Protein AF-0000000085000580 (afdb_homodimer)

Foldseek 3Di:
DQPVLLVVVLVVLQVDDQPQPPQAEAEAAEDPLAQAPHQLVLVQVQCLVSQHAEYEHAHFLAQVSVVVVVVVCVVVVPPPPRGHDYWGWYWAWADFPNWTFIKIWTRFQPPDPLSVQRNPSDHHDDPCRHPLSVCVSSVVRSTAIEGEPQPPIPDHSLVRLVSCLVSPHQAYALFWQPVQDAFTHGPPPRSVVNVVSCVVSPHGYDHHQNHRYSHRRHD/DQPVLLVVVLVVLQVDDLPQPPQAEAEAAEDPLAQAPHQLVLVQVQCLVSQHQEYEHAHFLAQVSVVVVVVVCVVVVPPVPRGRDYWGWYWAWADFPNWTFIKIWTRFQPPDPLSVQRNPSDHHDDPCRHPLSVCVSSVVRSTAIEGEPQPPIPDHSLVRLVSCLVSPHQAYALFWQPVQDAFTHGPPPRSVVNVVSNVVSPHGYDHHQNHRYSHRRHD

pLDDT: mean 93.52, std 9.7, range [34.28, 98.94]

Sequence (438 aa):
MINKDFLCIKNIIKSVTKDSCPNSINFHMHSTYSDGSLSPIEIYNQALELNIDHYAITDHHSVDAYLELVKIIESDYLDSSFFPKLWTGIEITCLLKGCLVHVLGLGFDPSSKHLLPYVEHRSAIGNELLASNVVDSIHNANGIAVLAHPARYKLPFDILINEASKLNFDAVETWYNYERAPIWIPSEFICDKIFDCANSYSLLSTCGTDTHGLSLLRRMINKDFLCIKNIIKSVTKDSCPNSINFHMHSTYSDGSLSPIEIYNQALELNIDHYAITDHHSVDAYLELVKIIESDYLDSSFFPKLWTGIEITCLLKGCLVHVLGLGFDPSSKHLLPYVEHRSAIGNELLASNVVDSIHNANGIAVLAHPARYKLPFDILINEASKLNFDAVETWYNYERAPIWIPSEFICDKIFDCANSYSLLSTCGTDTHGLSLLRR

InterPro domains:
  IPR003141 Polymerase/histidinol phosphatase, N-terminal [SM00481] (25-96)
  IPR004013 PHP domain [PF02811] (27-94)
  IPR016195 Polymerase/histidinol phosphatase-like [SSF89550] (25-217)
  IPR052018 PHP domain-containing protein [PTHR42924] (25-213)

Structure (mmCIF, N/CA/C/O backbone):
data_AF-0000000085000580-model_v1
#
loop_
_entity.id
_entity.type
_entity.pdbx_description
1 polymer 'Phosphoesterase PHP, N-terminal protein'
#
loop_
_atom_site.group_PDB
_atom_site.id
_atom_site.type_symbol
_atom_site.label_atom_id
_atom_site.label_alt_id
_atom_site.label_comp_id
_atom_site.label_asym_id
_atom_site.label_entity_id
_atom_site.label_seq_id
_atom_site.pdbx_PDB_ins_code
_atom_site.Cartn_x
_atom_site.Cartn_y
_atom_site.Cartn_z
_atom_site.occupancy
_atom_site.B_iso_or_equiv
_atom_site.auth_seq_id
_atom_site.auth_comp_id
_atom_site.auth_asym_id
_atom_site.auth_atom_id
_atom_site.pdbx_PDB_model_num
ATOM 1 N N . MET A 1 1 ? 10.07 -24.094 -26.031 1 34.75 1 MET A N 1
ATOM 2 C CA . MET A 1 1 ? 10.266 -24.938 -24.859 1 34.75 1 MET A CA 1
ATOM 3 C C . MET A 1 1 ? 9.445 -24.422 -23.672 1 34.75 1 MET A C 1
ATOM 5 O O . MET A 1 1 ? 9.625 -23.281 -23.234 1 34.75 1 MET A O 1
ATOM 9 N N . ILE A 1 2 ? 8.297 -24.891 -23.594 1 47.16 2 ILE A N 1
ATOM 10 C CA . ILE A 1 2 ? 7.395 -24.562 -22.5 1 47.16 2 ILE A CA 1
ATOM 11 C C . ILE A 1 2 ? 8.156 -24.625 -21.172 1 47.16 2 ILE A C 1
ATOM 13 O O . ILE A 1 2 ? 8.836 -25.609 -20.875 1 47.16 2 ILE A O 1
ATOM 17 N N . ASN A 1 3 ? 8.477 -23.391 -20.547 1 59.62 3 ASN A N 1
ATOM 18 C CA . ASN A 1 3 ? 9.25 -23.312 -19.312 1 59.62 3 ASN A CA 1
ATOM 19 C C . ASN A 1 3 ? 8.688 -24.234 -18.234 1 59.62 3 ASN A C 1
ATOM 21 O O . ASN A 1 3 ? 7.516 -24.141 -17.875 1 59.62 3 ASN A O 1
ATOM 25 N N . LYS A 1 4 ? 9.133 -25.562 -18.141 1 70.06 4 LYS A N 1
ATOM 26 C CA . LYS A 1 4 ? 8.766 -26.594 -17.188 1 70.06 4 LYS A CA 1
ATOM 27 C C . LYS A 1 4 ? 8.258 -25.984 -15.883 1 70.06 4 LYS A C 1
ATOM 29 O O . LYS A 1 4 ? 7.281 -26.469 -15.305 1 70.06 4 LYS A O 1
ATOM 34 N N . ASP A 1 5 ? 8.727 -24.906 -15.594 1 78.19 5 ASP A N 1
ATOM 35 C CA . ASP A 1 5 ? 8.336 -24.281 -14.336 1 78.19 5 ASP A CA 1
ATOM 36 C C . ASP A 1 5 ? 6.945 -23.656 -14.445 1 78.19 5 ASP A C 1
ATOM 38 O O . ASP A 1 5 ? 6.148 -23.734 -13.508 1 78.19 5 ASP A O 1
ATOM 42 N N . PHE A 1 6 ? 6.676 -23.203 -15.648 1 80.81 6 PHE A N 1
ATOM 43 C CA . PHE A 1 6 ? 5.363 -22.609 -15.875 1 80.81 6 PHE A CA 1
ATOM 44 C C . PHE A 1 6 ? 4.27 -23.656 -15.781 1 80.81 6 PHE A C 1
ATOM 46 O O . PHE A 1 6 ? 3.264 -23.453 -15.094 1 80.81 6 PHE A O 1
ATOM 53 N N . LEU A 1 7 ? 4.441 -24.766 -16.469 1 83.56 7 LEU A N 1
ATOM 54 C CA . LEU A 1 7 ? 3.439 -25.828 -16.453 1 83.56 7 LEU A CA 1
ATOM 55 C C . LEU A 1 7 ? 3.285 -26.391 -15.039 1 83.56 7 LEU A C 1
ATOM 57 O O . LEU A 1 7 ? 2.174 -26.719 -14.617 1 83.56 7 LEU A O 1
ATOM 61 N N . CYS A 1 8 ? 4.297 -26.453 -14.398 1 89.19 8 CYS A N 1
ATOM 62 C CA . CYS A 1 8 ? 4.277 -27 -13.047 1 89.19 8 CYS A CA 1
ATOM 63 C C . CYS A 1 8 ? 3.451 -26.125 -12.109 1 89.19 8 CYS A C 1
ATOM 65 O O . CYS A 1 8 ? 2.553 -26.609 -11.422 1 89.19 8 CYS A O 1
ATOM 67 N N . ILE A 1 9 ? 3.697 -24.859 -12.133 1 93.19 9 ILE A N 1
ATOM 68 C CA . ILE A 1 9 ? 2.982 -23.984 -11.203 1 93.19 9 ILE A CA 1
ATOM 69 C C . ILE A 1 9 ? 1.516 -23.891 -11.609 1 93.19 9 ILE A C 1
ATOM 71 O O . ILE A 1 9 ? 0.632 -23.781 -10.758 1 93.19 9 ILE A O 1
ATOM 75 N N . LYS A 1 10 ? 1.303 -23.875 -12.867 1 94.38 10 LYS A N 1
ATOM 76 C CA . LYS A 1 10 ? -0.084 -23.859 -13.328 1 94.38 10 LYS A CA 1
ATOM 77 C C . LYS A 1 10 ? -0.846 -25.078 -12.812 1 94.38 10 LYS A C 1
ATOM 79 O O . LYS A 1 10 ? -1.998 -24.969 -12.383 1 94.38 10 LYS A O 1
ATOM 84 N N . ASN A 1 11 ? -0.224 -26.219 -12.867 1 95.56 11 ASN A N 1
ATOM 85 C CA . ASN A 1 11 ? -0.848 -27.438 -12.359 1 95.56 11 ASN A CA 1
ATOM 86 C C . ASN A 1 11 ? -1.082 -27.359 -10.859 1 95.56 11 ASN A C 1
ATOM 88 O O . ASN A 1 11 ? -2.096 -27.844 -10.352 1 95.56 11 ASN A O 1
ATOM 92 N N . ILE A 1 12 ? -0.138 -26.828 -10.18 1 96.5 12 ILE A N 1
ATOM 93 C CA . ILE A 1 12 ? -0.296 -26.641 -8.734 1 96.5 12 ILE A CA 1
ATOM 94 C C . ILE A 1 12 ? -1.488 -25.719 -8.461 1 96.5 12 ILE A C 1
ATOM 96 O O . ILE A 1 12 ? -2.324 -26.031 -7.605 1 96.5 12 ILE A O 1
ATOM 100 N N . ILE A 1 13 ? -1.62 -24.641 -9.227 1 97.5 13 ILE A N 1
ATOM 101 C CA . ILE A 1 13 ? -2.705 -23.688 -9.039 1 97.5 13 ILE A CA 1
ATOM 102 C C . ILE A 1 13 ? -4.043 -24.359 -9.336 1 97.5 13 ILE A C 1
ATOM 104 O O . ILE A 1 13 ? -5.035 -24.125 -8.641 1 97.5 13 ILE A O 1
ATOM 108 N N . LYS A 1 14 ? -4.051 -25.25 -10.305 1 97.19 14 LYS A N 1
ATOM 109 C CA . LYS A 1 14 ? -5.262 -25.984 -10.656 1 97.19 14 LYS A CA 1
ATOM 110 C C . LYS A 1 14 ? -5.738 -26.844 -9.492 1 97.19 14 LYS A C 1
ATOM 112 O O . LYS A 1 14 ? -6.93 -27.141 -9.367 1 97.19 14 LYS A O 1
ATOM 117 N N . SER A 1 15 ? -4.816 -27.188 -8.656 1 96.81 15 SER A N 1
ATOM 118 C CA . SER A 1 15 ? -5.133 -28.109 -7.57 1 96.81 15 SER A CA 1
ATOM 119 C C . SER A 1 15 ? -5.547 -27.359 -6.309 1 96.81 15 SER A C 1
ATOM 121 O O . SER A 1 15 ? -5.945 -27.969 -5.316 1 96.81 15 SER A O 1
ATOM 123 N N . VAL A 1 16 ? -5.512 -26.047 -6.305 1 97.88 16 VAL A N 1
ATOM 124 C CA . VAL A 1 16 ? -5.773 -25.25 -5.113 1 97.88 16 VAL A CA 1
ATOM 125 C C . VAL A 1 16 ? -7.242 -25.375 -4.719 1 97.88 16 VAL A C 1
ATOM 127 O O . VAL A 1 16 ? -8.133 -25.312 -5.57 1 97.88 16 VAL A O 1
ATOM 130 N N . THR A 1 17 ? -7.488 -25.609 -3.467 1 96.44 17 THR A N 1
ATOM 131 C CA . THR A 1 17 ? -8.828 -25.641 -2.885 1 96.44 17 THR A CA 1
ATOM 132 C C . THR A 1 17 ? -8.898 -24.734 -1.66 1 96.44 17 THR A C 1
ATOM 134 O O . THR A 1 17 ? -7.91 -24.109 -1.276 1 96.44 17 THR A O 1
ATOM 137 N N . LYS A 1 18 ? -10.039 -24.688 -1.037 1 95.5 18 LYS A N 1
ATOM 138 C CA . LYS A 1 18 ? -10.266 -23.859 0.141 1 95.5 18 LYS A CA 1
ATOM 139 C C . LYS A 1 18 ? -9.414 -24.328 1.317 1 95.5 18 LYS A C 1
ATOM 141 O O . LYS A 1 18 ? -9.156 -23.562 2.248 1 95.5 18 LYS A O 1
ATOM 146 N N . ASP A 1 19 ? -8.898 -25.562 1.285 1 95.69 19 ASP A N 1
ATOM 147 C CA . ASP A 1 19 ? -8.156 -26.141 2.402 1 95.69 19 ASP A CA 1
ATOM 148 C C . ASP A 1 19 ? -6.648 -26.031 2.172 1 95.69 19 ASP A C 1
ATOM 150 O O . ASP A 1 19 ? -5.855 -26.391 3.043 1 95.69 19 ASP A O 1
ATOM 154 N N . SER A 1 20 ? -6.25 -25.5 1.088 1 97.06 20 SER A N 1
ATOM 155 C CA . SER A 1 20 ? -4.84 -25.516 0.71 1 97.06 20 SER A CA 1
ATOM 156 C C . SER A 1 20 ? -4.043 -24.516 1.545 1 97.06 20 SER A C 1
ATOM 158 O O . SER A 1 20 ? -2.928 -24.812 1.977 1 97.06 20 SER A O 1
ATOM 160 N N . CYS A 1 21 ? -4.566 -23.281 1.796 1 94.81 21 CYS A N 1
ATOM 161 C CA . CYS A 1 21 ? -3.836 -22.203 2.455 1 94.81 21 CYS A CA 1
ATOM 162 C C . CYS A 1 21 ? -4.18 -22.141 3.939 1 94.81 21 CYS A C 1
ATOM 164 O O . CYS A 1 21 ? -5.355 -22.203 4.312 1 94.81 21 CYS A O 1
ATOM 166 N N . PRO A 1 22 ? -3.334 -22.062 4.852 1 90.38 22 PRO A N 1
ATOM 167 C CA . PRO A 1 22 ? -1.908 -22.016 4.52 1 90.38 22 PRO A CA 1
ATOM 168 C C . PRO A 1 22 ? -1.214 -23.359 4.727 1 90.38 22 PRO A C 1
ATOM 170 O O . PRO A 1 22 ? 0.017 -23.422 4.777 1 90.38 22 PRO A O 1
ATOM 173 N N . ASN A 1 23 ? -1.875 -24.406 4.809 1 88.38 23 ASN A N 1
ATOM 174 C CA . ASN A 1 23 ? -1.377 -25.703 5.234 1 88.38 23 ASN A CA 1
ATOM 175 C C . ASN A 1 23 ? -0.458 -26.328 4.188 1 88.38 23 ASN A C 1
ATOM 177 O O . ASN A 1 23 ? 0.562 -26.938 4.527 1 88.38 23 ASN A O 1
ATOM 181 N N . SER A 1 24 ? -0.75 -26.234 2.949 1 95.62 24 SER A N 1
ATOM 182 C CA . SER A 1 24 ? 0.047 -26.875 1.906 1 95.62 24 SER A CA 1
ATOM 183 C C . SER A 1 24 ? 0.541 -25.859 0.887 1 95.62 24 SER A C 1
ATOM 185 O O . SER A 1 24 ? 1.646 -25.984 0.356 1 95.62 24 SER A O 1
ATOM 187 N N . ILE A 1 25 ? -0.332 -24.828 0.609 1 97.88 25 ILE A N 1
ATOM 188 C CA . ILE A 1 25 ? 0.005 -23.844 -0.416 1 97.88 25 ILE A CA 1
ATOM 189 C C . ILE A 1 25 ? -0.223 -22.438 0.125 1 97.88 25 ILE A C 1
ATOM 191 O O . ILE A 1 25 ? -1.243 -22.172 0.763 1 97.88 25 ILE A O 1
ATOM 195 N N . ASN A 1 26 ? 0.684 -21.531 -0.035 1 98.31 26 ASN A N 1
ATOM 196 C CA . ASN A 1 26 ? 0.573 -20.109 0.286 1 98.31 26 ASN A CA 1
ATOM 197 C C . ASN A 1 26 ? 1.288 -19.234 -0.748 1 98.31 26 ASN A C 1
ATOM 199 O O . ASN A 1 26 ? 2.498 -19.031 -0.656 1 98.31 26 ASN A O 1
ATOM 203 N N . PHE A 1 27 ? 0.493 -18.594 -1.645 1 98.56 27 PHE A N 1
ATOM 204 C CA . PHE A 1 27 ? 1.087 -17.906 -2.785 1 98.56 27 PHE A CA 1
ATOM 205 C C . PHE A 1 27 ? 1.008 -16.391 -2.607 1 98.56 27 PHE A C 1
ATOM 207 O O . PHE A 1 27 ? 1.194 -15.633 -3.566 1 98.56 27 PHE A O 1
ATOM 214 N N . HIS A 1 28 ? 0.657 -15.875 -1.406 1 98.75 28 HIS A N 1
ATOM 215 C CA . HIS A 1 28 ? 0.562 -14.445 -1.172 1 98.75 28 HIS A CA 1
ATOM 216 C C . HIS A 1 28 ? 1.07 -14.078 0.218 1 98.75 28 HIS A C 1
ATOM 218 O O . HIS A 1 28 ? 0.391 -14.32 1.218 1 98.75 28 HIS A O 1
ATOM 224 N N . MET A 1 29 ? 2.26 -13.555 0.264 1 97.94 29 MET A N 1
ATOM 225 C CA . MET A 1 29 ? 2.854 -13.102 1.52 1 97.94 29 MET A CA 1
ATOM 226 C C . MET A 1 29 ? 3.906 -12.031 1.27 1 97.94 29 MET A C 1
ATOM 228 O O . MET A 1 29 ? 4.438 -11.922 0.162 1 97.94 29 MET A O 1
ATOM 232 N N . HIS A 1 30 ? 4.176 -11.289 2.25 1 96.25 30 HIS A N 1
ATOM 233 C CA . HIS A 1 30 ? 5.121 -10.188 2.115 1 96.25 30 HIS A CA 1
ATOM 234 C C . HIS A 1 30 ? 6.273 -10.32 3.104 1 96.25 30 HIS A C 1
ATOM 236 O O . HIS A 1 30 ? 6.098 -10.859 4.199 1 96.25 30 HIS A O 1
ATOM 242 N N . SER A 1 31 ? 7.367 -9.922 2.721 1 95.88 31 SER A N 1
ATOM 243 C CA . SER A 1 31 ? 8.57 -9.898 3.549 1 95.88 31 SER A CA 1
ATOM 244 C C . SER A 1 31 ? 9.039 -8.469 3.805 1 95.88 31 SER A C 1
ATOM 246 O O . SER A 1 31 ? 8.367 -7.512 3.422 1 95.88 31 SER A O 1
ATOM 248 N N . THR A 1 32 ? 10.164 -8.328 4.426 1 90.94 32 THR A N 1
ATOM 249 C CA . THR A 1 32 ? 10.781 -7.051 4.754 1 90.94 32 THR A CA 1
ATOM 250 C C . THR A 1 32 ? 11.273 -6.348 3.488 1 90.94 32 THR A C 1
ATOM 252 O O . THR A 1 32 ? 11.656 -5.18 3.533 1 90.94 32 THR A O 1
ATOM 255 N N . TYR A 1 33 ? 11.227 -6.988 2.389 1 94.31 33 TYR A N 1
ATOM 256 C CA . TYR A 1 33 ? 11.648 -6.363 1.141 1 94.31 33 TYR A CA 1
ATOM 257 C C . TYR A 1 33 ? 10.539 -5.488 0.567 1 94.31 33 TYR A C 1
ATOM 259 O O . TYR A 1 33 ? 10.734 -4.816 -0.449 1 94.31 33 TYR A O 1
ATOM 267 N N . SER A 1 34 ? 9.43 -5.496 1.186 1 91.94 34 SER A N 1
ATOM 268 C CA . SER A 1 34 ? 8.391 -4.488 0.971 1 91.94 34 SER A CA 1
ATOM 269 C C . SER A 1 34 ? 7.781 -4.035 2.291 1 91.94 34 SER A C 1
ATOM 271 O O . SER A 1 34 ? 8.43 -3.336 3.074 1 91.94 34 SER A O 1
ATOM 273 N N . ASP A 1 35 ? 6.523 -4.449 2.613 1 86.5 35 ASP A N 1
ATOM 274 C CA . ASP A 1 35 ? 5.914 -3.932 3.834 1 86.5 35 ASP A CA 1
ATOM 275 C C . ASP A 1 35 ? 5.559 -5.066 4.793 1 86.5 35 ASP A C 1
ATOM 277 O O . ASP A 1 35 ? 4.668 -4.918 5.633 1 86.5 35 ASP A O 1
ATOM 281 N N . GLY A 1 36 ? 6.168 -6.195 4.66 1 89.56 36 GLY A N 1
ATOM 282 C CA . GLY A 1 36 ? 6.051 -7.27 5.633 1 89.56 36 GLY A CA 1
ATOM 283 C C . GLY A 1 36 ? 7.008 -7.133 6.797 1 89.56 36 GLY A C 1
ATOM 284 O O . GLY A 1 36 ? 7.918 -6.301 6.766 1 89.56 36 GLY A O 1
ATOM 285 N N . SER A 1 37 ? 6.816 -7.949 7.758 1 88.88 37 SER A N 1
ATOM 286 C CA . SER A 1 37 ? 7.637 -7.855 8.961 1 88.88 37 SER A CA 1
ATOM 287 C C . SER A 1 37 ? 8.57 -9.062 9.094 1 88.88 37 SER A C 1
ATOM 289 O O . SER A 1 37 ? 9.484 -9.055 9.914 1 88.88 37 SER A O 1
ATOM 291 N N . LEU A 1 38 ? 8.391 -10.078 8.258 1 93.56 38 LEU A N 1
ATOM 292 C CA . LEU A 1 38 ? 9.25 -11.258 8.273 1 93.56 38 LEU A CA 1
ATOM 293 C C . LEU A 1 38 ? 10.367 -11.125 7.25 1 93.56 38 LEU A C 1
ATOM 295 O O . LEU A 1 38 ? 10.141 -10.68 6.125 1 93.56 38 LEU A O 1
ATOM 299 N N . SER A 1 39 ? 11.516 -11.484 7.664 1 94.69 39 SER A N 1
ATOM 300 C CA . SER A 1 39 ? 12.594 -11.633 6.691 1 94.69 39 SER A CA 1
ATOM 301 C C . SER A 1 39 ? 12.391 -12.867 5.82 1 94.69 39 SER A C 1
ATOM 303 O O . SER A 1 39 ? 11.641 -13.773 6.184 1 94.69 39 SER A O 1
ATOM 305 N N . PRO A 1 40 ? 13.078 -12.891 4.672 1 96.56 40 PRO A N 1
ATOM 306 C CA . PRO A 1 40 ? 12.945 -14.078 3.82 1 96.56 40 PRO A CA 1
ATOM 307 C C . PRO A 1 40 ? 13.297 -15.375 4.551 1 96.56 40 PRO A C 1
ATOM 309 O O . PRO A 1 40 ? 12.586 -16.375 4.426 1 96.56 40 PRO A O 1
ATOM 312 N N . ILE A 1 41 ? 14.289 -15.352 5.379 1 94.94 41 ILE A N 1
ATOM 313 C CA . ILE A 1 41 ? 14.727 -16.562 6.074 1 94.94 41 ILE A CA 1
ATOM 314 C C . ILE A 1 41 ? 13.695 -16.938 7.141 1 94.94 41 ILE A C 1
ATOM 316 O O . ILE A 1 41 ? 13.469 -18.125 7.395 1 94.94 41 ILE A O 1
ATOM 320 N N . GLU A 1 42 ? 13.156 -15.938 7.793 1 96.06 42 GLU A N 1
ATOM 321 C CA . GLU A 1 42 ? 12.102 -16.219 8.758 1 96.06 42 GLU A CA 1
ATOM 322 C C . GLU A 1 42 ? 10.883 -16.844 8.07 1 96.06 42 GLU A C 1
ATOM 324 O O . GLU A 1 42 ? 10.234 -17.734 8.633 1 96.06 42 GLU A O 1
ATOM 329 N N . ILE A 1 43 ? 10.539 -16.375 6.887 1 96.44 43 ILE A N 1
ATOM 330 C CA . ILE A 1 43 ? 9.445 -16.938 6.113 1 96.44 43 ILE A CA 1
ATOM 331 C C . ILE A 1 43 ? 9.758 -18.391 5.77 1 96.44 43 ILE A C 1
ATOM 333 O O . ILE A 1 43 ? 8.922 -19.281 5.961 1 96.44 43 ILE A O 1
ATOM 337 N N . TYR A 1 44 ? 10.961 -18.641 5.348 1 94.69 44 TYR A N 1
ATOM 338 C CA . TYR A 1 44 ? 11.391 -20 5.012 1 94.69 44 TYR A CA 1
ATOM 339 C C . TYR A 1 44 ? 11.258 -20.922 6.215 1 94.69 44 TYR A C 1
ATOM 341 O O . TYR A 1 44 ? 10.719 -22.031 6.102 1 94.69 44 TYR A O 1
ATOM 349 N N . ASN A 1 45 ? 11.75 -20.484 7.336 1 94.25 45 ASN A N 1
ATOM 350 C CA . ASN A 1 45 ? 11.695 -21.281 8.555 1 94.25 45 ASN A CA 1
ATOM 351 C C . ASN A 1 45 ? 10.258 -21.594 8.953 1 94.25 45 ASN A C 1
ATOM 353 O O . ASN A 1 45 ? 9.945 -22.719 9.352 1 94.25 45 ASN A O 1
ATOM 357 N N . GLN A 1 46 ? 9.422 -20.625 8.82 1 95.94 46 GLN A N 1
ATOM 358 C CA . GLN A 1 46 ? 8.023 -20.875 9.156 1 95.94 46 GLN A CA 1
ATOM 359 C C . GLN A 1 46 ? 7.363 -21.797 8.148 1 95.94 46 GLN A C 1
ATOM 361 O O . GLN A 1 46 ? 6.535 -22.641 8.508 1 95.94 46 GLN A O 1
ATOM 366 N N . ALA A 1 47 ? 7.684 -21.594 6.875 1 95 47 ALA A N 1
ATOM 367 C CA . ALA A 1 47 ? 7.152 -22.5 5.859 1 95 47 ALA A CA 1
ATOM 368 C C . ALA A 1 47 ? 7.535 -23.938 6.148 1 95 47 ALA A C 1
ATOM 370 O O . ALA A 1 47 ? 6.723 -24.859 5.973 1 95 47 ALA A O 1
ATOM 371 N N . LEU A 1 48 ? 8.766 -24.141 6.602 1 92.06 48 LEU A N 1
ATOM 372 C CA . LEU A 1 48 ? 9.242 -25.469 6.992 1 92.06 48 LEU A CA 1
ATOM 373 C C . LEU A 1 48 ? 8.453 -26 8.188 1 92.06 48 LEU A C 1
ATOM 375 O O . LEU A 1 48 ? 7.996 -27.141 8.18 1 92.06 48 LEU A O 1
ATOM 379 N N . GLU A 1 49 ? 8.336 -25.172 9.156 1 93.69 49 GLU A N 1
ATOM 380 C CA . GLU A 1 49 ? 7.656 -25.562 10.391 1 93.69 49 GLU A CA 1
ATOM 381 C C . GLU A 1 49 ? 6.199 -25.922 10.133 1 93.69 49 GLU A C 1
ATOM 383 O O . GLU A 1 49 ? 5.656 -26.828 10.766 1 93.69 49 GLU A O 1
ATOM 388 N N . LEU A 1 50 ? 5.602 -25.281 9.195 1 94.12 50 LEU A N 1
ATOM 389 C CA . LEU A 1 50 ? 4.184 -25.469 8.914 1 94.12 50 LEU A CA 1
ATOM 390 C C . LEU A 1 50 ? 3.982 -26.562 7.863 1 94.12 50 LEU A C 1
ATOM 392 O O . LEU A 1 50 ? 2.848 -26.891 7.516 1 94.12 50 LEU A O 1
ATOM 396 N N . ASN A 1 51 ? 5.086 -27.062 7.336 1 93.25 51 ASN A N 1
ATOM 397 C CA . ASN A 1 51 ? 5.062 -28.109 6.32 1 93.25 51 ASN A CA 1
ATOM 398 C C . ASN A 1 51 ? 4.328 -27.656 5.062 1 93.25 51 ASN A C 1
ATOM 400 O O . ASN A 1 51 ? 3.477 -28.391 4.539 1 93.25 51 ASN A O 1
ATOM 404 N N . ILE A 1 52 ? 4.555 -26.422 4.664 1 95.69 52 ILE A N 1
ATOM 405 C CA . ILE A 1 52 ? 4.02 -25.906 3.408 1 95.69 52 ILE A CA 1
ATOM 406 C C . ILE A 1 52 ? 4.754 -26.547 2.234 1 95.69 52 ILE A C 1
ATOM 408 O O . ILE A 1 52 ? 5.977 -26.703 2.27 1 95.69 52 ILE A O 1
ATOM 412 N N . ASP A 1 53 ? 3.994 -27 1.233 1 95.31 53 ASP A N 1
ATOM 413 C CA . ASP A 1 53 ? 4.578 -27.656 0.072 1 95.31 53 ASP A CA 1
ATOM 414 C C . ASP A 1 53 ? 5.055 -26.641 -0.96 1 95.31 53 ASP A C 1
ATOM 416 O O . ASP A 1 53 ? 6.137 -26.781 -1.532 1 95.31 53 ASP A O 1
ATOM 420 N N . HIS A 1 54 ? 4.203 -25.656 -1.227 1 96.56 54 HIS A N 1
ATOM 421 C CA . HIS A 1 54 ? 4.48 -24.641 -2.236 1 96.56 54 HIS A CA 1
ATOM 422 C C . HIS A 1 54 ? 4.215 -23.234 -1.696 1 96.56 54 HIS A C 1
ATOM 424 O O . HIS A 1 54 ? 3.178 -23 -1.071 1 96.56 54 HIS A O 1
ATOM 430 N N . TYR A 1 55 ? 5.125 -22.312 -1.895 1 97.31 55 TYR A N 1
ATOM 431 C CA . TYR A 1 55 ? 4.883 -20.938 -1.474 1 97.31 55 TYR A CA 1
ATOM 432 C C . TYR A 1 55 ? 5.609 -19.953 -2.385 1 97.31 55 TYR A C 1
ATOM 434 O O . TYR A 1 55 ? 6.48 -20.344 -3.162 1 97.31 55 TYR A O 1
ATOM 442 N N . ALA A 1 56 ? 5.148 -18.75 -2.408 1 98 56 ALA A N 1
ATOM 443 C CA . ALA A 1 56 ? 5.758 -17.625 -3.117 1 98 56 ALA A CA 1
ATOM 444 C C . ALA A 1 56 ? 5.75 -16.359 -2.258 1 98 56 ALA A C 1
ATOM 446 O O . ALA A 1 56 ? 4.75 -16.047 -1.607 1 98 56 ALA A O 1
ATOM 447 N N . ILE A 1 57 ? 6.879 -15.719 -2.186 1 98.31 57 ILE A N 1
ATOM 448 C CA . ILE A 1 57 ? 6.934 -14.398 -1.564 1 98.31 57 ILE A CA 1
ATOM 449 C C . ILE A 1 57 ? 6.59 -13.328 -2.596 1 98.31 57 ILE A C 1
ATOM 451 O O . ILE A 1 57 ? 7.266 -13.203 -3.619 1 98.31 57 ILE A O 1
ATOM 455 N N . THR A 1 58 ? 5.516 -12.602 -2.338 1 98.56 58 THR A N 1
ATOM 456 C CA . THR A 1 58 ? 4.961 -11.688 -3.326 1 98.56 58 THR A CA 1
ATOM 457 C C . THR A 1 58 ? 5.059 -10.242 -2.838 1 98.56 58 THR A C 1
ATOM 459 O O . THR A 1 58 ? 4.07 -9.508 -2.852 1 98.56 58 THR A O 1
ATOM 462 N N . ASP A 1 59 ? 6.293 -9.844 -2.529 1 97.69 59 ASP A N 1
ATOM 463 C CA . ASP A 1 59 ? 6.52 -8.469 -2.094 1 97.69 59 ASP A CA 1
ATOM 464 C C . ASP A 1 59 ? 6.043 -7.469 -3.145 1 97.69 59 ASP A C 1
ATOM 466 O O . ASP A 1 59 ? 6.051 -7.766 -4.34 1 97.69 59 ASP A O 1
ATOM 470 N N . HIS A 1 60 ? 5.602 -6.344 -2.674 1 97.12 60 HIS A N 1
ATOM 471 C CA . HIS A 1 60 ? 5.219 -5.289 -3.607 1 97.12 60 HIS A CA 1
ATOM 472 C C . HIS A 1 60 ? 6.402 -4.852 -4.461 1 97.12 60 HIS A C 1
ATOM 474 O O . HIS A 1 60 ? 7.398 -4.348 -3.936 1 97.12 60 HIS A O 1
ATOM 480 N N . HIS A 1 61 ? 6.32 -5.109 -5.738 1 97.75 61 HIS A N 1
ATOM 481 C CA . HIS A 1 61 ? 7.223 -4.566 -6.75 1 97.75 61 HIS A CA 1
ATOM 482 C C . HIS A 1 61 ? 8.664 -4.973 -6.473 1 97.75 61 HIS A C 1
ATOM 484 O O . HIS A 1 61 ? 9.586 -4.168 -6.637 1 97.75 61 HIS A O 1
ATOM 490 N N . SER A 1 62 ? 8.828 -6.152 -5.988 1 97.12 62 SER A N 1
ATOM 491 C CA . SER A 1 62 ? 10.172 -6.656 -5.703 1 97.12 62 SER A CA 1
ATOM 492 C C . SER A 1 62 ? 10.211 -8.18 -5.777 1 97.12 62 SER A C 1
ATOM 494 O O . SER A 1 62 ? 9.25 -8.852 -5.406 1 97.12 62 SER A O 1
ATOM 496 N N . VAL A 1 63 ? 11.352 -8.664 -6.258 1 97.69 63 VAL A N 1
ATOM 497 C CA . VAL A 1 63 ? 11.609 -10.102 -6.285 1 97.69 63 VAL A CA 1
ATOM 498 C C . VAL A 1 63 ? 12.836 -10.422 -5.434 1 97.69 63 VAL A C 1
ATOM 500 O O . VAL A 1 63 ? 13.359 -11.539 -5.488 1 97.69 63 VAL A O 1
ATOM 503 N N . ASP A 1 64 ? 13.273 -9.5 -4.625 1 97.5 64 ASP A N 1
ATOM 504 C CA . ASP A 1 64 ? 14.539 -9.586 -3.908 1 97.5 64 ASP A CA 1
ATOM 505 C C . ASP A 1 64 ? 14.516 -10.711 -2.875 1 97.5 64 ASP A C 1
ATOM 507 O O . ASP A 1 64 ? 15.523 -11.375 -2.648 1 97.5 64 ASP A O 1
ATOM 511 N N . ALA A 1 65 ? 13.398 -10.812 -2.225 1 97.62 65 ALA A N 1
ATOM 512 C CA . ALA A 1 65 ? 13.281 -11.875 -1.229 1 97.62 65 ALA A CA 1
ATOM 513 C C . ALA A 1 65 ? 13.523 -13.25 -1.859 1 97.62 65 ALA A C 1
ATOM 515 O O . ALA A 1 65 ? 14.203 -14.094 -1.276 1 97.62 65 ALA A O 1
ATOM 516 N N . TYR A 1 66 ? 12.953 -13.469 -3.037 1 97.31 66 TYR A N 1
ATOM 517 C CA . TYR A 1 66 ? 13.164 -14.711 -3.762 1 97.31 66 TYR A CA 1
ATOM 518 C C . TYR A 1 66 ? 14.641 -14.922 -4.074 1 97.31 66 TYR A C 1
ATOM 520 O O . TYR A 1 66 ? 15.18 -16 -3.838 1 97.31 66 TYR A O 1
ATOM 528 N N . LEU A 1 67 ? 15.25 -13.883 -4.629 1 96.19 67 LEU A N 1
ATOM 529 C CA . LEU A 1 67 ? 16.641 -13.969 -5.031 1 96.19 67 LEU A CA 1
ATOM 530 C C . LEU A 1 67 ? 17.547 -14.266 -3.83 1 96.19 67 LEU A C 1
ATOM 532 O O . LEU A 1 67 ? 18.484 -15.047 -3.932 1 96.19 67 LEU A O 1
ATOM 536 N N . GLU A 1 68 ? 17.203 -13.664 -2.725 1 95.31 68 GLU A N 1
ATOM 537 C CA . GLU A 1 68 ? 17.969 -13.906 -1.501 1 95.31 68 GLU A CA 1
ATOM 538 C C . GLU A 1 68 ? 17.797 -15.344 -1.022 1 95.31 68 GLU A C 1
ATOM 540 O O . GLU A 1 68 ? 18.781 -16.016 -0.708 1 95.31 68 GLU A O 1
ATOM 545 N N . LEU A 1 69 ? 16.641 -15.805 -0.974 1 93.69 69 LEU A N 1
ATOM 546 C CA . LEU A 1 69 ? 16.328 -17.125 -0.414 1 93.69 69 LEU A CA 1
ATOM 547 C C . LEU A 1 69 ? 16.906 -18.234 -1.287 1 93.69 69 LEU A C 1
ATOM 549 O O . LEU A 1 69 ? 17.375 -19.25 -0.774 1 93.69 69 LEU A O 1
ATOM 553 N N . VAL A 1 70 ? 16.828 -18.062 -2.564 1 92 70 VAL A N 1
ATOM 554 C CA . VAL A 1 70 ? 17.359 -19.078 -3.461 1 92 70 VAL A CA 1
ATOM 555 C C . VAL A 1 70 ? 18.859 -19.281 -3.191 1 92 70 VAL A C 1
ATOM 557 O O . VAL A 1 70 ? 19.359 -20.406 -3.215 1 92 70 VAL A O 1
ATOM 560 N N . LYS A 1 71 ? 19.547 -18.234 -2.945 1 90.5 71 LYS A N 1
ATOM 561 C CA . LYS A 1 71 ? 20.969 -18.312 -2.639 1 90.5 71 LYS A CA 1
ATOM 562 C C . LYS A 1 71 ? 21.219 -19.062 -1.33 1 90.5 71 LYS A C 1
ATOM 564 O O . LYS A 1 71 ? 22.141 -19.875 -1.234 1 90.5 71 LYS A O 1
ATOM 569 N N . ILE A 1 72 ? 20.391 -18.781 -0.397 1 85.31 72 ILE A N 1
ATOM 570 C CA . ILE A 1 72 ? 20.531 -19.406 0.918 1 85.31 72 ILE A CA 1
ATOM 571 C C . ILE A 1 72 ? 20.219 -20.891 0.823 1 85.31 72 ILE A C 1
ATOM 573 O O . ILE A 1 72 ? 20.953 -21.719 1.358 1 85.31 72 ILE A O 1
ATOM 577 N N . ILE A 1 73 ? 19.156 -21.234 0.183 1 83.75 73 ILE A N 1
ATOM 578 C CA . ILE A 1 73 ? 18.688 -22.609 0.07 1 83.75 73 ILE A CA 1
ATOM 579 C C . ILE A 1 73 ? 19.719 -23.438 -0.716 1 83.75 73 ILE A C 1
ATOM 581 O O . ILE A 1 73 ? 20 -24.578 -0.37 1 83.75 73 ILE A O 1
ATOM 585 N N . GLU A 1 74 ? 20.219 -22.891 -1.758 1 81.06 74 GLU A N 1
ATOM 586 C CA . GLU A 1 74 ? 21.203 -23.594 -2.584 1 81.06 74 GLU A CA 1
ATOM 587 C C . GLU A 1 74 ? 22.5 -23.828 -1.819 1 81.06 74 GLU A C 1
ATOM 589 O O . GLU A 1 74 ? 23.172 -24.828 -2.027 1 81.06 74 GLU A O 1
ATOM 594 N N . SER A 1 75 ? 22.844 -22.891 -0.998 1 79.38 75 SER A N 1
ATOM 595 C CA . SER A 1 75 ? 24.094 -23 -0.251 1 79.38 75 SER A CA 1
ATOM 596 C C . SER A 1 75 ? 24 -24.047 0.852 1 79.38 75 SER A C 1
ATOM 598 O O . SER A 1 75 ? 24.984 -24.672 1.213 1 79.38 75 SER A O 1
ATOM 600 N N . ASP A 1 76 ? 22.938 -24.109 1.485 1 68.69 76 ASP A N 1
ATOM 601 C CA . ASP A 1 76 ? 22.781 -25.016 2.621 1 68.69 76 ASP A CA 1
ATOM 602 C C . ASP A 1 76 ? 22.547 -26.453 2.154 1 68.69 76 ASP A C 1
ATOM 604 O O . ASP A 1 76 ? 22.406 -27.359 2.975 1 68.69 76 ASP A O 1
ATOM 608 N N . TYR A 1 77 ? 22.875 -26.797 0.989 1 57.94 77 TYR A N 1
ATOM 609 C CA . TYR A 1 77 ? 22.781 -28.141 0.429 1 57.94 77 TYR A CA 1
ATOM 610 C C . TYR A 1 77 ? 21.5 -28.828 0.905 1 57.94 77 TYR A C 1
ATOM 612 O O . TYR A 1 77 ? 21.516 -30.031 1.181 1 57.94 77 TYR A O 1
ATOM 620 N N . LEU A 1 78 ? 20.562 -27.953 1.356 1 55.22 78 LEU A N 1
ATOM 621 C CA . LEU A 1 78 ? 19.375 -28.547 1.95 1 55.22 78 LEU A CA 1
ATOM 622 C C . LEU A 1 78 ? 18.688 -29.5 0.965 1 55.22 78 LEU A C 1
ATOM 624 O O . LEU A 1 78 ? 18.609 -29.203 -0.23 1 55.22 78 LEU A O 1
ATOM 628 N N . ASP A 1 79 ? 18.828 -30.797 1.245 1 51.81 79 ASP A N 1
ATOM 629 C CA . ASP A 1 79 ? 18.109 -31.828 0.479 1 51.81 79 ASP A CA 1
ATOM 630 C C . ASP A 1 79 ? 16.719 -31.344 0.112 1 51.81 79 ASP A C 1
ATOM 632 O O . ASP A 1 79 ? 15.891 -31.078 0.992 1 51.81 79 ASP A O 1
ATOM 636 N N . SER A 1 80 ? 16.547 -30.875 -1.065 1 57.34 80 SER A N 1
ATOM 637 C CA . SER A 1 80 ? 15.438 -30.172 -1.71 1 57.34 80 SER A CA 1
ATOM 638 C C . SER A 1 80 ? 14.148 -30.984 -1.647 1 57.34 80 SER A C 1
ATOM 640 O O . SER A 1 80 ? 13.062 -30.469 -1.896 1 57.34 80 SER A O 1
ATOM 642 N N . SER A 1 81 ? 14.305 -32.344 -1.419 1 55.38 81 SER A N 1
ATOM 643 C CA . SER A 1 81 ? 13.117 -33.156 -1.609 1 55.38 81 SER A CA 1
ATOM 644 C C . SER A 1 81 ? 12.086 -32.906 -0.513 1 55.38 81 SER A C 1
ATOM 646 O O . SER A 1 81 ? 10.891 -33.156 -0.709 1 55.38 81 SER A O 1
ATOM 648 N N . PHE A 1 82 ? 12.523 -32.438 0.687 1 61.66 82 PHE A N 1
ATOM 649 C CA . PHE A 1 82 ? 11.586 -32.312 1.8 1 61.66 82 PHE A CA 1
ATOM 650 C C . PHE A 1 82 ? 11.305 -30.859 2.127 1 61.66 82 PHE A C 1
ATOM 652 O O . PHE A 1 82 ? 10.586 -30.547 3.084 1 61.66 82 PHE A O 1
ATOM 659 N N . PHE A 1 83 ? 11.641 -30.031 1.165 1 78.5 83 PHE A N 1
ATOM 660 C CA . PHE A 1 83 ? 11.555 -28.609 1.493 1 78.5 83 PHE A CA 1
ATOM 661 C C . PHE A 1 83 ? 10.461 -27.922 0.682 1 78.5 83 PHE A C 1
ATOM 663 O O . PHE A 1 83 ? 10.148 -28.359 -0.43 1 78.5 83 PHE A O 1
ATOM 670 N N . PRO A 1 84 ? 9.812 -27.062 1.349 1 89.56 84 PRO A N 1
ATOM 671 C CA . PRO A 1 84 ? 8.812 -26.281 0.611 1 89.56 84 PRO A CA 1
ATOM 672 C C . PRO A 1 84 ? 9.367 -25.688 -0.686 1 89.56 84 PRO A C 1
ATOM 674 O O . PRO A 1 84 ? 10.492 -25.203 -0.714 1 89.56 84 PRO A O 1
ATOM 677 N N . LYS A 1 85 ? 8.688 -26 -1.73 1 93.12 85 LYS A N 1
ATOM 678 C CA . LYS A 1 85 ? 9.078 -25.422 -3.018 1 93.12 85 LYS A CA 1
ATOM 679 C C . LYS A 1 85 ? 8.781 -23.922 -3.068 1 93.12 85 LYS A C 1
ATOM 681 O O . LYS A 1 85 ? 7.637 -23.516 -2.908 1 93.12 85 LYS A O 1
ATOM 686 N N . LEU A 1 86 ? 9.844 -23.172 -3.299 1 95.31 86 LEU A N 1
ATOM 687 C CA . LEU A 1 86 ? 9.734 -21.734 -3.449 1 95.31 86 LEU A CA 1
ATOM 688 C C . LEU A 1 86 ? 9.539 -21.344 -4.914 1 95.31 86 LEU A C 1
ATOM 690 O O . LEU A 1 86 ? 10.352 -21.703 -5.766 1 95.31 86 LEU A O 1
ATOM 694 N N . TRP A 1 87 ? 8.469 -20.641 -5.172 1 96.75 87 TRP A N 1
ATOM 695 C CA . TRP A 1 87 ? 8.203 -20.109 -6.504 1 96.75 87 TRP A CA 1
ATOM 696 C C . TRP A 1 87 ? 8.5 -18.625 -6.566 1 96.75 87 TRP A C 1
ATOM 698 O O . TRP A 1 87 ? 8.422 -17.922 -5.551 1 96.75 87 TRP A O 1
ATOM 708 N N . THR A 1 88 ? 8.852 -18.109 -7.777 1 97.62 88 THR A N 1
ATOM 709 C CA . THR A 1 88 ? 8.945 -16.656 -7.93 1 97.62 88 THR A CA 1
ATOM 710 C C . THR A 1 88 ? 7.582 -16.016 -7.703 1 97.62 88 THR A C 1
ATOM 712 O O . THR A 1 88 ? 6.551 -16.562 -8.094 1 97.62 88 THR A O 1
ATOM 715 N N . GLY A 1 89 ? 7.598 -14.883 -7.078 1 98.44 89 GLY A N 1
ATOM 716 C CA . GLY A 1 89 ? 6.379 -14.148 -6.77 1 98.44 89 GLY A CA 1
ATOM 717 C C . GLY A 1 89 ? 6.586 -12.648 -6.695 1 98.44 89 GLY A C 1
ATOM 718 O O . GLY A 1 89 ? 7.66 -12.188 -6.312 1 98.44 89 GLY A O 1
ATOM 719 N N . ILE A 1 90 ? 5.605 -11.883 -7.066 1 98.69 90 ILE A N 1
ATOM 720 C CA . ILE A 1 90 ? 5.582 -10.43 -6.988 1 98.69 90 ILE A CA 1
ATOM 721 C C . ILE A 1 90 ? 4.137 -9.938 -6.906 1 98.69 90 ILE A C 1
ATOM 723 O O . ILE A 1 90 ? 3.227 -10.586 -7.43 1 98.69 90 ILE A O 1
ATOM 727 N N . GLU A 1 91 ? 3.9 -8.945 -6.199 1 98.69 91 GLU A N 1
ATOM 728 C CA . GLU A 1 91 ? 2.609 -8.266 -6.219 1 98.69 91 GLU A CA 1
ATOM 729 C C . GLU A 1 91 ? 2.727 -6.871 -6.836 1 98.69 91 GLU A C 1
ATOM 731 O O . GLU A 1 91 ? 3.486 -6.031 -6.348 1 98.69 91 GLU A O 1
ATOM 736 N N . ILE A 1 92 ? 1.979 -6.625 -7.883 1 98.62 92 ILE A N 1
ATOM 737 C CA . ILE A 1 92 ? 2.111 -5.395 -8.656 1 98.62 92 ILE A CA 1
ATOM 738 C C . ILE A 1 92 ? 0.821 -4.586 -8.562 1 98.62 92 ILE A C 1
ATOM 740 O O . ILE A 1 92 ? -0.271 -5.117 -8.773 1 98.62 92 ILE A O 1
ATOM 744 N N . THR A 1 93 ? 0.93 -3.348 -8.188 1 97.69 93 THR A N 1
ATOM 745 C CA . THR A 1 93 ? -0.198 -2.424 -8.203 1 97.69 93 THR A CA 1
ATOM 746 C C . THR A 1 93 ? -0.477 -1.931 -9.617 1 97.69 93 THR A C 1
ATOM 748 O O . THR A 1 93 ? 0.442 -1.519 -10.328 1 97.69 93 THR A O 1
ATOM 751 N N . CYS A 1 94 ? -1.739 -1.965 -10.039 1 97.62 94 CYS A N 1
ATOM 752 C CA . CYS A 1 94 ? -2.078 -1.481 -11.367 1 97.62 94 CYS A CA 1
ATOM 753 C C . CYS A 1 94 ? -3.533 -1.032 -11.43 1 97.62 94 CYS A C 1
ATOM 755 O O . CYS A 1 94 ? -4.242 -1.066 -10.43 1 97.62 94 CYS A O 1
ATOM 757 N N . LEU A 1 95 ? -3.92 -0.529 -12.594 1 97.38 95 LEU A N 1
ATOM 758 C CA . LEU A 1 95 ? -5.27 -0.026 -12.812 1 97.38 95 LEU A CA 1
ATOM 759 C C . LEU A 1 95 ? -6.09 -1.016 -13.633 1 97.38 95 LEU A C 1
ATOM 761 O O . LEU A 1 95 ? -5.688 -1.4 -14.734 1 97.38 95 LEU A O 1
ATOM 765 N N . LEU A 1 96 ? -7.176 -1.443 -13.141 1 98.06 96 LEU A N 1
ATOM 766 C CA . LEU A 1 96 ? -8.172 -2.262 -13.82 1 98.06 96 LEU A CA 1
ATOM 767 C C . LEU A 1 96 ? -9.539 -1.59 -13.789 1 98.06 96 LEU A C 1
ATOM 769 O O . LEU A 1 96 ? -10.141 -1.448 -12.719 1 98.06 96 LEU A O 1
ATOM 773 N N . LYS A 1 97 ? -10.023 -1.164 -14.891 1 96.62 97 LYS A N 1
ATOM 774 C CA . LYS A 1 97 ? -11.297 -0.47 -14.992 1 96.62 97 LYS A CA 1
ATOM 775 C C . LYS A 1 97 ? -11.352 0.74 -14.07 1 96.62 97 LYS A C 1
ATOM 777 O O . LYS A 1 97 ? -12.305 0.907 -13.305 1 96.62 97 LYS A O 1
ATOM 782 N N . GLY A 1 98 ? -10.273 1.477 -14.07 1 94.44 98 GLY A N 1
ATOM 783 C CA . GLY A 1 98 ? -10.219 2.705 -13.289 1 94.44 98 GLY A CA 1
ATOM 784 C C . GLY A 1 98 ? -10.078 2.465 -11.805 1 94.44 98 GLY A C 1
ATOM 785 O O . GLY A 1 98 ? -10.156 3.404 -11.008 1 94.44 98 GLY A O 1
ATOM 786 N N . CYS A 1 99 ? -9.875 1.234 -11.398 1 96.5 99 CYS A N 1
ATOM 787 C CA . CYS A 1 99 ? -9.719 0.823 -10.008 1 96.5 99 CYS A CA 1
ATOM 788 C C . CYS A 1 99 ? -8.305 0.308 -9.758 1 96.5 99 CYS A C 1
ATOM 790 O O . CYS A 1 99 ? -7.781 -0.489 -10.531 1 96.5 99 CYS A O 1
ATOM 792 N N . LEU A 1 100 ? -7.688 0.83 -8.734 1 96.69 100 LEU A N 1
ATOM 793 C CA . LEU A 1 100 ? -6.391 0.293 -8.344 1 96.69 100 LEU A CA 1
ATOM 794 C C . LEU A 1 100 ? -6.535 -1.106 -7.754 1 96.69 100 LEU A C 1
ATOM 796 O O . LEU A 1 100 ? -7.297 -1.31 -6.805 1 96.69 100 LEU A O 1
ATOM 800 N N . VAL A 1 101 ? -5.871 -2.041 -8.312 1 98.06 101 VAL A N 1
ATOM 801 C CA . VAL A 1 101 ? -5.883 -3.422 -7.848 1 98.06 101 VAL A CA 1
ATOM 802 C C . VAL A 1 101 ? -4.453 -3.951 -7.758 1 98.06 101 VAL A C 1
ATOM 804 O O . VAL A 1 101 ? -3.508 -3.27 -8.156 1 98.06 101 VAL A O 1
ATOM 807 N N . HIS A 1 102 ? -4.305 -5.109 -7.176 1 98.56 102 HIS A N 1
ATOM 808 C CA . HIS A 1 102 ? -3.035 -5.828 -7.164 1 98.56 102 HIS A CA 1
ATOM 809 C C . HIS A 1 102 ? -3.1 -7.074 -8.039 1 98.56 102 HIS A C 1
ATOM 811 O O . HIS A 1 102 ? -4.117 -7.773 -8.062 1 98.56 102 HIS A O 1
ATOM 817 N N . VAL A 1 103 ? -2.014 -7.27 -8.734 1 98.88 103 VAL A N 1
ATOM 818 C CA . VAL A 1 103 ? -1.83 -8.484 -9.516 1 98.88 103 VAL A CA 1
ATOM 819 C C . VAL A 1 103 ? -0.651 -9.281 -8.961 1 98.88 103 VAL A C 1
ATOM 821 O O . VAL A 1 103 ? 0.444 -8.742 -8.789 1 98.88 103 VAL A O 1
ATOM 824 N N . LEU A 1 104 ? -0.934 -10.5 -8.648 1 98.88 104 LEU A N 1
ATOM 825 C CA . LEU A 1 104 ? 0.161 -11.406 -8.32 1 98.88 104 LEU A CA 1
ATOM 826 C C . LEU A 1 104 ? 0.774 -12 -9.578 1 98.88 104 LEU A C 1
ATOM 828 O O . LEU A 1 104 ? 0.053 -12.461 -10.469 1 98.88 104 LEU A O 1
ATOM 832 N N . GLY A 1 105 ? 2.061 -11.898 -9.742 1 98.62 105 GLY A N 1
ATOM 833 C CA . GLY A 1 105 ? 2.822 -12.711 -10.672 1 98.62 105 GLY A CA 1
ATOM 834 C C . GLY A 1 105 ? 3.471 -13.922 -10.023 1 98.62 105 GLY A C 1
ATOM 835 O O . GLY A 1 105 ? 4.191 -13.789 -9.031 1 98.62 105 GLY A O 1
ATOM 836 N N . LEU A 1 106 ? 3.197 -15.078 -10.547 1 98.56 106 LEU A N 1
ATOM 837 C CA . LEU A 1 106 ? 3.699 -16.312 -9.938 1 98.56 106 LEU A CA 1
ATOM 838 C C . LEU A 1 106 ? 4.445 -17.156 -10.961 1 98.56 106 LEU A C 1
ATOM 840 O O . LEU A 1 106 ? 4.012 -17.281 -12.109 1 98.56 106 LEU A O 1
ATOM 844 N N . GLY A 1 107 ? 5.543 -17.734 -10.523 1 97.62 107 GLY A N 1
ATOM 845 C CA . GLY A 1 107 ? 6.238 -18.75 -11.312 1 97.62 107 GLY A CA 1
ATOM 846 C C . GLY A 1 107 ? 6.898 -18.188 -12.555 1 97.62 107 GLY A C 1
ATOM 847 O O . GLY A 1 107 ? 7.055 -18.891 -13.555 1 97.62 107 GLY A O 1
ATOM 848 N N . PHE A 1 108 ? 7.238 -16.922 -12.555 1 97.38 108 PHE A N 1
ATOM 849 C CA . PHE A 1 108 ? 7.844 -16.281 -13.719 1 97.38 108 PHE A CA 1
ATOM 850 C C . PHE A 1 108 ? 9.367 -16.391 -13.664 1 97.38 108 PHE A C 1
ATOM 852 O O . PHE A 1 108 ? 9.93 -16.766 -12.641 1 97.38 108 PHE A O 1
ATOM 859 N N . ASP A 1 109 ? 9.984 -16.125 -14.828 1 96.56 109 ASP A N 1
ATOM 860 C CA . ASP A 1 109 ? 11.438 -15.992 -14.898 1 96.56 109 ASP A CA 1
ATOM 861 C C . ASP A 1 109 ? 11.898 -14.688 -14.242 1 96.56 109 ASP A C 1
ATOM 863 O O . ASP A 1 109 ? 11.656 -13.602 -14.773 1 96.56 109 ASP A O 1
ATOM 867 N N . PRO A 1 110 ? 12.578 -14.758 -13.133 1 93.88 110 PRO A N 1
ATOM 868 C CA . PRO A 1 110 ? 12.953 -13.547 -12.406 1 93.88 110 PRO A CA 1
ATOM 869 C C . PRO A 1 110 ? 13.977 -12.703 -13.156 1 93.88 110 PRO A C 1
ATOM 871 O O . PRO A 1 110 ? 14.195 -11.531 -12.812 1 93.88 110 PRO A O 1
ATOM 874 N N . SER A 1 111 ? 14.594 -13.25 -14.164 1 93.56 111 SER A N 1
ATOM 875 C CA . SER A 1 111 ? 15.609 -12.531 -14.93 1 93.56 111 SER A CA 1
ATOM 876 C C . SER A 1 111 ? 15.008 -11.883 -16.172 1 93.56 111 SER A C 1
ATOM 878 O O . SER A 1 111 ? 15.711 -11.203 -16.922 1 93.56 111 SER A O 1
ATOM 880 N N . SER A 1 112 ? 13.789 -12.094 -16.344 1 96.31 112 SER A N 1
ATOM 881 C CA . SER A 1 112 ? 13.164 -11.594 -17.562 1 96.31 112 SER A CA 1
ATOM 882 C C . SER A 1 112 ? 13.188 -10.07 -17.609 1 96.31 112 SER A C 1
ATOM 884 O O . SER A 1 112 ? 12.812 -9.406 -16.641 1 96.31 112 SER A O 1
ATOM 886 N N . LYS A 1 113 ? 13.453 -9.445 -18.734 1 97.06 113 LYS A N 1
ATOM 887 C CA . LYS A 1 113 ? 13.477 -8 -18.922 1 97.06 113 LYS A CA 1
ATOM 888 C C . LYS A 1 113 ? 12.062 -7.422 -18.891 1 97.06 113 LYS A C 1
ATOM 890 O O . LYS A 1 113 ? 11.883 -6.223 -18.672 1 97.06 113 LYS A O 1
ATOM 895 N N . HIS A 1 114 ? 11.102 -8.305 -19.156 1 97.06 114 HIS A N 1
ATOM 896 C CA . HIS A 1 114 ? 9.719 -7.859 -19.25 1 97.06 114 HIS A CA 1
ATOM 897 C C . HIS A 1 114 ? 9.195 -7.395 -17.906 1 97.06 114 HIS A C 1
ATOM 899 O O . HIS A 1 114 ? 8.203 -6.668 -17.828 1 97.06 114 HIS A O 1
ATOM 905 N N . LEU A 1 115 ? 9.836 -7.82 -16.812 1 97.06 115 LEU A N 1
ATOM 906 C CA . LEU A 1 115 ? 9.344 -7.465 -15.484 1 97.06 115 LEU A CA 1
ATOM 907 C C . LEU A 1 115 ? 10.109 -6.262 -14.93 1 97.06 115 LEU A C 1
ATOM 909 O O . LEU A 1 115 ? 9.789 -5.762 -13.852 1 97.06 115 LEU A O 1
ATOM 913 N N . LEU A 1 116 ? 11.062 -5.711 -15.656 1 95.56 116 LEU A N 1
ATOM 914 C CA . LEU A 1 116 ? 11.945 -4.641 -15.211 1 95.56 116 LEU A CA 1
ATOM 915 C C . LEU A 1 116 ? 11.141 -3.432 -14.75 1 95.56 116 LEU A C 1
ATOM 917 O O . LEU A 1 116 ? 11.461 -2.824 -13.727 1 95.56 116 LEU A O 1
ATOM 921 N N . PRO A 1 117 ? 10.016 -3.121 -15.445 1 95.19 117 PRO A N 1
ATOM 922 C CA . PRO A 1 117 ? 9.273 -1.937 -15.008 1 95.19 117 PRO A CA 1
ATOM 923 C C . PRO A 1 117 ? 8.609 -2.129 -13.648 1 95.19 117 PRO A C 1
ATOM 925 O O . PRO A 1 117 ? 8.172 -1.154 -13.023 1 95.19 117 PRO A O 1
ATOM 928 N N . TYR A 1 118 ? 8.594 -3.342 -13.211 1 97.12 118 TYR A N 1
ATOM 929 C CA . TYR A 1 118 ? 7.727 -3.621 -12.07 1 97.12 118 TYR A CA 1
ATOM 930 C C . TYR A 1 118 ? 8.539 -4.059 -10.859 1 97.12 118 TYR A C 1
ATOM 932 O O . TYR A 1 118 ? 7.996 -4.227 -9.766 1 97.12 118 TYR A O 1
ATOM 940 N N . VAL A 1 119 ? 9.82 -4.285 -11.031 1 95.69 119 VAL A N 1
ATOM 941 C CA . VAL A 1 119 ? 10.672 -4.77 -9.945 1 95.69 119 VAL A CA 1
ATOM 942 C C . VAL A 1 119 ? 11.562 -3.635 -9.438 1 95.69 119 VAL A C 1
ATOM 944 O O . VAL A 1 119 ? 12.773 -3.818 -9.266 1 95.69 119 VAL A O 1
ATOM 947 N N . GLU A 1 120 ? 11.039 -2.459 -9.227 1 90.56 120 GLU A N 1
ATOM 948 C CA . GLU A 1 120 ? 11.82 -1.285 -8.844 1 90.56 120 GLU A CA 1
ATOM 949 C C . GLU A 1 120 ? 11.406 -0.776 -7.465 1 90.56 120 GLU A C 1
ATOM 951 O O . GLU A 1 120 ? 11.609 0.397 -7.145 1 90.56 120 GLU A O 1
ATOM 956 N N . HIS A 1 121 ? 10.734 -1.586 -6.656 1 88 121 HIS A N 1
ATOM 957 C CA . HIS A 1 121 ? 10.289 -1.273 -5.301 1 88 121 HIS A CA 1
ATOM 958 C C . HIS A 1 121 ? 9.305 -0.109 -5.297 1 88 121 HIS A C 1
ATOM 960 O O . HIS A 1 121 ? 9.062 0.496 -4.25 1 88 121 HIS A O 1
ATOM 966 N N . ARG A 1 122 ? 8.852 0.321 -6.566 1 89.19 122 ARG A N 1
ATOM 967 C CA . ARG A 1 122 ? 7.883 1.399 -6.754 1 89.19 122 ARG A CA 1
ATOM 968 C C . ARG A 1 122 ? 6.852 1.034 -7.816 1 89.19 122 ARG A C 1
ATOM 970 O O . ARG A 1 122 ? 7.152 0.285 -8.75 1 89.19 122 ARG A O 1
ATOM 977 N N . SER A 1 123 ? 5.703 1.618 -7.602 1 91.38 123 SER A N 1
ATOM 978 C CA . SER A 1 123 ? 4.676 1.381 -8.609 1 91.38 123 SER A CA 1
ATOM 979 C C . SER A 1 123 ? 5.082 1.956 -9.961 1 91.38 123 SER A C 1
ATOM 981 O O . SER A 1 123 ? 5.703 3.02 -10.031 1 91.38 123 SER A O 1
ATOM 983 N N . ALA A 1 124 ? 4.652 1.24 -10.969 1 92.94 124 ALA A N 1
ATOM 984 C CA . ALA A 1 124 ? 4.922 1.707 -12.328 1 92.94 124 ALA A CA 1
ATOM 985 C C . ALA A 1 124 ? 4.117 2.967 -12.641 1 92.94 124 ALA A C 1
ATOM 987 O O . ALA A 1 124 ? 3.2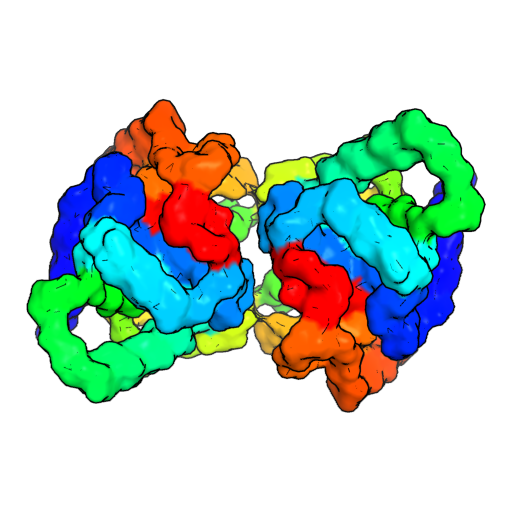87 3.398 -11.836 1 92.94 124 ALA A O 1
ATOM 988 N N . ILE A 1 125 ? 4.426 3.551 -13.805 1 94.19 125 ILE A N 1
ATOM 989 C CA . ILE A 1 125 ? 3.746 4.789 -14.164 1 94.19 125 ILE A CA 1
ATOM 990 C C . ILE A 1 125 ? 3.191 4.68 -15.586 1 94.19 125 ILE A C 1
ATOM 992 O O . ILE A 1 125 ? 3.596 3.801 -16.344 1 94.19 125 ILE A O 1
ATOM 996 N N . GLY A 1 126 ? 2.289 5.598 -15.906 1 94.38 126 GLY A N 1
ATOM 997 C CA . GLY A 1 126 ? 1.762 5.688 -17.266 1 94.38 126 GLY A CA 1
ATOM 998 C C . GLY A 1 126 ? 1.153 4.387 -17.75 1 94.38 126 GLY A C 1
ATOM 999 O O . GLY A 1 126 ? 0.332 3.779 -17.062 1 94.38 126 GLY A O 1
ATOM 1000 N N . ASN A 1 127 ? 1.578 3.951 -18.891 1 95.06 127 ASN A N 1
ATOM 1001 C CA . ASN A 1 127 ? 1.01 2.762 -19.516 1 95.06 127 ASN A CA 1
ATOM 1002 C C . ASN A 1 127 ? 1.364 1.497 -18.75 1 95.06 127 ASN A C 1
ATOM 1004 O O . ASN A 1 127 ? 0.603 0.529 -18.75 1 95.06 127 ASN A O 1
ATOM 1008 N N . GLU A 1 128 ? 2.451 1.521 -18.078 1 96.31 128 GLU A N 1
ATOM 1009 C CA . GLU A 1 128 ? 2.902 0.354 -17.328 1 96.31 128 GLU A CA 1
ATOM 1010 C C . GLU A 1 128 ? 2.035 0.127 -16.094 1 96.31 128 GLU A C 1
ATOM 1012 O O . GLU A 1 128 ? 2.086 -0.942 -15.484 1 96.31 128 GLU A O 1
ATOM 1017 N N . LEU A 1 129 ? 1.197 1.139 -15.797 1 96.69 129 LEU A N 1
ATOM 1018 C CA . LEU A 1 129 ? 0.298 1.024 -14.656 1 96.69 129 LEU A CA 1
ATOM 1019 C C . LEU A 1 129 ? -0.978 0.283 -15.039 1 96.69 129 LEU A C 1
ATOM 1021 O O . LEU A 1 129 ? -1.744 -0.136 -14.164 1 96.69 129 LEU A O 1
ATOM 1025 N N . LEU A 1 130 ? -1.236 0.07 -16.312 1 97.38 130 LEU A N 1
ATOM 1026 C CA . LEU A 1 130 ? -2.451 -0.594 -16.766 1 97.38 130 LEU A CA 1
ATOM 1027 C C . LEU A 1 130 ? -2.357 -2.104 -16.562 1 97.38 130 LEU A C 1
ATOM 1029 O O . LEU A 1 130 ? -1.343 -2.717 -16.906 1 97.38 130 LEU A O 1
ATOM 1033 N N . ALA A 1 131 ? -3.436 -2.68 -16.078 1 98.5 131 ALA A N 1
ATOM 1034 C CA . ALA A 1 131 ? -3.469 -4.109 -15.781 1 98.5 131 ALA A CA 1
ATOM 1035 C C . ALA A 1 131 ? -3.137 -4.938 -17.016 1 98.5 131 ALA A C 1
ATOM 1037 O O . ALA A 1 131 ? -2.48 -5.977 -16.922 1 98.5 131 ALA A O 1
ATOM 1038 N N . SER A 1 132 ? -3.588 -4.516 -18.156 1 98.44 132 SER A N 1
ATOM 1039 C CA . SER A 1 132 ? -3.305 -5.234 -19.391 1 98.44 132 SER A CA 1
ATOM 1040 C C . SER A 1 132 ? -1.805 -5.387 -19.609 1 98.44 132 SER A C 1
ATOM 1042 O O . SER A 1 132 ? -1.329 -6.473 -19.953 1 98.44 132 SER A O 1
ATOM 1044 N N . ASN A 1 133 ? -1.071 -4.297 -19.391 1 98.38 133 ASN A N 1
ATOM 1045 C CA . ASN A 1 133 ? 0.374 -4.328 -19.578 1 98.38 133 ASN A CA 1
ATOM 1046 C C . ASN A 1 133 ? 1.065 -5.164 -18.5 1 98.38 133 ASN A C 1
ATOM 1048 O O . ASN A 1 133 ? 2.074 -5.816 -18.766 1 98.38 133 ASN A O 1
ATOM 1052 N N . VAL A 1 134 ? 0.56 -5.125 -17.297 1 98.62 134 VAL A N 1
ATOM 1053 C CA . VAL A 1 134 ? 1.099 -5.93 -16.203 1 98.62 134 VAL A CA 1
ATOM 1054 C C . VAL A 1 134 ? 0.954 -7.414 -16.531 1 98.62 134 VAL A C 1
ATOM 1056 O O . VAL A 1 134 ? 1.922 -8.172 -16.453 1 98.62 134 VAL A O 1
ATOM 1059 N N . VAL A 1 135 ? -0.261 -7.836 -16.984 1 98.69 135 VAL A N 1
ATOM 1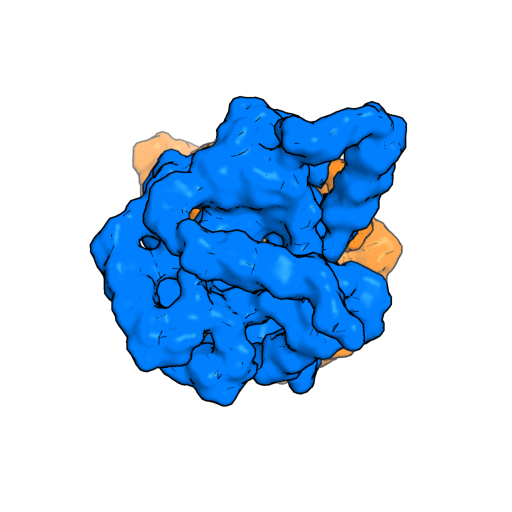060 C CA . VAL A 1 135 ? -0.541 -9.227 -17.328 1 98.69 135 VAL A CA 1
ATOM 1061 C C . VAL A 1 135 ? 0.347 -9.664 -18.484 1 98.69 135 VAL A C 1
ATOM 1063 O O . VAL A 1 135 ? 0.954 -10.742 -18.438 1 98.69 135 VAL A O 1
ATOM 1066 N N . ASP A 1 136 ? 0.421 -8.805 -19.469 1 98.56 136 ASP A N 1
ATOM 1067 C CA . ASP A 1 136 ? 1.266 -9.109 -20.625 1 98.56 136 ASP A CA 1
ATOM 1068 C C . ASP A 1 136 ? 2.717 -9.312 -20.203 1 98.56 136 ASP A C 1
ATOM 1070 O O . ASP A 1 136 ? 3.383 -10.234 -20.672 1 98.56 136 ASP A O 1
ATOM 1074 N N . SER A 1 137 ? 3.215 -8.461 -19.344 1 98.31 137 SER A N 1
ATOM 1075 C CA . SER A 1 137 ? 4.598 -8.555 -18.875 1 98.31 137 SER A CA 1
ATOM 1076 C C . SER A 1 137 ? 4.84 -9.844 -18.109 1 98.31 137 SER A C 1
ATOM 1078 O O . SER A 1 137 ? 5.871 -10.492 -18.281 1 98.31 137 SER A O 1
ATOM 1080 N N . ILE A 1 138 ? 3.918 -10.227 -17.234 1 98.19 138 ILE A N 1
ATOM 1081 C CA . ILE A 1 138 ? 4.031 -11.461 -16.469 1 98.19 138 ILE A CA 1
ATOM 1082 C C . ILE A 1 138 ? 4.031 -12.656 -17.406 1 98.19 138 ILE A C 1
ATOM 1084 O O . ILE A 1 138 ? 4.855 -13.562 -17.266 1 98.19 138 ILE A O 1
ATOM 1088 N N . HIS A 1 139 ? 3.146 -12.664 -18.422 1 97.94 139 HIS A N 1
ATOM 1089 C CA . HIS A 1 139 ? 3.076 -13.734 -19.391 1 97.94 139 HIS A CA 1
ATOM 1090 C C . HIS A 1 139 ? 4.359 -13.828 -20.219 1 97.94 139 HIS A C 1
ATOM 1092 O O . HIS A 1 139 ? 4.879 -14.922 -20.453 1 97.94 139 HIS A O 1
ATOM 1098 N N . ASN A 1 140 ? 4.84 -12.672 -20.609 1 97.88 140 ASN A N 1
ATOM 1099 C CA . ASN A 1 140 ? 6.07 -12.648 -21.406 1 97.88 140 ASN A CA 1
ATOM 1100 C C . ASN A 1 140 ? 7.262 -13.156 -20.594 1 97.88 140 ASN A C 1
ATOM 1102 O O . ASN A 1 140 ? 8.258 -13.594 -21.156 1 97.88 140 ASN A O 1
ATOM 1106 N N . ALA A 1 141 ? 7.148 -13.109 -19.312 1 97.19 141 ALA A N 1
ATOM 1107 C CA . ALA A 1 141 ? 8.172 -13.664 -18.422 1 97.19 141 ALA A CA 1
ATOM 1108 C C . ALA A 1 141 ? 7.863 -15.117 -18.078 1 97.19 141 ALA A C 1
ATOM 1110 O O . ALA A 1 141 ? 8.508 -15.695 -17.203 1 97.19 141 ALA A O 1
ATOM 1111 N N . ASN A 1 142 ? 6.836 -15.648 -18.672 1 97 142 ASN A N 1
ATOM 1112 C CA . ASN A 1 142 ? 6.418 -17.031 -18.5 1 97 142 ASN A CA 1
ATOM 1113 C C . ASN A 1 142 ? 5.836 -17.281 -17.109 1 97 142 ASN A C 1
ATOM 1115 O O . ASN A 1 142 ? 6.117 -18.312 -16.484 1 97 142 ASN A O 1
ATOM 1119 N N . GLY A 1 143 ? 5.152 -16.312 -16.609 1 97.88 143 GLY A N 1
ATOM 1120 C CA . GLY A 1 143 ? 4.512 -16.422 -15.312 1 97.88 143 GLY A CA 1
ATOM 1121 C C . GLY A 1 143 ? 2.998 -16.453 -15.391 1 97.88 143 GLY A C 1
ATOM 1122 O O . GLY A 1 143 ? 2.428 -16.375 -16.484 1 97.88 143 GLY A O 1
ATOM 1123 N N . ILE A 1 144 ? 2.375 -16.688 -14.211 1 98.25 144 ILE A N 1
ATOM 1124 C CA . ILE A 1 144 ? 0.926 -16.703 -14.039 1 98.25 144 ILE A CA 1
ATOM 1125 C C . ILE A 1 144 ? 0.461 -15.391 -13.43 1 98.25 144 ILE A C 1
ATOM 1127 O O . ILE A 1 144 ? 1.018 -14.938 -12.422 1 98.25 144 ILE A O 1
ATOM 1131 N N . ALA A 1 145 ? -0.511 -14.711 -14.062 1 98.69 145 ALA A N 1
ATOM 1132 C CA . ALA A 1 145 ? -1.066 -13.461 -13.555 1 98.69 145 ALA A CA 1
ATOM 1133 C C . ALA A 1 145 ? -2.361 -13.711 -12.781 1 98.69 145 ALA A C 1
ATOM 1135 O O . ALA A 1 145 ? -3.307 -14.297 -13.32 1 98.69 145 ALA A O 1
ATOM 1136 N N . VAL A 1 146 ? -2.4 -13.297 -11.531 1 98.94 146 VAL A N 1
ATOM 1137 C CA . VAL A 1 146 ? -3.52 -13.555 -10.633 1 98.94 146 VAL A CA 1
ATOM 1138 C C . VAL A 1 146 ? -4.09 -12.227 -10.133 1 98.94 146 VAL A C 1
ATOM 1140 O O . VAL A 1 146 ? -3.352 -11.375 -9.625 1 98.94 146 VAL A O 1
ATOM 1143 N N . LEU A 1 147 ? -5.395 -11.953 -10.328 1 98.94 147 LEU A N 1
ATOM 1144 C CA . LEU A 1 147 ? -6.035 -10.844 -9.641 1 98.94 147 LEU A CA 1
ATOM 1145 C C . LEU A 1 147 ? -6.094 -11.094 -8.133 1 98.94 147 LEU A C 1
ATOM 1147 O O . LEU A 1 147 ? -6.801 -12 -7.68 1 98.94 147 LEU A O 1
ATOM 1151 N N . ALA A 1 148 ? -5.387 -10.32 -7.426 1 98.81 148 ALA A N 1
ATOM 1152 C CA . ALA A 1 148 ? -5.293 -10.523 -5.984 1 98.81 148 ALA A CA 1
ATOM 1153 C C . ALA A 1 148 ? -6.566 -10.07 -5.277 1 98.81 148 ALA A C 1
ATOM 1155 O O . ALA A 1 148 ? -7.156 -9.055 -5.648 1 98.81 148 ALA A O 1
ATOM 1156 N N . HIS A 1 149 ? -7.035 -10.75 -4.336 1 98.31 149 HIS A N 1
ATOM 1157 C CA . HIS A 1 149 ? -8.117 -10.492 -3.391 1 98.31 149 HIS A CA 1
ATOM 1158 C C . HIS A 1 149 ? -9.164 -9.562 -3.99 1 98.31 149 HIS A C 1
ATOM 1160 O O . HIS A 1 149 ? -9.367 -8.453 -3.496 1 98.31 149 HIS A O 1
ATOM 1166 N N . PRO A 1 150 ? -9.938 -10.078 -4.922 1 98.44 150 PRO A N 1
ATOM 1167 C CA . PRO A 1 150 ? -10.82 -9.242 -5.734 1 98.44 150 PRO A CA 1
ATOM 1168 C C . PRO A 1 150 ? -11.953 -8.609 -4.918 1 98.44 150 PRO A C 1
ATOM 1170 O O . PRO A 1 150 ? -12.602 -7.668 -5.383 1 98.44 150 PRO A O 1
ATOM 1173 N N . ALA A 1 151 ? -12.195 -9.047 -3.721 1 97.75 151 ALA A N 1
ATOM 1174 C CA . ALA A 1 151 ? -13.297 -8.492 -2.938 1 97.75 151 ALA A CA 1
ATOM 1175 C C . ALA A 1 151 ? -12.797 -7.438 -1.961 1 97.75 151 ALA A C 1
ATOM 1177 O O . ALA A 1 151 ? -13.5 -7.066 -1.021 1 97.75 151 ALA A O 1
ATOM 1178 N N . ARG A 1 152 ? -11.602 -6.934 -2.205 1 95.69 152 ARG A N 1
ATOM 1179 C CA . ARG A 1 152 ? -11.039 -5.949 -1.288 1 95.69 152 ARG A CA 1
ATOM 1180 C C . ARG A 1 152 ? -10.938 -4.578 -1.948 1 95.69 152 ARG A C 1
ATOM 1182 O O . ARG A 1 152 ? -10.289 -3.674 -1.417 1 95.69 152 ARG A O 1
ATOM 1189 N N . TYR A 1 153 ? -11.57 -4.438 -3.074 1 96.62 153 TYR A N 1
ATOM 1190 C CA . TYR A 1 153 ? -11.461 -3.186 -3.811 1 96.62 153 TYR A CA 1
ATOM 1191 C C . TYR A 1 153 ? -12.789 -2.438 -3.824 1 96.62 153 TYR A C 1
ATOM 1193 O O . TYR A 1 153 ? -13.805 -2.961 -3.365 1 96.62 153 TYR A O 1
ATOM 1201 N N . LYS A 1 154 ? -12.68 -1.191 -4.305 1 94.19 154 LYS A N 1
ATOM 1202 C CA . LYS A 1 154 ? -13.859 -0.331 -4.352 1 94.19 154 LYS A CA 1
ATOM 1203 C C . LYS A 1 154 ? -14.898 -0.877 -5.324 1 94.19 154 LYS A C 1
ATOM 1205 O O . LYS A 1 154 ? -16.094 -0.869 -5.031 1 94.19 154 LYS A O 1
ATOM 1210 N N . LEU A 1 155 ? -14.453 -1.375 -6.477 1 96.38 155 LEU A N 1
ATOM 1211 C CA . LEU A 1 155 ? -15.367 -2.023 -7.41 1 96.38 155 LEU A CA 1
ATOM 1212 C C . LEU A 1 155 ? -15.711 -3.434 -6.945 1 96.38 155 LEU A C 1
ATOM 1214 O O . LEU A 1 155 ? -14.844 -4.148 -6.434 1 96.38 155 LEU A O 1
ATOM 1218 N N . PRO A 1 156 ? -16.953 -3.869 -7.191 1 97.62 156 PRO A N 1
ATOM 1219 C CA . PRO A 1 156 ? -17.344 -5.227 -6.824 1 97.62 156 PRO A CA 1
ATOM 1220 C C . PRO A 1 156 ? -16.5 -6.301 -7.508 1 97.62 156 PRO A C 1
ATOM 1222 O O . PRO A 1 156 ? -16.094 -6.129 -8.656 1 97.62 156 PRO A O 1
ATOM 1225 N N . PHE A 1 157 ? -16.328 -7.383 -6.781 1 98.44 157 PHE A N 1
ATOM 1226 C CA . PHE A 1 157 ? -15.438 -8.43 -7.266 1 98.44 157 PHE A CA 1
ATOM 1227 C C . PHE A 1 157 ? -15.93 -8.992 -8.594 1 98.44 157 PHE A C 1
ATOM 1229 O O . PHE A 1 157 ? -15.125 -9.383 -9.445 1 98.44 157 PHE A O 1
ATOM 1236 N N . ASP A 1 158 ? -17.219 -9.125 -8.781 1 98.62 158 ASP A N 1
ATOM 1237 C CA . ASP A 1 158 ? -17.75 -9.719 -10.008 1 98.62 158 ASP A CA 1
ATOM 1238 C C . ASP A 1 158 ? -17.438 -8.836 -11.219 1 98.62 158 ASP A C 1
ATOM 1240 O O . ASP A 1 158 ? -17.141 -9.352 -12.305 1 98.62 158 ASP A O 1
ATOM 1244 N N . ILE A 1 159 ? -17.469 -7.52 -11.023 1 98.56 159 ILE A N 1
ATOM 1245 C CA . ILE A 1 159 ? -17.078 -6.59 -12.086 1 98.56 159 ILE A CA 1
ATOM 1246 C C . ILE A 1 159 ? -15.594 -6.73 -12.383 1 98.56 159 ILE A C 1
ATOM 1248 O O . ILE A 1 159 ? -15.195 -6.805 -13.555 1 98.56 159 ILE A O 1
ATOM 1252 N N . LEU A 1 160 ? -14.805 -6.801 -11.375 1 98.62 160 LEU A N 1
ATOM 1253 C CA . LEU A 1 160 ? -13.352 -6.875 -11.531 1 98.62 160 LEU A CA 1
ATOM 1254 C C . LEU A 1 160 ? -12.945 -8.195 -12.18 1 98.62 160 LEU A C 1
ATOM 1256 O O . LEU A 1 160 ? -12.062 -8.219 -13.039 1 98.62 160 LEU A O 1
ATOM 1260 N N . ILE A 1 161 ? -13.586 -9.273 -11.781 1 98.81 161 ILE A N 1
ATOM 1261 C CA . ILE A 1 161 ? -13.273 -10.578 -12.336 1 98.81 161 ILE A CA 1
ATOM 1262 C C . ILE A 1 161 ? -13.68 -10.625 -13.812 1 98.81 161 ILE A C 1
ATOM 1264 O O . ILE A 1 161 ? -12.953 -11.172 -14.641 1 98.81 161 ILE A O 1
ATOM 1268 N N . ASN A 1 162 ? -14.805 -10.07 -14.086 1 98.62 162 ASN A N 1
ATOM 1269 C CA . ASN A 1 162 ? -15.211 -9.961 -15.484 1 98.62 162 ASN A CA 1
ATOM 1270 C C . ASN A 1 162 ? -14.18 -9.195 -16.312 1 98.62 162 ASN A C 1
ATOM 1272 O O . ASN A 1 162 ? -13.805 -9.633 -17.406 1 98.62 162 ASN A O 1
ATOM 1276 N N . GLU A 1 163 ? -13.766 -8.055 -15.836 1 98.56 163 GLU A N 1
ATOM 1277 C CA . GLU A 1 163 ? -12.773 -7.254 -16.547 1 98.56 163 GLU A CA 1
ATOM 1278 C C . GLU A 1 163 ? -11.445 -8.008 -16.672 1 98.56 163 GLU A C 1
ATOM 1280 O O . GLU A 1 163 ? -10.789 -7.934 -17.703 1 98.56 163 GLU A O 1
ATOM 1285 N N . ALA A 1 164 ? -11.039 -8.672 -15.617 1 98.62 164 ALA A N 1
ATOM 1286 C CA . ALA A 1 164 ? -9.82 -9.469 -15.633 1 98.62 164 ALA A CA 1
ATOM 1287 C C . ALA A 1 164 ? -9.875 -10.539 -16.719 1 98.62 164 ALA A C 1
ATOM 1289 O O . ALA A 1 164 ? -8.875 -10.805 -17.391 1 98.62 164 ALA A O 1
ATOM 1290 N N . SER A 1 165 ? -10.992 -11.18 -16.828 1 98.06 165 SER A N 1
ATOM 1291 C CA . SER A 1 165 ? -11.148 -12.242 -17.828 1 98.06 165 SER A CA 1
ATOM 1292 C C . SER A 1 165 ? -10.938 -11.711 -19.234 1 98.06 165 SER A C 1
ATOM 1294 O O . SER A 1 165 ? -10.453 -12.438 -20.109 1 98.06 165 SER A O 1
ATOM 1296 N N . LYS A 1 166 ? -11.203 -10.453 -19.484 1 98.06 166 LYS A N 1
ATOM 1297 C CA . LYS A 1 166 ? -11.039 -9.844 -20.797 1 98.06 166 LYS A CA 1
ATOM 1298 C C . LYS A 1 166 ? -9.57 -9.523 -21.078 1 98.06 166 LYS A C 1
ATOM 1300 O O . LYS A 1 166 ? -9.188 -9.297 -22.219 1 98.06 166 LYS A O 1
ATOM 1305 N N . LEU A 1 167 ? -8.758 -9.461 -20.016 1 97.56 167 LEU A N 1
ATOM 1306 C CA . LEU A 1 167 ? -7.352 -9.102 -20.156 1 97.56 167 LEU A CA 1
ATOM 1307 C C . LEU A 1 167 ? -6.457 -10.336 -20.047 1 97.56 167 LEU A C 1
ATOM 1309 O O . LEU A 1 167 ? -5.238 -10.211 -19.906 1 97.56 167 LEU A O 1
ATOM 1313 N N . ASN A 1 168 ? -6.996 -11.5 -20.062 1 94.69 168 ASN A N 1
ATOM 1314 C CA . ASN A 1 168 ? -6.293 -12.781 -20.094 1 94.69 168 ASN A CA 1
ATOM 1315 C C . ASN A 1 168 ? -5.617 -13.094 -18.766 1 94.69 168 ASN A C 1
ATOM 1317 O O . ASN A 1 168 ? -4.496 -13.602 -18.734 1 94.69 168 ASN A O 1
ATOM 1321 N N . PHE A 1 169 ? -6.094 -12.57 -17.672 1 98.69 169 PHE A N 1
ATOM 1322 C CA . PHE A 1 169 ? -5.664 -13.094 -16.391 1 98.69 169 PHE A CA 1
ATOM 1323 C C . PHE A 1 169 ? -5.789 -14.609 -16.344 1 98.69 169 PHE A C 1
ATOM 1325 O O . PHE A 1 169 ? -6.652 -15.188 -17.016 1 98.69 169 PHE A O 1
ATOM 1332 N N . ASP A 1 170 ? -4.914 -15.242 -15.57 1 98.31 170 ASP A N 1
ATOM 1333 C CA . ASP A 1 170 ? -4.93 -16.703 -15.477 1 98.31 170 ASP A CA 1
ATOM 1334 C C . ASP A 1 170 ? -5.781 -17.172 -14.305 1 98.31 170 ASP A C 1
ATOM 1336 O O . ASP A 1 170 ? -6.352 -18.266 -14.344 1 98.31 170 ASP A O 1
ATOM 1340 N N . ALA A 1 171 ? -5.812 -16.375 -13.25 1 98.81 171 ALA A N 1
ATOM 1341 C CA . ALA A 1 171 ? -6.418 -16.844 -12.008 1 98.81 171 ALA A CA 1
ATOM 1342 C C . ALA A 1 171 ? -6.891 -15.664 -11.156 1 98.81 171 ALA A C 1
ATOM 1344 O O . ALA A 1 171 ? -6.66 -14.5 -11.508 1 98.81 171 ALA A O 1
ATOM 1345 N N . VAL A 1 172 ? -7.668 -15.984 -10.148 1 98.75 172 VAL A N 1
ATOM 1346 C CA . VAL A 1 172 ? -8.141 -15.062 -9.117 1 98.75 172 VAL A CA 1
ATOM 1347 C C . VAL A 1 172 ? -7.809 -15.625 -7.734 1 98.75 172 VAL A C 1
ATOM 1349 O O . VAL A 1 172 ? -7.859 -16.844 -7.52 1 98.75 172 VAL A O 1
ATOM 1352 N N . GLU A 1 173 ? -7.406 -14.68 -6.863 1 98.81 173 GLU A N 1
ATOM 1353 C CA . GLU A 1 173 ? -7.207 -15.133 -5.488 1 98.81 173 GLU A CA 1
ATOM 1354 C C . GLU A 1 173 ? -8.539 -15.336 -4.777 1 98.81 173 GLU A C 1
ATOM 1356 O O . GLU A 1 173 ? -9.062 -14.422 -4.137 1 98.81 173 GLU A O 1
ATOM 1361 N N . THR A 1 174 ? -8.984 -16.5 -4.887 1 98.81 174 THR A N 1
ATOM 1362 C CA . THR A 1 174 ? -10.32 -16.891 -4.422 1 98.81 174 THR A CA 1
ATOM 1363 C C . THR A 1 174 ? -10.32 -17.109 -2.91 1 98.81 174 THR A C 1
ATOM 1365 O O . THR A 1 174 ? -11.148 -16.531 -2.197 1 98.81 174 THR A O 1
ATOM 1368 N N . TRP A 1 175 ? -9.438 -17.906 -2.51 1 98.38 175 TRP A N 1
ATOM 1369 C CA . TRP A 1 175 ? -9.406 -18.281 -1.099 1 98.38 175 TRP A CA 1
ATOM 1370 C C . TRP A 1 175 ? -8.555 -17.297 -0.295 1 98.38 175 TRP A C 1
ATOM 1372 O O . TRP A 1 175 ? -7.332 -17.297 -0.419 1 98.38 175 TRP A O 1
ATOM 1382 N N . TYR A 1 176 ? -9.227 -16.469 0.435 1 97.88 176 TYR A N 1
ATOM 1383 C CA . TYR A 1 176 ? -8.664 -15.336 1.146 1 97.88 176 TYR A CA 1
ATOM 1384 C C . TYR A 1 176 ? -9.469 -15.008 2.395 1 97.88 176 TYR A C 1
ATOM 1386 O O . TYR A 1 176 ? -10.641 -15.398 2.504 1 97.88 176 TYR A O 1
ATOM 1394 N N . ASN A 1 177 ? -8.789 -14.391 3.332 1 96.69 177 ASN A N 1
ATOM 1395 C CA . ASN A 1 177 ? -9.453 -13.953 4.555 1 96.69 177 ASN A CA 1
ATOM 1396 C C . ASN A 1 177 ? -10.141 -12.602 4.367 1 96.69 177 ASN A C 1
ATOM 1398 O O . ASN A 1 177 ? -9.719 -11.602 4.953 1 96.69 177 ASN A O 1
ATOM 1402 N N . TYR A 1 178 ? -11.273 -12.578 3.65 1 95.88 178 TYR A N 1
ATOM 1403 C CA . TYR A 1 178 ? -11.953 -11.344 3.277 1 95.88 178 TYR A CA 1
ATOM 1404 C C . TYR A 1 178 ? -12.664 -10.727 4.477 1 95.88 178 TYR A C 1
ATOM 1406 O O . TYR A 1 178 ? -12.93 -9.523 4.5 1 95.88 178 TYR A O 1
ATOM 1414 N N . GLU A 1 179 ? -12.891 -11.461 5.488 1 92.88 179 GLU A N 1
ATOM 1415 C CA . GLU A 1 179 ? -13.594 -10.969 6.668 1 92.88 179 GLU A CA 1
ATOM 1416 C C . GLU A 1 179 ? -12.617 -10.5 7.742 1 92.88 179 GLU A C 1
ATOM 1418 O O . GLU A 1 179 ? -13.039 -10.055 8.812 1 92.88 179 GLU A O 1
ATOM 1423 N N . ARG A 1 180 ? -11.375 -10.602 7.512 1 86.62 180 ARG A N 1
ATOM 1424 C CA . ARG A 1 180 ? -10.305 -10.07 8.352 1 86.62 180 ARG A CA 1
ATOM 1425 C C . ARG A 1 180 ? -10.336 -10.695 9.742 1 86.62 180 ARG A C 1
ATOM 1427 O O . ARG A 1 180 ? -10.281 -9.984 10.75 1 86.62 180 ARG A O 1
ATOM 1434 N N . ALA A 1 181 ? -10.477 -12.039 9.75 1 89.69 181 ALA A N 1
ATOM 1435 C CA . ALA A 1 181 ? -10.367 -12.781 11 1 89.69 181 ALA A CA 1
ATOM 1436 C C . ALA A 1 181 ? -8.945 -12.727 11.547 1 89.69 181 ALA A C 1
ATOM 1438 O O . ALA A 1 181 ? -7.98 -12.641 10.781 1 89.69 181 ALA A O 1
ATOM 1439 N N . PRO A 1 182 ? -8.805 -12.688 12.852 1 86.25 182 PRO A N 1
ATOM 1440 C CA . PRO A 1 182 ? -7.469 -12.602 13.453 1 86.25 182 PRO A CA 1
ATOM 1441 C C . PRO A 1 182 ? -6.562 -13.758 13.039 1 86.25 182 PRO A C 1
ATOM 1443 O O . PRO A 1 182 ? -5.375 -13.555 12.773 1 86.25 182 PRO A O 1
ATOM 1446 N N . ILE A 1 183 ? -7.105 -14.961 13.062 1 91.19 183 ILE A N 1
ATOM 1447 C CA . ILE A 1 183 ? -6.426 -16.125 12.492 1 91.19 183 ILE A CA 1
ATOM 1448 C C . ILE A 1 183 ? -6.918 -16.359 11.07 1 91.19 183 ILE A C 1
ATOM 1450 O O . ILE A 1 183 ? -8.125 -16.344 10.812 1 91.19 183 ILE A O 1
ATOM 1454 N N . TRP A 1 184 ? -5.996 -16.531 10.211 1 93.88 184 TRP A N 1
ATOM 1455 C CA . TRP A 1 184 ? -6.352 -16.625 8.797 1 93.88 184 TRP A CA 1
ATOM 1456 C C . TRP A 1 184 ? -7.273 -17.797 8.531 1 93.88 184 TRP A C 1
ATOM 1458 O O . TRP A 1 184 ? -6.977 -18.938 8.93 1 93.88 184 TRP A O 1
ATOM 1468 N N . ILE A 1 185 ? -8.289 -17.609 7.977 1 95 185 ILE A N 1
ATOM 1469 C CA . ILE A 1 185 ? -9.234 -18.578 7.449 1 95 185 ILE A CA 1
ATOM 1470 C C . ILE A 1 185 ? -9.953 -18 6.234 1 95 185 ILE A C 1
ATOM 1472 O O . ILE A 1 185 ? -10.273 -16.812 6.203 1 95 185 ILE A O 1
ATOM 1476 N N . PRO A 1 186 ? -10.109 -18.828 5.164 1 96.44 186 PRO A N 1
ATOM 1477 C CA . PRO A 1 186 ? -10.898 -18.281 4.059 1 96.44 186 PRO A CA 1
ATOM 1478 C C . PRO A 1 186 ? -12.32 -17.906 4.473 1 96.44 186 PRO A C 1
ATOM 1480 O O . PRO A 1 186 ? -12.945 -18.625 5.262 1 96.44 186 PRO A O 1
ATOM 1483 N N . SER A 1 187 ? -12.758 -16.719 4.016 1 96.94 187 SER A N 1
ATOM 1484 C CA . SER A 1 187 ? -14.141 -16.312 4.262 1 96.94 187 SER A CA 1
ATOM 1485 C C . SER A 1 187 ? -15.109 -17.109 3.398 1 96.94 187 SER A C 1
ATOM 1487 O O . SER A 1 187 ? -15.344 -16.766 2.236 1 96.94 187 SER A O 1
ATOM 1489 N N . GLU A 1 188 ? -15.664 -18.094 3.895 1 93.56 188 GLU A N 1
ATOM 1490 C CA . GLU A 1 188 ? -16.344 -19.156 3.152 1 93.56 188 GLU A CA 1
ATOM 1491 C C . GLU A 1 188 ? -17.391 -18.578 2.197 1 93.56 188 GLU A C 1
ATOM 1493 O O . GLU A 1 188 ? -17.328 -18.812 0.988 1 93.56 188 GLU A O 1
ATOM 1498 N N . PHE A 1 189 ? -18.328 -17.75 2.648 1 96.25 189 PHE A N 1
ATOM 1499 C CA . PHE A 1 189 ? -19.438 -17.297 1.839 1 96.25 189 PHE A CA 1
ATOM 1500 C C . PHE A 1 189 ? -18.953 -16.469 0.656 1 96.25 189 PHE A C 1
ATOM 1502 O O . PHE A 1 189 ? -19.297 -16.75 -0.492 1 96.25 189 PHE A O 1
ATOM 1509 N N . ILE A 1 190 ? -18.094 -15.531 0.914 1 97.88 190 ILE A N 1
ATOM 1510 C CA . ILE A 1 190 ? -17.625 -14.641 -0.142 1 97.88 190 ILE A CA 1
ATOM 1511 C C . ILE A 1 190 ? -16.656 -15.406 -1.059 1 97.88 190 ILE A C 1
ATOM 1513 O O . ILE A 1 190 ? -16.656 -15.195 -2.273 1 97.88 190 ILE A O 1
ATOM 1517 N N . CYS A 1 191 ? -15.883 -16.281 -0.528 1 98.5 191 CYS A N 1
ATOM 1518 C CA . CYS A 1 191 ? -14.969 -17.078 -1.33 1 98.5 191 CYS A CA 1
ATOM 1519 C C . CYS A 1 191 ? -15.734 -17.953 -2.318 1 98.5 191 CYS A C 1
ATOM 1521 O O . CYS A 1 191 ? -15.328 -18.094 -3.473 1 98.5 191 CYS A O 1
ATOM 1523 N N . ASP A 1 192 ? -16.812 -18.516 -1.835 1 98.38 192 ASP A N 1
ATOM 1524 C CA . ASP A 1 192 ? -17.625 -19.359 -2.711 1 98.38 192 ASP A CA 1
ATOM 1525 C C . ASP A 1 192 ? -18.172 -18.547 -3.891 1 98.38 192 ASP A C 1
ATOM 1527 O O . ASP A 1 192 ? -18.203 -19.047 -5.023 1 98.38 192 ASP A O 1
ATOM 1531 N N . LYS A 1 193 ? -18.625 -17.359 -3.596 1 98.69 193 LYS A N 1
ATOM 1532 C CA . LYS A 1 193 ? -19.125 -16.5 -4.656 1 98.69 193 LYS A CA 1
ATOM 1533 C C . LYS A 1 193 ? -18.031 -16.125 -5.645 1 98.69 193 LYS A C 1
ATOM 1535 O O . LYS A 1 193 ? -18.25 -16.094 -6.855 1 98.69 193 LYS A O 1
ATOM 1540 N N . ILE A 1 194 ? -16.891 -15.852 -5.133 1 98.75 194 ILE A N 1
ATOM 1541 C CA . ILE A 1 194 ? -15.742 -15.516 -5.977 1 98.75 194 ILE A CA 1
ATOM 1542 C C . ILE A 1 194 ? -15.359 -16.734 -6.82 1 98.75 194 ILE A C 1
ATOM 1544 O O . ILE A 1 194 ? -15.07 -16.594 -8.016 1 98.75 194 ILE A O 1
ATOM 1548 N N . PHE A 1 195 ? -15.352 -17.891 -6.199 1 98.69 195 PHE A N 1
ATOM 1549 C CA . PHE A 1 195 ? -15.031 -19.141 -6.902 1 98.69 195 PHE A CA 1
ATOM 1550 C C . PHE A 1 195 ? -15.977 -19.344 -8.078 1 98.69 195 PHE A C 1
ATOM 1552 O O . PHE A 1 195 ? -15.531 -19.641 -9.188 1 98.69 195 PHE A O 1
ATOM 1559 N N . ASP A 1 196 ? -17.234 -19.234 -7.797 1 98.69 196 ASP A N 1
ATOM 1560 C CA . ASP A 1 196 ? -18.25 -19.422 -8.836 1 98.69 196 ASP A CA 1
ATOM 1561 C C . ASP A 1 196 ? -18.047 -18.422 -9.969 1 98.69 196 ASP A C 1
ATOM 1563 O O . ASP A 1 196 ? -18.156 -18.766 -11.148 1 98.69 196 ASP A O 1
ATOM 1567 N N . CYS A 1 197 ? -17.828 -17.188 -9.602 1 98.69 197 CYS A N 1
ATOM 1568 C CA . CYS A 1 197 ? -17.625 -16.125 -10.586 1 98.69 197 CYS A CA 1
ATOM 1569 C C . CYS A 1 197 ? -16.391 -16.422 -11.438 1 98.69 197 CYS A C 1
ATOM 1571 O O . CYS A 1 197 ? -16.453 -16.359 -12.664 1 98.69 197 CYS A O 1
ATOM 1573 N N . ALA A 1 198 ? -15.273 -16.703 -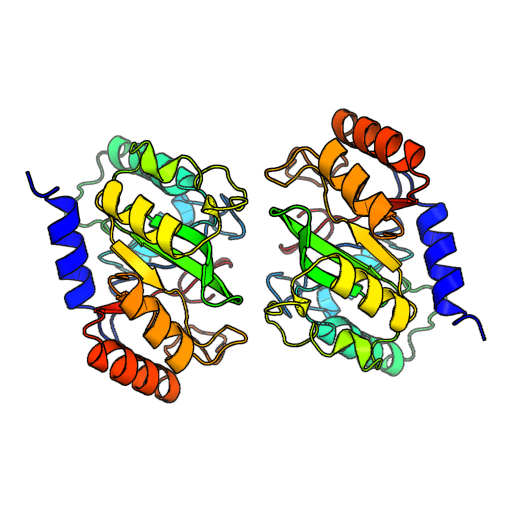10.781 1 98.5 198 ALA A N 1
ATOM 1574 C CA . ALA A 1 198 ? -14.031 -17.031 -11.484 1 98.5 198 ALA A CA 1
ATOM 1575 C C . ALA A 1 198 ? -14.219 -18.203 -12.43 1 98.5 198 ALA A C 1
ATOM 1577 O O . ALA A 1 198 ? -13.781 -18.172 -13.578 1 98.5 198 ALA A O 1
ATOM 1578 N N . ASN A 1 199 ? -14.844 -19.219 -11.938 1 98 199 ASN A N 1
ATOM 1579 C CA . ASN A 1 199 ? -15.086 -20.422 -12.719 1 98 199 ASN A CA 1
ATOM 1580 C C . ASN A 1 199 ? -15.914 -20.125 -13.969 1 98 199 ASN A C 1
ATOM 1582 O O . ASN A 1 199 ? -15.703 -20.734 -15.016 1 98 199 ASN A O 1
ATOM 1586 N N . SER A 1 200 ? -16.859 -19.266 -13.805 1 98.38 200 SER A N 1
ATOM 1587 C CA . SER A 1 200 ? -17.719 -18.922 -14.938 1 98.38 200 SER A CA 1
ATOM 1588 C C . SER A 1 200 ? -16.906 -18.297 -16.078 1 98.38 200 SER A C 1
ATOM 1590 O O . SER A 1 200 ? -17.328 -18.312 -17.234 1 98.38 200 SER A O 1
ATOM 1592 N N . TYR A 1 201 ? -15.758 -17.734 -15.82 1 98.25 201 TYR A N 1
ATOM 1593 C CA . TYR A 1 201 ? -14.883 -17.141 -16.828 1 98.25 201 TYR A CA 1
ATOM 1594 C C . TYR A 1 201 ? -13.68 -18.031 -17.109 1 98.25 201 TYR A C 1
ATOM 1596 O O . TYR A 1 201 ? -12.719 -17.609 -17.75 1 98.25 201 TYR A O 1
ATOM 1604 N N . SER A 1 202 ? -13.625 -19.234 -16.547 1 97.81 202 SER A N 1
ATOM 1605 C CA . SER A 1 202 ? -12.562 -20.219 -16.703 1 97.81 202 SER A CA 1
ATOM 1606 C C . SER A 1 202 ? -11.242 -19.703 -16.125 1 97.81 202 SER A C 1
ATOM 1608 O O . SER A 1 202 ? -10.18 -19.938 -16.688 1 97.81 202 SER A O 1
ATOM 1610 N N . LEU A 1 203 ? -11.352 -18.906 -15.109 1 98.56 203 LEU A N 1
ATOM 1611 C CA . LEU A 1 203 ? -10.188 -18.484 -14.344 1 98.56 203 LEU A CA 1
ATOM 1612 C C . LEU A 1 203 ? -9.906 -19.438 -13.195 1 98.56 203 LEU A C 1
ATOM 1614 O O . LEU A 1 203 ? -10.828 -19.922 -12.547 1 98.56 203 LEU A O 1
ATOM 1618 N N . LEU A 1 204 ? -8.648 -19.75 -12.961 1 98.5 204 LEU A N 1
ATOM 1619 C CA . LEU A 1 204 ? -8.25 -20.609 -11.852 1 98.5 204 LEU A CA 1
ATOM 1620 C C . LEU A 1 204 ? -8.344 -19.859 -10.531 1 98.5 204 LEU A C 1
ATOM 1622 O O . LEU A 1 204 ? -8.539 -18.641 -10.508 1 98.5 204 LEU A O 1
ATOM 1626 N N . SER A 1 205 ? -8.289 -20.625 -9.445 1 98.56 205 SER A N 1
ATOM 1627 C CA . SER A 1 205 ? -8.352 -20.062 -8.102 1 98.56 205 SER A CA 1
ATOM 1628 C C . SER A 1 205 ? -7.035 -20.266 -7.352 1 98.56 205 SER A C 1
ATOM 1630 O O . SER A 1 205 ? -6.461 -21.359 -7.379 1 98.56 205 SER A O 1
ATOM 1632 N N . THR A 1 206 ? -6.566 -19.203 -6.762 1 98.56 206 THR A N 1
ATOM 1633 C CA . THR A 1 206 ? -5.379 -19.281 -5.914 1 98.56 206 THR A CA 1
ATOM 1634 C C . THR A 1 206 ? -5.727 -18.938 -4.469 1 98.56 206 THR A C 1
ATOM 1636 O O . THR A 1 206 ? -6.898 -18.734 -4.137 1 98.56 206 THR A O 1
ATOM 1639 N N . CYS A 1 207 ? -4.676 -19.109 -3.6 1 98.5 207 CYS A N 1
ATOM 1640 C CA . CYS A 1 207 ? -4.848 -18.844 -2.176 1 98.5 207 CYS A CA 1
ATOM 1641 C C . CYS A 1 207 ? -3.57 -18.266 -1.573 1 98.5 207 CYS A C 1
ATOM 1643 O O . CYS A 1 207 ? -2.479 -18.484 -2.098 1 98.5 207 CYS A O 1
ATOM 1645 N N . GLY A 1 208 ? -3.721 -17.531 -0.555 1 98.31 208 GLY A N 1
ATOM 1646 C CA . GLY A 1 208 ? -2.594 -16.969 0.177 1 98.31 208 GLY A CA 1
ATOM 1647 C C . GLY A 1 208 ? -3.008 -16.188 1.404 1 98.31 208 GLY A C 1
ATOM 1648 O O . GLY A 1 208 ? -4.117 -15.656 1.46 1 98.31 208 GLY A O 1
ATOM 1649 N N . THR A 1 209 ? -2.115 -16.062 2.33 1 97.75 209 THR A N 1
ATOM 1650 C CA . THR A 1 209 ? -2.422 -15.438 3.607 1 97.75 209 THR A CA 1
ATOM 1651 C C . THR A 1 209 ? -2.287 -13.922 3.51 1 97.75 209 THR A C 1
ATOM 1653 O O . THR A 1 209 ? -2.859 -13.188 4.316 1 97.75 209 THR A O 1
ATOM 1656 N N . ASP A 1 210 ? -1.554 -13.508 2.475 1 96.81 210 ASP A N 1
ATOM 1657 C CA . ASP A 1 210 ? -1.261 -12.078 2.381 1 96.81 210 ASP A CA 1
ATOM 1658 C C . ASP A 1 210 ? -0.616 -11.57 3.666 1 96.81 210 ASP A C 1
ATOM 1660 O O . ASP A 1 210 ? -0.968 -10.492 4.156 1 96.81 210 ASP A O 1
ATOM 1664 N N . THR A 1 211 ? 0.305 -12.328 4.223 1 94.88 211 THR A N 1
ATOM 1665 C CA . THR A 1 211 ? 0.951 -12.039 5.496 1 94.88 211 THR A CA 1
ATOM 1666 C C . THR A 1 211 ? 1.811 -10.789 5.395 1 94.88 211 THR A C 1
ATOM 1668 O O . THR A 1 211 ? 2.621 -10.656 4.477 1 94.88 211 THR A O 1
ATOM 1671 N N . HIS A 1 212 ? 1.636 -9.906 6.387 1 91 212 HIS A N 1
ATOM 1672 C CA . HIS A 1 212 ? 2.465 -8.719 6.57 1 91 212 HIS A CA 1
ATOM 1673 C C . HIS A 1 212 ? 3.133 -8.719 7.941 1 91 212 HIS A C 1
ATOM 1675 O O . HIS A 1 212 ? 4.102 -7.992 8.164 1 91 212 HIS A O 1
ATOM 1681 N N . GLY A 1 213 ? 2.551 -9.516 8.836 1 88.12 213 GLY A N 1
ATOM 1682 C CA . GLY A 1 213 ? 3.027 -9.508 10.211 1 88.12 213 GLY A CA 1
ATOM 1683 C C . GLY A 1 213 ? 4.09 -10.555 10.477 1 88.12 213 GLY A C 1
ATOM 1684 O O . GLY A 1 213 ? 4.879 -10.891 9.586 1 88.12 213 GLY A O 1
ATOM 1685 N N . LEU A 1 214 ? 4.094 -11.086 11.664 1 91.38 214 LEU A N 1
ATOM 1686 C CA . LEU A 1 214 ? 5.199 -11.922 12.117 1 91.38 214 LEU A CA 1
ATOM 1687 C C . LEU A 1 214 ? 4.828 -13.398 12.055 1 91.38 214 LEU A C 1
ATOM 1689 O O . LEU A 1 214 ? 5.598 -14.258 12.484 1 91.38 214 LEU A O 1
ATOM 1693 N N . SER A 1 215 ? 3.641 -13.719 11.492 1 94.31 215 SER A N 1
ATOM 1694 C CA . SER A 1 215 ? 3.17 -15.094 11.422 1 94.31 215 SER A CA 1
ATOM 1695 C C . SER A 1 215 ? 2.516 -15.391 10.07 1 94.31 215 SER A C 1
ATOM 1697 O O . SER A 1 215 ? 1.63 -14.648 9.633 1 94.31 215 SER A O 1
ATOM 1699 N N . LEU A 1 216 ? 2.926 -16.516 9.453 1 95.81 216 LEU A N 1
ATOM 1700 C CA . LEU A 1 216 ? 2.354 -16.906 8.172 1 95.81 216 LEU A CA 1
ATOM 1701 C C . LEU A 1 216 ? 0.906 -17.344 8.336 1 95.81 216 LEU A C 1
ATOM 1703 O O . LEU A 1 216 ? 0.197 -17.547 7.344 1 95.81 216 LEU A O 1
ATOM 1707 N N . LEU A 1 217 ? 0.442 -17.422 9.586 1 94.81 217 LEU A N 1
ATOM 1708 C CA . LEU A 1 217 ? -0.919 -17.859 9.867 1 94.81 217 LEU A CA 1
ATOM 1709 C C . LEU A 1 217 ? -1.866 -16.672 9.984 1 94.81 217 LEU A C 1
ATOM 1711 O O . LEU A 1 217 ? -3.057 -16.844 10.258 1 94.81 217 LEU A O 1
ATOM 1715 N N . ARG A 1 218 ? -1.321 -15.547 9.758 1 90 218 ARG A N 1
ATOM 1716 C CA . ARG A 1 218 ? -2.08 -14.305 9.844 1 90 218 ARG A CA 1
ATOM 1717 C C . ARG A 1 218 ? -1.704 -13.352 8.719 1 90 218 ARG A C 1
ATOM 1719 O O . ARG A 1 218 ? -0.666 -13.523 8.07 1 90 218 ARG A O 1
ATOM 1726 N N . ARG A 1 219 ? -2.592 -12.469 8.469 1 87.81 219 ARG A N 1
ATOM 1727 C CA . ARG A 1 219 ? -2.217 -11.398 7.547 1 87.81 219 ARG A CA 1
ATOM 1728 C C . ARG A 1 219 ? -1.232 -10.43 8.203 1 87.81 219 ARG A C 1
ATOM 1730 O O . ARG A 1 219 ? -1.42 -10.031 9.352 1 87.81 219 ARG A O 1
ATOM 1737 N N . MET B 1 1 ? -15.844 31.375 9.227 1 34.28 1 MET B N 1
ATOM 1738 C CA . MET B 1 1 ? -15.141 31.078 10.469 1 34.28 1 MET B CA 1
ATOM 1739 C C . MET B 1 1 ? -13.977 30.125 10.227 1 34.28 1 MET B C 1
ATOM 1741 O O . MET B 1 1 ? -14.18 29 9.742 1 34.28 1 MET B O 1
ATOM 1745 N N . ILE B 1 2 ? -12.883 30.672 9.969 1 47.81 2 ILE B N 1
ATOM 1746 C CA . ILE B 1 2 ? -11.656 29.906 9.758 1 47.81 2 ILE B CA 1
ATOM 1747 C C . ILE B 1 2 ? -11.516 28.844 10.844 1 47.81 2 ILE B C 1
ATOM 1749 O O . ILE B 1 2 ? -11.633 29.141 12.039 1 47.81 2 ILE B O 1
ATOM 1753 N N . ASN B 1 3 ? -11.766 27.469 10.477 1 59.47 3 ASN B N 1
ATOM 1754 C CA . ASN B 1 3 ? -11.727 26.375 11.445 1 59.47 3 ASN B CA 1
ATOM 1755 C C . ASN B 1 3 ? -10.445 26.406 12.273 1 59.47 3 ASN B C 1
ATOM 1757 O O . ASN B 1 3 ? -9.344 26.422 11.719 1 59.47 3 ASN B O 1
ATOM 1761 N N . LYS B 1 4 ? -10.43 27.125 13.5 1 67.62 4 LYS B N 1
ATOM 1762 C CA . LYS B 1 4 ? -9.344 27.266 14.461 1 67.62 4 LYS B CA 1
ATOM 1763 C C . LYS B 1 4 ? -8.375 26.094 14.391 1 67.62 4 LYS B C 1
ATOM 1765 O O . LYS B 1 4 ? -7.156 26.281 14.461 1 67.62 4 LYS B O 1
ATOM 1770 N N . ASP B 1 5 ? -8.844 25.078 14.039 1 78.19 5 ASP B N 1
ATOM 1771 C CA . ASP B 1 5 ? -7.996 23.891 13.984 1 78.19 5 ASP B CA 1
ATOM 1772 C C . ASP B 1 5 ? -7.105 23.891 12.75 1 78.19 5 ASP B C 1
ATOM 1774 O O . ASP B 1 5 ? -5.938 23.516 12.812 1 78.19 5 ASP B O 1
ATOM 1778 N N . PHE B 1 6 ? -7.676 24.484 11.703 1 81.06 6 PHE B N 1
ATOM 1779 C CA . PHE B 1 6 ? -6.906 24.562 10.469 1 81.06 6 PHE B CA 1
ATOM 1780 C C . PHE B 1 6 ? -5.719 25.5 10.633 1 81.06 6 PHE B C 1
ATOM 1782 O O . PHE B 1 6 ? -4.59 25.156 10.281 1 81.06 6 PHE B O 1
ATOM 1789 N N . LEU B 1 7 ? -5.949 26.688 11.148 1 83.44 7 LEU B N 1
ATOM 1790 C CA . LEU B 1 7 ? -4.871 27.656 11.344 1 83.44 7 LEU B CA 1
ATOM 1791 C C . LEU B 1 7 ? -3.834 27.125 12.32 1 83.44 7 LEU B C 1
ATOM 1793 O O . LEU B 1 7 ? -2.633 27.344 12.148 1 83.44 7 LEU B O 1
ATOM 1797 N N . CYS B 1 8 ? -4.285 26.453 13.234 1 89.12 8 CYS B N 1
ATOM 1798 C CA . CYS B 1 8 ? -3.389 25.922 14.25 1 89.12 8 CYS B CA 1
ATOM 1799 C C . CYS B 1 8 ? -2.436 24.891 13.648 1 89.12 8 CYS B C 1
ATOM 1801 O O . CYS B 1 8 ? -1.22 24.984 13.82 1 89.12 8 CYS B O 1
ATOM 1803 N N . ILE B 1 9 ? -2.955 23.984 12.906 1 93.19 9 ILE B N 1
ATOM 1804 C CA . ILE B 1 9 ? -2.096 22.938 12.367 1 93.19 9 ILE B CA 1
ATOM 1805 C C . ILE B 1 9 ? -1.176 23.516 11.297 1 93.19 9 ILE B C 1
ATOM 1807 O O . ILE B 1 9 ? -0.028 23.094 11.156 1 93.19 9 ILE B O 1
ATOM 1811 N N . LYS B 1 10 ? -1.705 24.406 10.562 1 94.31 10 LYS B N 1
ATOM 1812 C CA . LYS B 1 10 ? -0.857 25.062 9.57 1 94.31 10 LYS B CA 1
ATOM 1813 C C . LYS B 1 10 ? 0.341 25.75 10.234 1 94.31 10 LYS B C 1
ATOM 1815 O O . LYS B 1 10 ? 1.461 25.672 9.727 1 94.31 10 LYS B O 1
ATOM 1820 N N . ASN B 1 11 ? 0.103 26.406 11.328 1 95.56 11 ASN B N 1
ATOM 1821 C CA . ASN B 1 11 ? 1.186 27.062 12.062 1 95.56 11 ASN B CA 1
ATOM 1822 C C . ASN B 1 11 ? 2.178 26.031 12.609 1 95.56 11 ASN B C 1
ATOM 1824 O O . ASN B 1 11 ? 3.385 26.281 12.633 1 95.56 11 ASN B O 1
ATOM 1828 N N . ILE B 1 12 ? 1.658 24.953 13.086 1 96.5 12 ILE B N 1
ATOM 1829 C CA . ILE B 1 12 ? 2.527 23.891 13.57 1 96.5 12 ILE B CA 1
ATOM 1830 C C . ILE B 1 12 ? 3.398 23.375 12.422 1 96.5 12 ILE B C 1
ATOM 1832 O O . ILE B 1 12 ? 4.609 23.203 12.586 1 96.5 12 ILE B O 1
ATOM 1836 N N . ILE B 1 13 ? 2.816 23.203 11.242 1 97.56 13 ILE B N 1
ATOM 1837 C CA . ILE B 1 13 ? 3.545 22.688 10.078 1 97.56 13 ILE B CA 1
ATOM 1838 C C . ILE B 1 13 ? 4.617 23.688 9.664 1 97.56 13 ILE B C 1
ATOM 1840 O O . ILE B 1 13 ? 5.73 23.312 9.297 1 97.56 13 ILE B O 1
ATOM 1844 N N . LYS B 1 14 ? 4.309 24.969 9.797 1 97.19 14 LYS B N 1
ATOM 1845 C CA . LYS B 1 14 ? 5.27 26.016 9.477 1 97.19 14 LYS B CA 1
ATOM 1846 C C . LYS B 1 14 ? 6.504 25.922 10.367 1 97.19 14 LYS B C 1
ATOM 1848 O O . LYS B 1 14 ? 7.594 26.344 9.969 1 97.19 14 LYS B O 1
ATOM 1853 N N . SER B 1 15 ? 6.312 25.359 11.508 1 96.75 15 SER B N 1
ATOM 1854 C CA . SER B 1 15 ? 7.391 25.328 12.492 1 96.75 15 SER B CA 1
ATOM 1855 C C . SER B 1 15 ? 8.227 24.062 12.352 1 96.75 15 SER B C 1
ATOM 1857 O O . SER B 1 15 ? 9.242 23.891 13.031 1 96.75 15 SER B O 1
ATOM 1859 N N . VAL B 1 16 ? 7.867 23.141 11.477 1 97.88 16 VAL B N 1
ATOM 1860 C CA . VAL B 1 16 ? 8.523 21.844 11.352 1 97.88 16 VAL B CA 1
ATOM 1861 C C . VAL B 1 16 ? 9.945 22.031 10.82 1 97.88 16 VAL B C 1
ATOM 1863 O O . VAL B 1 16 ? 10.164 22.797 9.883 1 97.88 16 VAL B O 1
ATOM 1866 N N . THR B 1 17 ? 10.891 21.406 11.445 1 96.38 17 THR B N 1
ATOM 1867 C CA . THR B 1 17 ? 12.281 21.359 11.016 1 96.38 17 THR B CA 1
ATOM 1868 C C . THR B 1 17 ? 12.789 19.938 10.938 1 96.38 17 THR B C 1
ATOM 1870 O O . THR B 1 17 ? 12.055 18.984 11.234 1 96.38 17 THR B O 1
ATOM 1873 N N . LYS B 1 18 ? 14.023 19.766 10.594 1 95.44 18 LYS B N 1
ATOM 1874 C CA . LYS B 1 18 ? 14.648 18.453 10.461 1 95.44 18 LYS B CA 1
ATOM 1875 C C . LYS B 1 18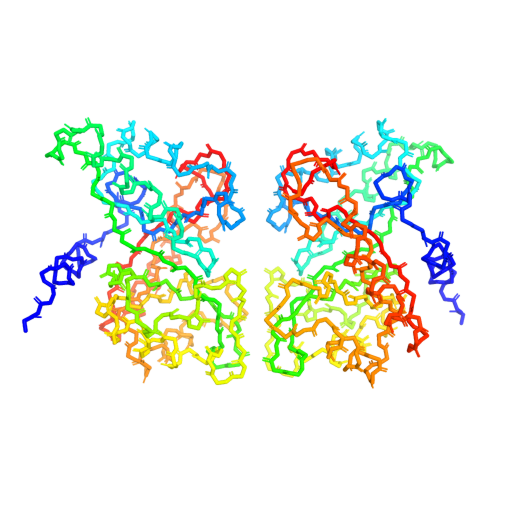 ? 14.734 17.75 11.812 1 95.44 18 LYS B C 1
ATOM 1877 O O . LYS B 1 18 ? 14.844 16.516 11.875 1 95.44 18 LYS B O 1
ATOM 1882 N N . ASP B 1 19 ? 14.609 18.5 12.93 1 95.69 19 ASP B N 1
ATOM 1883 C CA . ASP B 1 19 ? 14.781 17.938 14.266 1 95.69 19 ASP B CA 1
ATOM 1884 C C . ASP B 1 19 ? 13.422 17.625 14.906 1 95.69 19 ASP B C 1
ATOM 1886 O O . ASP B 1 19 ? 13.367 17.078 16.016 1 95.69 19 ASP B O 1
ATOM 1890 N N . SER B 1 20 ? 12.383 17.906 14.242 1 97.06 20 SER B N 1
ATOM 1891 C CA . SER B 1 20 ? 11.047 17.812 14.836 1 97.06 20 SER B CA 1
ATOM 1892 C C . SER B 1 20 ? 10.617 16.344 14.992 1 97.06 20 SER B C 1
ATOM 1894 O O . SER B 1 20 ? 10.055 15.969 16.016 1 97.06 20 SER B O 1
ATOM 1896 N N . CYS B 1 21 ? 10.859 15.469 13.992 1 94.88 21 CYS B N 1
ATOM 1897 C CA . CYS B 1 21 ? 10.367 14.102 13.969 1 94.88 21 CYS B CA 1
ATOM 1898 C C . CYS B 1 21 ? 11.438 13.125 14.453 1 94.88 21 CYS B C 1
ATOM 1900 O O . CYS B 1 21 ? 12.594 13.219 14.039 1 94.88 21 CYS B O 1
ATOM 1902 N N . PRO B 1 22 ? 11.234 12.234 15.289 1 90.56 22 PRO B N 1
ATOM 1903 C CA . PRO B 1 22 ? 9.898 12.062 15.867 1 90.56 22 PRO B CA 1
ATOM 1904 C C . PRO B 1 22 ? 9.781 12.656 17.266 1 90.56 22 PRO B C 1
ATOM 1906 O O . PRO B 1 22 ? 8.828 12.359 18 1 90.56 22 PRO B O 1
ATOM 1909 N N . ASN B 1 23 ? 10.633 13.469 17.672 1 88.25 23 ASN B N 1
ATOM 1910 C CA . ASN B 1 23 ? 10.789 13.938 19.047 1 88.25 23 ASN B CA 1
ATOM 1911 C C . ASN B 1 23 ? 9.633 14.852 19.469 1 88.25 23 ASN B C 1
ATOM 1913 O O . ASN B 1 23 ? 9.141 14.758 20.594 1 88.25 23 ASN B O 1
ATOM 1917 N N . SER B 1 24 ? 9.195 15.734 18.656 1 95.56 24 SER B N 1
ATOM 1918 C CA . SER B 1 24 ? 8.156 16.688 19.016 1 95.56 24 SER B CA 1
ATOM 1919 C C . SER B 1 24 ? 6.945 16.562 18.094 1 95.56 24 SER B C 1
ATOM 1921 O O . SER B 1 24 ? 5.809 16.75 18.531 1 95.56 24 SER B O 1
ATOM 1923 N N . ILE B 1 25 ? 7.223 16.266 16.797 1 97.88 25 ILE B N 1
ATOM 1924 C CA . ILE B 1 25 ? 6.145 16.203 15.812 1 97.88 25 ILE B CA 1
ATOM 1925 C C . ILE B 1 25 ? 6.27 14.93 14.984 1 97.88 25 ILE B C 1
ATOM 1927 O O . ILE B 1 25 ? 7.363 14.57 14.547 1 97.88 25 ILE B O 1
ATOM 1931 N N . ASN B 1 26 ? 5.234 14.195 14.781 1 98.31 26 ASN B N 1
ATOM 1932 C CA . ASN B 1 26 ? 5.141 13.031 13.906 1 98.31 26 ASN B CA 1
ATOM 1933 C C . ASN B 1 26 ? 3.783 12.969 13.203 1 98.31 26 ASN B C 1
ATOM 1935 O O . ASN B 1 26 ? 2.816 12.453 13.766 1 98.31 26 ASN B O 1
ATOM 1939 N N . PHE B 1 27 ? 3.762 13.336 11.891 1 98.56 27 PHE B N 1
ATOM 1940 C CA . PHE B 1 27 ? 2.488 13.5 11.203 1 98.56 27 PHE B CA 1
ATOM 1941 C C . PHE B 1 27 ? 2.266 12.367 10.203 1 98.56 27 PHE B C 1
ATOM 1943 O O . PHE B 1 27 ? 1.408 12.469 9.328 1 98.56 27 PHE B O 1
ATOM 1950 N N . HIS B 1 28 ? 3.059 11.273 10.242 1 98.75 28 HIS B N 1
ATOM 1951 C CA . HIS B 1 28 ? 2.898 10.156 9.32 1 98.75 28 HIS B CA 1
ATOM 1952 C C . HIS B 1 28 ? 3.16 8.828 10.016 1 98.75 28 HIS B C 1
ATOM 1954 O O . HIS B 1 28 ? 4.312 8.484 10.305 1 98.75 28 HIS B O 1
ATOM 1960 N N . MET B 1 29 ? 2.117 8.141 10.336 1 97.94 29 MET B N 1
ATOM 1961 C CA . MET B 1 29 ? 2.221 6.82 10.953 1 97.94 29 MET B CA 1
ATOM 1962 C C . MET B 1 29 ? 0.972 5.992 10.68 1 97.94 29 MET B C 1
ATOM 1964 O O . MET B 1 29 ? -0.084 6.539 10.359 1 97.94 29 MET B O 1
ATOM 1968 N N . HIS B 1 30 ? 1.113 4.746 10.789 1 96.25 30 HIS B N 1
ATOM 1969 C CA . HIS B 1 30 ? 0.008 3.846 10.484 1 96.25 30 HIS B CA 1
ATOM 1970 C C . HIS B 1 30 ? -0.333 2.967 11.68 1 96.25 30 HIS B C 1
ATOM 1972 O O . HIS B 1 30 ? 0.545 2.629 12.477 1 96.25 30 HIS B O 1
ATOM 1978 N N . SER B 1 31 ? -1.517 2.676 11.82 1 95.88 31 SER B N 1
ATOM 1979 C CA . SER B 1 31 ? -2.025 1.79 12.859 1 95.88 31 SER B CA 1
ATOM 1980 C C . SER B 1 31 ? -2.623 0.521 12.266 1 95.88 31 SER B C 1
ATOM 1982 O O . SER B 1 31 ? -2.539 0.3 11.055 1 95.88 31 SER B O 1
ATOM 1984 N N . THR B 1 32 ? -3.215 -0.281 13.086 1 91 32 THR B N 1
ATOM 1985 C CA . THR B 1 32 ? -3.852 -1.536 12.703 1 91 32 THR B CA 1
ATOM 1986 C C . THR B 1 32 ? -5.109 -1.275 11.875 1 91 32 THR B C 1
ATOM 1988 O O . THR B 1 32 ? -5.688 -2.203 11.305 1 91 32 THR B O 1
ATOM 1991 N N . TYR B 1 33 ? -5.516 -0.076 11.766 1 94.38 33 TYR B N 1
ATOM 1992 C CA . TYR B 1 33 ? -6.695 0.244 10.961 1 94.38 33 TYR B CA 1
ATOM 1993 C C . TYR B 1 33 ? -6.344 0.319 9.484 1 94.38 33 TYR B C 1
ATOM 1995 O O . TYR B 1 33 ? -7.227 0.504 8.641 1 94.38 33 TYR B O 1
ATOM 2003 N N . SER B 1 34 ? -5.129 0.182 9.164 1 92.06 34 SER B N 1
ATOM 2004 C CA . SER B 1 34 ? -4.672 -0.099 7.809 1 92.06 34 SER B CA 1
ATOM 2005 C C . SER B 1 34 ? -3.576 -1.157 7.801 1 92.06 34 SER B C 1
ATOM 2007 O O . SER B 1 34 ? -3.84 -2.334 8.055 1 92.06 34 SER B O 1
ATOM 2009 N N . ASP B 1 35 ? -2.291 -0.777 7.539 1 86.56 35 ASP B N 1
ATOM 2010 C CA . ASP B 1 35 ? -1.266 -1.812 7.445 1 86.56 35 ASP B CA 1
ATOM 2011 C C . ASP B 1 35 ? -0.172 -1.6 8.492 1 86.56 35 ASP B C 1
ATOM 2013 O O . ASP B 1 35 ? 0.961 -2.051 8.312 1 86.56 35 ASP B O 1
ATOM 2017 N N . GLY B 1 36 ? -0.449 -0.903 9.539 1 89.62 36 GLY B N 1
ATOM 2018 C CA . GLY B 1 36 ? 0.449 -0.798 10.68 1 89.62 36 GLY B CA 1
ATOM 2019 C C . GLY B 1 36 ? 0.293 -1.937 11.672 1 89.62 36 GLY B C 1
ATOM 2020 O O . GLY B 1 36 ? -0.66 -2.715 11.586 1 89.62 36 GLY B O 1
ATOM 2021 N N . SER B 1 37 ? 1.185 -1.973 12.586 1 88.88 37 SER B N 1
ATOM 2022 C CA . SER B 1 37 ? 1.172 -3.068 13.555 1 88.88 37 SER B CA 1
ATOM 2023 C C . SER B 1 37 ? 0.805 -2.572 14.945 1 88.88 37 SER B C 1
ATOM 2025 O O . SER B 1 37 ? 0.529 -3.371 15.844 1 88.88 37 SER B O 1
ATOM 2027 N N . LEU B 1 38 ? 0.763 -1.265 15.148 1 93.62 38 LEU B N 1
ATOM 2028 C CA . LEU B 1 38 ? 0.383 -0.689 16.438 1 93.62 38 LEU B CA 1
ATOM 2029 C C . LEU B 1 38 ? -1.106 -0.363 16.469 1 93.62 38 LEU B C 1
ATOM 2031 O O . LEU B 1 38 ? -1.652 0.155 15.484 1 93.62 38 LEU B O 1
ATOM 2035 N N . SER B 1 39 ? -1.723 -0.695 17.531 1 94.69 39 SER B N 1
ATOM 2036 C CA . SER B 1 39 ? -3.078 -0.203 17.766 1 94.69 39 SER B CA 1
ATOM 2037 C C . SER B 1 39 ? -3.082 1.288 18.078 1 94.69 39 SER B C 1
ATOM 2039 O O . SER B 1 39 ? -2.051 1.85 18.453 1 94.69 39 SER B O 1
ATOM 2041 N N . PRO B 1 40 ? -4.246 1.925 17.922 1 96.5 40 PRO B N 1
ATOM 2042 C CA . PRO B 1 40 ? -4.305 3.352 18.234 1 96.5 40 PRO B CA 1
ATOM 2043 C C . PRO B 1 40 ? -3.859 3.648 19.672 1 96.5 40 PRO B C 1
ATOM 2045 O O . PRO B 1 40 ? -3.105 4.598 19.906 1 96.5 40 PRO B O 1
ATOM 2048 N N . ILE B 1 41 ? -4.199 2.814 20.609 1 94.94 41 ILE B N 1
ATOM 2049 C CA . ILE B 1 41 ? -3.857 3.055 22 1 94.94 41 ILE B CA 1
ATOM 2050 C C . ILE B 1 41 ? -2.359 2.846 22.203 1 94.94 41 ILE B C 1
ATOM 2052 O O . ILE B 1 41 ? -1.734 3.537 23.016 1 94.94 41 ILE B O 1
ATOM 2056 N N . GLU B 1 42 ? -1.827 1.849 21.531 1 96 42 GLU B N 1
ATOM 2057 C CA . GLU B 1 42 ? -0.383 1.651 21.609 1 96 42 GLU B CA 1
ATOM 2058 C C . GLU B 1 42 ? 0.369 2.85 21.047 1 96 42 GLU B C 1
ATOM 2060 O O . GLU B 1 42 ? 1.415 3.24 21.562 1 96 42 GLU B O 1
ATOM 2065 N N . ILE B 1 43 ? -0.133 3.428 19.969 1 96.5 43 ILE B N 1
ATOM 2066 C CA . ILE B 1 43 ? 0.459 4.625 19.375 1 96.5 43 ILE B CA 1
ATOM 2067 C C . ILE B 1 43 ? 0.391 5.777 20.391 1 96.5 43 ILE B C 1
ATOM 2069 O O . ILE B 1 43 ? 1.39 6.461 20.625 1 96.5 43 ILE B O 1
ATOM 2073 N N . TYR B 1 44 ? -0.723 5.934 21.016 1 94.75 44 TYR B N 1
ATOM 2074 C CA . TYR B 1 44 ? -0.907 6.98 22.016 1 94.75 44 TYR B CA 1
ATOM 2075 C C . TYR B 1 44 ? 0.091 6.824 23.156 1 94.75 44 TYR B C 1
ATOM 2077 O O . TYR B 1 44 ? 0.737 7.793 23.562 1 94.75 44 TYR B O 1
ATOM 2085 N N . ASN B 1 45 ? 0.206 5.633 23.656 1 94.19 45 ASN B N 1
ATOM 2086 C CA . ASN B 1 45 ? 1.12 5.363 24.75 1 94.19 45 ASN B CA 1
ATOM 2087 C C . ASN B 1 45 ? 2.566 5.668 24.375 1 94.19 45 ASN B C 1
ATOM 2089 O O . ASN B 1 45 ? 3.314 6.246 25.172 1 94.19 45 ASN B O 1
ATOM 2093 N N . GLN B 1 46 ? 2.908 5.301 23.188 1 95.94 46 GLN B N 1
ATOM 2094 C CA . GLN B 1 46 ? 4.273 5.59 22.766 1 95.94 46 GLN B CA 1
ATOM 2095 C C . GLN B 1 46 ? 4.477 7.086 22.547 1 95.94 46 GLN B C 1
ATOM 2097 O O . GLN B 1 46 ? 5.551 7.621 22.844 1 95.94 46 GLN B O 1
ATOM 2102 N N . ALA B 1 47 ? 3.469 7.727 21.969 1 95 47 ALA B N 1
ATOM 2103 C CA . ALA B 1 47 ? 3.562 9.172 21.812 1 95 47 ALA B CA 1
ATOM 2104 C C . ALA B 1 47 ? 3.783 9.867 23.156 1 95 47 ALA B C 1
ATOM 2106 O O . ALA B 1 47 ? 4.562 10.82 23.25 1 95 47 ALA B O 1
ATOM 2107 N N . LEU B 1 48 ? 3.105 9.398 24.172 1 92.12 48 LEU B N 1
ATOM 2108 C CA . LEU B 1 48 ? 3.275 9.914 25.531 1 92.12 48 LEU B CA 1
ATOM 2109 C C . LEU B 1 48 ? 4.691 9.656 26.031 1 92.12 48 LEU B C 1
ATOM 2111 O O . LEU B 1 48 ? 5.34 10.562 26.562 1 92.12 48 LEU B O 1
ATOM 2115 N N . GLU B 1 49 ? 5.105 8.461 25.875 1 93.69 49 GLU B N 1
ATOM 2116 C CA . GLU B 1 49 ? 6.418 8.055 26.359 1 93.69 49 GLU B CA 1
ATOM 2117 C C . GLU B 1 49 ? 7.531 8.852 25.688 1 93.69 49 GLU B C 1
ATOM 2119 O O . GLU B 1 49 ? 8.547 9.164 26.312 1 93.69 49 GLU B O 1
ATOM 2124 N N . LEU B 1 50 ? 7.332 9.188 24.469 1 94.12 50 LEU B N 1
ATOM 2125 C CA . LEU B 1 50 ? 8.352 9.875 23.672 1 94.12 50 LEU B CA 1
ATOM 2126 C C . LEU B 1 50 ? 8.219 11.383 23.812 1 94.12 50 LEU B C 1
ATOM 2128 O O . LEU B 1 50 ? 9.016 12.133 23.25 1 94.12 50 LEU B O 1
ATOM 2132 N N . ASN B 1 51 ? 7.184 11.828 24.516 1 93.19 51 ASN B N 1
ATOM 2133 C CA . ASN B 1 51 ? 6.914 13.242 24.734 1 93.19 51 ASN B CA 1
ATOM 2134 C C . ASN B 1 51 ? 6.684 13.977 23.406 1 93.19 51 ASN B C 1
ATOM 2136 O O . ASN B 1 51 ? 7.254 15.047 23.188 1 93.19 51 ASN B O 1
ATOM 2140 N N . ILE B 1 52 ? 5.973 13.328 22.484 1 95.69 52 ILE B N 1
ATOM 2141 C CA . ILE B 1 52 ? 5.574 13.969 21.234 1 95.69 52 ILE B CA 1
ATOM 2142 C C . ILE B 1 52 ? 4.508 15.023 21.516 1 95.69 52 ILE B C 1
ATOM 2144 O O . ILE B 1 52 ? 3.594 14.797 22.312 1 95.69 52 ILE B O 1
ATOM 2148 N N . ASP B 1 53 ? 4.672 16.203 20.938 1 95.31 53 ASP B N 1
ATOM 2149 C CA . ASP B 1 53 ? 3.734 17.297 21.156 1 95.31 53 ASP B CA 1
ATOM 2150 C C . ASP B 1 53 ? 2.533 17.203 20.219 1 95.31 53 ASP B C 1
ATOM 2152 O O . ASP B 1 53 ? 1.394 17.422 20.641 1 95.31 53 ASP B O 1
ATOM 2156 N N . HIS B 1 54 ? 2.822 16.922 18.953 1 96.56 54 HIS B N 1
ATOM 2157 C CA . HIS B 1 54 ? 1.793 16.844 17.922 1 96.56 54 HIS B CA 1
ATOM 2158 C C . HIS B 1 54 ? 1.946 15.586 17.078 1 96.56 54 HIS B C 1
ATOM 2160 O O . HIS B 1 54 ? 3.053 15.258 16.641 1 96.56 54 HIS B O 1
ATOM 2166 N N . TYR B 1 55 ? 0.873 14.867 16.859 1 97.38 55 TYR B N 1
ATOM 2167 C CA . TYR B 1 55 ? 0.947 13.703 15.984 1 97.38 55 TYR B CA 1
ATOM 2168 C C . TYR B 1 55 ? -0.38 13.469 15.273 1 97.38 55 TYR B C 1
ATOM 2170 O O . TYR B 1 55 ? -1.401 14.047 15.648 1 97.38 55 TYR B O 1
ATOM 2178 N N . ALA B 1 56 ? -0.332 12.773 14.188 1 98 56 ALA B N 1
ATOM 2179 C CA . ALA B 1 56 ? -1.493 12.336 13.414 1 98 56 ALA B CA 1
ATOM 2180 C C . ALA B 1 56 ? -1.337 10.883 12.961 1 98 56 ALA B C 1
ATOM 2182 O O . ALA B 1 56 ? -0.258 10.477 12.531 1 98 56 ALA B O 1
ATOM 2183 N N . ILE B 1 57 ? -2.359 10.117 13.18 1 98.31 57 ILE B N 1
ATOM 2184 C CA . ILE B 1 57 ? -2.398 8.773 12.602 1 98.31 57 ILE B CA 1
ATOM 2185 C C . ILE B 1 57 ? -2.961 8.836 11.188 1 98.31 57 ILE B C 1
ATOM 2187 O O . ILE B 1 57 ? -4.094 9.281 10.977 1 98.31 57 ILE B O 1
ATOM 2191 N N . THR B 1 58 ? -2.146 8.43 10.219 1 98.56 58 THR B N 1
ATOM 2192 C CA . THR B 1 58 ? -2.477 8.617 8.812 1 98.56 58 THR B CA 1
ATOM 2193 C C . THR B 1 58 ? -2.656 7.273 8.109 1 98.56 58 THR B C 1
ATOM 2195 O O . THR B 1 58 ? -2.061 7.035 7.055 1 98.56 58 THR B O 1
ATOM 2198 N N . ASP B 1 59 ? -3.572 6.484 8.656 1 97.75 59 ASP B N 1
ATOM 2199 C CA . ASP B 1 59 ? -3.863 5.191 8.047 1 97.75 59 ASP B CA 1
ATOM 2200 C C . ASP B 1 59 ? -4.312 5.352 6.598 1 97.75 59 ASP B C 1
ATOM 2202 O O . ASP B 1 59 ? -4.906 6.371 6.238 1 97.75 59 ASP B O 1
ATOM 2206 N N . HIS B 1 60 ? -3.986 4.363 5.82 1 97.06 60 HIS B N 1
ATOM 2207 C CA . HIS B 1 60 ? -4.457 4.383 4.438 1 97.06 60 HIS B CA 1
ATOM 2208 C C . HIS B 1 60 ? -5.98 4.363 4.375 1 97.06 60 HIS B C 1
ATOM 2210 O O . HIS B 1 60 ? -6.613 3.406 4.82 1 97.06 60 HIS B O 1
ATOM 2216 N N . HIS B 1 61 ? -6.555 5.438 3.889 1 97.69 61 HIS B N 1
ATOM 2217 C CA . HIS B 1 61 ? -7.965 5.531 3.529 1 97.69 61 HIS B CA 1
ATOM 2218 C C . HIS B 1 61 ? -8.859 5.254 4.73 1 97.69 61 HIS B C 1
ATOM 2220 O O . HIS B 1 61 ? -9.891 4.586 4.605 1 97.69 61 HIS B O 1
ATOM 2226 N N . SER B 1 62 ? -8.414 5.684 5.859 1 97.12 62 SER B N 1
ATOM 2227 C CA . SER B 1 62 ? -9.203 5.492 7.074 1 97.12 62 SER B CA 1
ATOM 2228 C C . SER B 1 62 ? -8.891 6.57 8.109 1 97.12 62 SER B C 1
ATOM 2230 O O . SER B 1 62 ? -7.75 7.016 8.227 1 97.12 62 SER B O 1
ATOM 2232 N N . VAL B 1 63 ? -9.938 6.941 8.82 1 97.69 63 VAL B N 1
ATOM 2233 C CA . VAL B 1 63 ? -9.805 7.879 9.93 1 97.69 63 VAL B CA 1
ATOM 2234 C C . VAL B 1 63 ? -10.227 7.207 11.234 1 97.69 63 VAL B C 1
ATOM 2236 O O . VAL B 1 63 ? -10.391 7.875 12.258 1 97.69 63 VAL B O 1
ATOM 2239 N N . ASP B 1 64 ? -10.359 5.918 11.234 1 97.5 64 ASP B N 1
ATOM 2240 C CA . ASP B 1 64 ? -10.953 5.168 12.328 1 97.5 64 ASP B CA 1
ATOM 2241 C C . ASP B 1 64 ? -10.078 5.238 13.578 1 97.5 64 ASP B C 1
ATOM 2243 O O . ASP B 1 64 ? -10.594 5.289 14.703 1 97.5 64 ASP B O 1
ATOM 2247 N N . ALA B 1 65 ? -8.812 5.145 13.359 1 97.62 65 ALA B N 1
ATOM 2248 C CA . ALA B 1 65 ? -7.902 5.223 14.5 1 97.62 65 ALA B CA 1
ATOM 2249 C C . ALA B 1 65 ? -8.094 6.527 15.266 1 97.62 65 ALA B C 1
ATOM 2251 O O . ALA B 1 65 ? -8.109 6.535 16.5 1 97.62 65 ALA B O 1
ATOM 2252 N N . TYR B 1 66 ? -8.234 7.629 14.516 1 97.31 66 TYR B N 1
ATOM 2253 C CA . TYR B 1 66 ? -8.484 8.922 15.141 1 97.31 66 TYR B CA 1
ATOM 2254 C C . TYR B 1 66 ? -9.781 8.906 15.938 1 97.31 66 TYR B C 1
ATOM 2256 O O . TYR B 1 66 ? -9.812 9.344 17.094 1 97.31 66 TYR B O 1
ATOM 2264 N N . LEU B 1 67 ? -10.82 8.414 15.305 1 96.19 67 LEU B N 1
ATOM 2265 C CA . LEU B 1 67 ? -12.141 8.391 15.93 1 96.19 67 LEU B CA 1
ATOM 2266 C C . LEU B 1 67 ? -12.125 7.543 17.203 1 96.19 67 LEU B C 1
ATOM 2268 O O . LEU B 1 67 ? -12.734 7.91 18.203 1 96.19 67 LEU B O 1
ATOM 2272 N N . GLU B 1 68 ? -11.398 6.473 17.141 1 95.38 68 GLU B N 1
ATOM 2273 C CA . GLU B 1 68 ? -11.273 5.605 18.312 1 95.38 68 GLU B CA 1
ATOM 2274 C C . GLU B 1 68 ? -10.516 6.305 19.438 1 95.38 68 GLU B C 1
ATOM 2276 O O . GLU B 1 68 ? -10.961 6.301 20.594 1 95.38 68 GLU B O 1
ATOM 2281 N N . LEU B 1 69 ? -9.445 6.883 19.141 1 93.69 69 LEU B N 1
ATOM 2282 C CA . LEU B 1 69 ? -8.562 7.473 20.156 1 93.69 69 LEU B CA 1
ATOM 2283 C C . LEU B 1 69 ? -9.219 8.68 20.812 1 93.69 69 LEU B C 1
ATOM 2285 O O . LEU B 1 69 ? -9.047 8.914 22 1 93.69 69 LEU B O 1
ATOM 2289 N N . VAL B 1 70 ? -9.906 9.461 20.031 1 91.94 70 VAL B N 1
ATOM 2290 C CA . VAL B 1 70 ? -10.555 10.633 20.594 1 91.94 70 VAL B CA 1
ATOM 2291 C C . VAL B 1 70 ? -11.547 10.211 21.672 1 91.94 70 VAL B C 1
ATOM 2293 O O . VAL B 1 70 ? -11.68 10.883 22.703 1 91.94 70 VAL B O 1
ATOM 2296 N N . LYS B 1 71 ? -12.219 9.156 21.453 1 90.44 71 LYS B N 1
ATOM 2297 C CA . LYS B 1 71 ? -13.172 8.641 22.422 1 90.44 71 LYS B CA 1
ATOM 2298 C C . LYS B 1 71 ? -12.461 8.195 23.703 1 90.44 71 LYS B C 1
ATOM 2300 O O . LYS B 1 71 ? -12.945 8.445 24.812 1 90.44 71 LYS B O 1
ATOM 2305 N N . ILE B 1 72 ? -11.367 7.57 23.516 1 85.25 72 ILE B N 1
ATOM 2306 C CA . ILE B 1 72 ? -10.602 7.059 24.641 1 85.25 72 ILE B CA 1
ATOM 2307 C C . ILE B 1 72 ? -10.023 8.227 25.438 1 85.25 72 ILE B C 1
ATOM 2309 O O . ILE B 1 72 ? -10.109 8.242 26.672 1 85.25 72 ILE B O 1
ATOM 2313 N N . ILE B 1 73 ? -9.422 9.164 24.797 1 83.69 73 ILE B N 1
ATOM 2314 C CA . ILE B 1 73 ? -8.766 10.297 25.422 1 83.69 73 ILE B CA 1
ATOM 2315 C C . ILE B 1 73 ? -9.805 11.141 26.172 1 83.69 73 ILE B C 1
ATOM 2317 O O . ILE B 1 73 ? -9.547 11.625 27.281 1 83.69 73 ILE B O 1
ATOM 2321 N N . GLU B 1 74 ? -10.922 11.344 25.578 1 80.88 74 GLU B N 1
ATOM 2322 C CA . GLU B 1 74 ? -11.984 12.133 26.188 1 80.88 74 GLU B CA 1
ATOM 2323 C C . GLU B 1 74 ? -12.539 11.438 27.438 1 80.88 74 GLU B C 1
ATOM 2325 O O . GLU B 1 74 ? -12.93 12.102 28.406 1 80.88 74 GLU B O 1
ATOM 2330 N N . SER B 1 75 ? -12.625 10.156 27.391 1 79.25 75 SER B N 1
ATOM 2331 C CA . SER B 1 75 ? -13.18 9.398 28.5 1 79.25 75 SER B CA 1
ATOM 2332 C C . SER B 1 75 ? -12.227 9.383 29.688 1 79.25 75 SER B C 1
ATOM 2334 O O . SER B 1 75 ? -12.664 9.312 30.844 1 79.25 75 SER B O 1
ATOM 2336 N N . ASP B 1 76 ? -11.023 9.242 29.453 1 68.62 76 ASP B N 1
ATOM 2337 C CA . ASP B 1 76 ? -10.055 9.125 30.531 1 68.62 76 ASP B CA 1
ATOM 2338 C C . ASP B 1 76 ? -9.773 10.484 31.172 1 68.62 76 ASP B C 1
ATOM 2340 O O . ASP B 1 76 ? -8.992 10.578 32.125 1 68.62 76 ASP B O 1
ATOM 2344 N N . TYR B 1 77 ? -10.609 11.422 31.031 1 57.56 77 TYR B N 1
ATOM 2345 C CA . TYR B 1 77 ? -10.508 12.75 31.641 1 57.56 77 TYR B CA 1
ATOM 2346 C C . TYR B 1 77 ? -9.062 13.227 31.641 1 57.56 77 TYR B C 1
ATOM 2348 O O . TYR B 1 77 ? -8.617 13.875 32.594 1 57.56 77 TYR B O 1
ATOM 2356 N N . LEU B 1 78 ? -8.273 12.547 30.75 1 54.94 78 LEU B N 1
ATOM 2357 C CA . LEU B 1 78 ? -6.848 12.867 30.812 1 54.94 78 LEU B CA 1
ATOM 2358 C C . LEU B 1 78 ? -6.617 14.359 30.578 1 54.94 78 LEU B C 1
ATOM 2360 O O . LEU B 1 78 ? -7.301 14.977 29.766 1 54.94 78 LEU B O 1
ATOM 2364 N N . ASP B 1 79 ? -6.246 15.055 31.672 1 52.03 79 ASP B N 1
ATOM 2365 C CA . ASP B 1 79 ? -5.855 16.453 31.578 1 52.03 79 ASP B CA 1
ATOM 2366 C C . ASP B 1 79 ? -5.059 16.719 30.297 1 52.03 79 ASP B C 1
ATOM 2368 O O . ASP B 1 79 ? -3.982 16.156 30.109 1 52.03 79 ASP B O 1
ATOM 2372 N N . SER B 1 80 ? -5.691 17.188 29.297 1 56.97 80 SER B N 1
ATOM 2373 C CA . SER B 1 80 ? -5.32 17.422 27.906 1 56.97 80 SER B CA 1
ATOM 2374 C C . SER B 1 80 ? -4.062 18.266 27.797 1 56.97 80 SER B C 1
ATOM 2376 O O . SER B 1 80 ? -3.455 18.359 26.719 1 56.97 80 SER B O 1
ATOM 2378 N N . SER B 1 81 ? -3.758 19.031 28.891 1 54.88 81 SER B N 1
ATOM 2379 C CA . SER B 1 81 ? -2.705 20.031 28.75 1 54.88 81 SER B CA 1
ATOM 2380 C C . SER B 1 81 ? -1.34 19.359 28.578 1 54.88 81 SER B C 1
ATOM 2382 O O . SER B 1 81 ? -0.416 19.969 28.031 1 54.88 81 SER B O 1
ATOM 2384 N N . PHE B 1 82 ? -1.173 18.109 29.062 1 60.5 82 PHE B N 1
ATOM 2385 C CA . PHE B 1 82 ? 0.156 17.5 29.047 1 60.5 82 PHE B CA 1
ATOM 2386 C C . PHE B 1 82 ? 0.223 16.359 28.047 1 60.5 82 PHE B C 1
ATOM 2388 O O . PHE B 1 82 ? 1.248 15.688 27.938 1 60.5 82 PHE B O 1
ATOM 2395 N N . PHE B 1 83 ? -0.75 16.406 27.141 1 76.94 83 PHE B N 1
ATOM 2396 C CA . PHE B 1 83 ? -0.833 15.227 26.281 1 76.94 83 PHE B CA 1
ATOM 2397 C C . PHE B 1 83 ? -0.562 15.602 24.828 1 76.94 83 PHE B C 1
ATOM 2399 O O . PHE B 1 83 ? -0.814 16.734 24.422 1 76.94 83 PHE B O 1
ATOM 2406 N N . PRO B 1 84 ? 0.13 14.711 24.219 1 89.25 84 PRO B N 1
ATOM 2407 C CA . PRO B 1 84 ? 0.326 14.945 22.797 1 89.25 84 PRO B CA 1
ATOM 2408 C C . PRO B 1 84 ? -0.973 15.281 22.062 1 89.25 84 PRO B C 1
ATOM 2410 O O . PRO B 1 84 ? -2.012 14.68 22.328 1 89.25 84 PRO B O 1
ATOM 2413 N N . LYS B 1 85 ? -0.937 16.391 21.406 1 93.06 85 LYS B N 1
ATOM 2414 C CA . LYS B 1 85 ? -2.096 16.781 20.609 1 93.06 85 LYS B CA 1
ATOM 2415 C C . LYS B 1 85 ? -2.268 15.859 19.406 1 93.06 85 LYS B C 1
ATOM 2417 O O . LYS B 1 85 ? -1.369 15.758 18.562 1 93.06 85 LYS B O 1
ATOM 2422 N N . LEU B 1 86 ? -3.428 15.227 19.375 1 95.31 86 LEU B N 1
ATOM 2423 C CA . LEU B 1 86 ? -3.791 14.367 18.25 1 95.31 86 LEU B CA 1
ATOM 2424 C C . LEU B 1 86 ? -4.535 15.156 17.172 1 95.31 86 LEU B C 1
ATOM 2426 O O . LEU B 1 86 ? -5.562 15.773 17.469 1 95.31 86 LEU B O 1
ATOM 2430 N N . TRP B 1 87 ? -4 15.133 15.977 1 96.75 87 TRP B N 1
ATOM 2431 C CA . TRP B 1 87 ? -4.652 15.75 14.828 1 96.75 87 TRP B CA 1
ATOM 2432 C C . TRP B 1 87 ? -5.301 14.695 13.938 1 96.75 87 TRP B C 1
ATOM 2434 O O . TRP B 1 87 ? -4.859 13.539 13.906 1 96.75 87 TRP B O 1
ATOM 2444 N N . THR B 1 88 ? -6.387 15.086 13.211 1 97.62 88 THR B N 1
ATOM 2445 C CA . THR B 1 88 ? -6.906 14.172 12.195 1 97.62 88 THR B CA 1
ATOM 2446 C C . THR B 1 88 ? -5.867 13.922 11.109 1 97.62 88 THR B C 1
ATOM 2448 O O . THR B 1 88 ? -5.113 14.828 10.742 1 97.62 88 THR B O 1
ATOM 2451 N N . GLY B 1 89 ? -5.832 12.703 10.648 1 98.44 89 GLY B N 1
ATOM 2452 C CA . GLY B 1 89 ? -4.879 12.312 9.633 1 98.44 89 GLY B CA 1
ATOM 2453 C C . GLY B 1 89 ? -5.379 11.18 8.75 1 98.44 89 GLY B C 1
ATOM 2454 O O . GLY B 1 89 ? -6.137 10.32 9.203 1 98.44 89 GLY B O 1
ATOM 2455 N N . ILE B 1 90 ? -4.992 11.172 7.504 1 98.69 90 ILE B N 1
ATOM 2456 C CA . ILE B 1 90 ? -5.297 10.125 6.531 1 98.69 90 ILE B CA 1
ATOM 2457 C C . ILE B 1 90 ? -4.223 10.102 5.449 1 98.69 90 ILE B C 1
ATOM 2459 O O . ILE B 1 90 ? -3.611 11.133 5.148 1 98.69 90 ILE B O 1
ATOM 2463 N N . GLU B 1 91 ? -3.918 8.992 4.965 1 98.69 91 GLU B N 1
ATOM 2464 C CA . GLU B 1 91 ? -3.07 8.875 3.785 1 98.69 91 GLU B CA 1
ATOM 2465 C C . GLU B 1 91 ? -3.854 8.305 2.602 1 98.69 91 GLU B C 1
ATOM 2467 O O . GLU B 1 91 ? -4.402 7.207 2.682 1 98.69 91 GLU B O 1
ATOM 2472 N N . ILE B 1 92 ? -3.885 9.047 1.528 1 98.62 92 ILE B N 1
ATOM 2473 C CA . ILE B 1 92 ? -4.727 8.703 0.387 1 98.62 92 ILE B CA 1
ATOM 2474 C C . ILE B 1 92 ? -3.85 8.414 -0.83 1 98.62 92 ILE B C 1
ATOM 2476 O O . ILE B 1 92 ? -2.961 9.203 -1.163 1 98.62 92 ILE B O 1
ATOM 2480 N N . THR B 1 93 ? -4.043 7.289 -1.438 1 97.75 93 THR B N 1
ATOM 2481 C CA . THR B 1 93 ? -3.383 6.953 -2.695 1 97.75 93 THR B CA 1
ATOM 2482 C C . THR B 1 93 ? -4.066 7.652 -3.867 1 97.75 93 THR B C 1
ATOM 2484 O O . THR B 1 93 ? -5.293 7.617 -3.988 1 97.75 93 THR B O 1
ATOM 2487 N N . CYS B 1 94 ? -3.275 8.281 -4.742 1 97.69 94 CYS B N 1
ATOM 2488 C CA . CYS B 1 94 ? -3.861 8.953 -5.898 1 97.69 94 CYS B CA 1
ATOM 2489 C C . CYS B 1 94 ? -2.852 9.055 -7.035 1 97.69 94 CYS B C 1
ATOM 2491 O O . CYS B 1 94 ? -1.725 8.57 -6.918 1 97.69 94 CYS B O 1
ATOM 2493 N N . LEU B 1 95 ? -3.305 9.602 -8.148 1 97.44 95 LEU B N 1
ATOM 2494 C CA . LEU B 1 95 ? -2.477 9.75 -9.344 1 97.44 95 LEU B CA 1
ATOM 2495 C C . LEU B 1 95 ? -2.025 11.195 -9.516 1 97.44 95 LEU B C 1
ATOM 2497 O O . LEU B 1 95 ? -2.854 12.109 -9.562 1 97.44 95 LEU B O 1
ATOM 2501 N N . LEU B 1 96 ? -0.777 11.43 -9.578 1 98.06 96 LEU B N 1
ATOM 2502 C CA . LEU B 1 96 ? -0.149 12.711 -9.891 1 98.06 96 LEU B CA 1
ATOM 2503 C C . LEU B 1 96 ? 0.792 12.57 -11.086 1 98.06 96 LEU B C 1
ATOM 2505 O O . LEU B 1 96 ? 1.821 11.898 -10.992 1 98.06 96 LEU B O 1
ATOM 2509 N N . LYS B 1 97 ? 0.466 13.148 -12.172 1 96.56 97 LYS B N 1
ATOM 2510 C CA . LYS B 1 97 ? 1.252 13.07 -13.398 1 96.56 97 LYS B CA 1
ATOM 2511 C C . LYS B 1 97 ? 1.493 11.625 -13.812 1 96.56 97 LYS B C 1
ATOM 2513 O O . LYS B 1 97 ? 2.629 11.234 -14.086 1 96.56 97 LYS B O 1
ATOM 2518 N N . GLY B 1 98 ? 0.451 10.852 -13.719 1 94.38 98 GLY B N 1
ATOM 2519 C CA . GLY B 1 98 ? 0.524 9.461 -14.156 1 94.38 98 GLY B CA 1
ATOM 2520 C C . GLY B 1 98 ? 1.29 8.578 -13.195 1 94.38 98 GLY B C 1
ATOM 2521 O O . GLY B 1 98 ? 1.541 7.402 -13.492 1 94.38 98 GLY B O 1
ATOM 2522 N N . CYS B 1 99 ? 1.661 9.094 -12.055 1 96.5 99 CYS B N 1
ATOM 2523 C CA . CYS B 1 99 ? 2.396 8.383 -11.016 1 96.5 99 CYS B CA 1
ATOM 2524 C C . CYS B 1 99 ? 1.54 8.203 -9.766 1 96.5 99 CYS B C 1
ATOM 2526 O O . CYS B 1 99 ? 0.896 9.148 -9.305 1 96.5 99 CYS B O 1
ATOM 2528 N N . LEU B 1 100 ? 1.475 6.992 -9.297 1 96.69 100 LEU B N 1
ATOM 2529 C CA . LEU B 1 100 ? 0.791 6.766 -8.023 1 96.69 100 LEU B CA 1
ATOM 2530 C C . LEU B 1 100 ? 1.585 7.355 -6.863 1 96.69 100 LEU B C 1
ATOM 2532 O O . LEU B 1 100 ? 2.764 7.043 -6.688 1 96.69 100 LEU B O 1
ATOM 2536 N N . VAL B 1 101 ? 0.982 8.211 -6.129 1 98.06 101 VAL B N 1
ATOM 2537 C CA . VAL B 1 101 ? 1.598 8.844 -4.965 1 98.06 101 VAL B CA 1
ATOM 2538 C C . VAL B 1 101 ? 0.642 8.773 -3.777 1 98.06 101 VAL B C 1
ATOM 2540 O O . VAL B 1 101 ? -0.506 8.344 -3.918 1 98.06 101 VAL B O 1
ATOM 2543 N N . HIS B 1 102 ? 1.132 9.125 -2.619 1 98.56 102 HIS B N 1
ATOM 2544 C CA . HIS B 1 102 ? 0.311 9.281 -1.425 1 98.56 102 HIS B CA 1
ATOM 2545 C C . HIS B 1 102 ? 0.194 10.75 -1.028 1 98.56 102 HIS B C 1
ATOM 2547 O O . HIS B 1 102 ? 1.167 11.5 -1.119 1 98.56 102 HIS B O 1
ATOM 2553 N N . VAL B 1 103 ? -1.005 11.086 -0.631 1 98.88 103 VAL B N 1
ATOM 2554 C CA . VAL B 1 103 ? -1.272 12.406 -0.072 1 98.88 103 VAL B CA 1
ATOM 2555 C C . VAL B 1 103 ? -1.705 12.273 1.387 1 98.88 103 VAL B C 1
ATOM 2557 O O . VAL B 1 103 ? -2.617 11.508 1.702 1 98.88 103 VAL B O 1
ATOM 2560 N N . LEU B 1 104 ? -0.999 12.953 2.213 1 98.88 104 LEU B N 1
ATOM 2561 C CA . LEU B 1 104 ? -1.459 13.07 3.592 1 98.88 104 LEU B CA 1
ATOM 2562 C C . LEU B 1 104 ? -2.49 14.188 3.73 1 98.88 104 LEU B C 1
ATOM 2564 O O . LEU B 1 104 ? -2.291 15.289 3.219 1 98.88 104 LEU B O 1
ATOM 2568 N N . GLY B 1 105 ? -3.621 13.898 4.289 1 98.62 105 GLY B N 1
ATOM 2569 C CA . GLY B 1 105 ? -4.535 14.898 4.812 1 98.62 105 GLY B CA 1
ATOM 2570 C C . GLY B 1 105 ? -4.395 15.109 6.305 1 98.62 105 GLY B C 1
ATOM 2571 O O . GLY B 1 105 ? -4.465 14.156 7.086 1 98.62 105 GLY B O 1
ATOM 2572 N N . LEU B 1 106 ? -4.168 16.344 6.699 1 98.56 106 LEU B N 1
ATOM 2573 C CA . LEU B 1 106 ? -3.922 16.625 8.109 1 98.56 106 LEU B CA 1
ATOM 2574 C C . LEU B 1 106 ? -4.859 17.719 8.609 1 98.56 106 LEU B C 1
ATOM 2576 O O . LEU B 1 106 ? -5.121 18.688 7.902 1 98.56 106 LEU B O 1
ATOM 2580 N N . GLY B 1 107 ? -5.348 17.531 9.82 1 97.62 107 GLY B N 1
ATOM 2581 C CA . GLY B 1 107 ? -6.074 18.594 10.516 1 97.62 107 GLY B CA 1
ATOM 2582 C C . GLY B 1 107 ? -7.426 18.891 9.891 1 97.62 107 GLY B C 1
ATOM 2583 O O . GLY B 1 107 ? -7.918 20.016 9.992 1 97.62 107 GLY B O 1
ATOM 2584 N N . PHE B 1 108 ? -8.016 17.938 9.211 1 97.44 108 PHE B N 1
ATOM 2585 C CA . PHE B 1 108 ? -9.305 18.141 8.547 1 97.44 108 PHE B CA 1
ATOM 2586 C C . PHE B 1 108 ? -10.453 17.781 9.484 1 97.44 108 PHE B C 1
ATOM 2588 O O . PHE B 1 108 ? -10.242 17.203 10.547 1 97.44 108 PHE B O 1
ATOM 2595 N N . ASP B 1 109 ? -11.648 18.25 9.086 1 96.62 109 ASP B N 1
ATOM 2596 C CA . ASP B 1 109 ? -12.883 17.844 9.75 1 96.62 109 ASP B CA 1
ATOM 2597 C C . ASP B 1 109 ? -13.219 16.391 9.43 1 96.62 109 ASP B C 1
ATOM 2599 O O . ASP B 1 109 ? -13.594 16.078 8.297 1 96.62 109 ASP B O 1
ATOM 2603 N N . PRO B 1 110 ? -13.141 15.508 10.391 1 94 110 PRO B N 1
ATOM 2604 C CA . PRO B 1 110 ? -13.344 14.086 10.109 1 94 110 PRO B CA 1
ATOM 2605 C C . PRO B 1 110 ? -14.789 13.766 9.734 1 94 110 PRO B C 1
ATOM 2607 O O . PRO B 1 110 ? -15.07 12.68 9.219 1 94 110 PRO B O 1
ATOM 2610 N N . SER B 1 111 ? -15.695 14.672 9.953 1 93.62 111 SER B N 1
ATOM 2611 C CA . SER B 1 111 ? -17.109 14.445 9.656 1 93.62 111 SER B CA 1
ATOM 2612 C C . SER B 1 111 ? -17.484 15.008 8.289 1 93.62 111 SER B C 1
ATOM 2614 O O . SER B 1 111 ? -18.625 14.875 7.848 1 93.62 111 SER B O 1
ATOM 2616 N N . SER B 1 112 ? -16.547 15.562 7.684 1 96.31 112 SER B N 1
ATOM 2617 C CA . SER B 1 112 ? -16.844 16.219 6.414 1 96.31 112 SER B CA 1
ATOM 2618 C C . SER B 1 112 ? -17.266 15.203 5.359 1 96.31 112 SER B C 1
ATOM 2620 O O . SER B 1 112 ? -16.625 14.18 5.172 1 96.31 112 SER B O 1
ATOM 2622 N N . LYS B 1 113 ? -18.266 15.484 4.543 1 97.06 113 LYS B N 1
ATOM 2623 C CA . LYS B 1 113 ? -18.75 14.625 3.475 1 97.06 113 LYS B CA 1
ATOM 2624 C C . LYS B 1 113 ? -17.766 14.57 2.314 1 97.06 113 LYS B C 1
ATOM 2626 O O . LYS B 1 113 ? -17.797 13.641 1.502 1 97.06 113 LYS B O 1
ATOM 2631 N N . HIS B 1 114 ? -16.906 15.602 2.273 1 97.06 114 HIS B N 1
ATOM 2632 C CA . HIS B 1 114 ? -15.977 15.719 1.163 1 97.06 114 HIS B CA 1
ATOM 2633 C C . HIS B 1 114 ? -14.93 14.602 1.21 1 97.06 114 HIS B C 1
ATOM 2635 O O . HIS B 1 114 ? -14.281 14.312 0.203 1 97.06 114 HIS B O 1
ATOM 2641 N N . LEU B 1 115 ? -14.734 13.992 2.369 1 97 115 LEU B N 1
ATOM 2642 C CA . LEU B 1 115 ? -13.711 12.961 2.496 1 97 115 LEU B CA 1
ATOM 2643 C C . LEU B 1 115 ? -14.32 11.57 2.357 1 97 115 LEU B C 1
ATOM 2645 O O . LEU B 1 115 ? -13.602 10.57 2.355 1 97 115 LEU B O 1
ATOM 2649 N N . LEU B 1 116 ? -15.617 11.453 2.154 1 95.44 116 LEU B N 1
ATOM 2650 C CA . LEU B 1 116 ? -16.344 10.188 2.119 1 95.44 116 LEU B CA 1
ATOM 2651 C C . LEU B 1 116 ? -15.766 9.25 1.065 1 95.44 116 LEU B C 1
ATOM 2653 O O . LEU B 1 116 ? -15.609 8.055 1.312 1 95.44 116 LEU B O 1
ATOM 2657 N N . PRO B 1 117 ? -15.336 9.797 -0.109 1 95.19 117 PRO B N 1
ATOM 2658 C CA . PRO B 1 117 ? -14.805 8.883 -1.119 1 95.19 117 PRO B CA 1
ATOM 2659 C C . PRO B 1 117 ? -13.477 8.25 -0.704 1 95.19 117 PRO B C 1
ATOM 2661 O O . PRO B 1 117 ? -13.031 7.27 -1.313 1 95.19 117 PRO B O 1
ATOM 2664 N N . TYR B 1 118 ? -12.906 8.773 0.325 1 97.06 118 TYR B N 1
ATOM 2665 C CA . TYR B 1 118 ? -11.523 8.406 0.587 1 97.06 118 TYR B CA 1
ATOM 2666 C C . TYR B 1 118 ? -11.398 7.664 1.913 1 97.06 118 TYR B C 1
ATOM 2668 O O . TYR B 1 118 ? -10.32 7.168 2.252 1 97.06 118 TYR B O 1
ATOM 2676 N N . VAL B 1 119 ? -12.445 7.613 2.701 1 95.56 119 VAL B N 1
ATOM 2677 C CA . VAL B 1 119 ? -12.406 6.992 4.02 1 95.56 119 VAL B CA 1
ATOM 2678 C C . VAL B 1 119 ? -13.133 5.648 3.979 1 95.56 119 VAL B C 1
ATOM 2680 O O . VAL B 1 119 ? -13.945 5.348 4.852 1 95.56 119 VAL B O 1
ATOM 2683 N N . GLU B 1 120 ? -12.898 4.828 2.986 1 90.38 120 GLU B N 1
ATOM 2684 C CA . GLU B 1 120 ? -13.609 3.568 2.801 1 90.38 120 GLU B CA 1
ATOM 2685 C C . GLU B 1 120 ? -12.656 2.379 2.891 1 90.38 120 GLU B C 1
ATOM 2687 O O . GLU B 1 120 ? -12.938 1.306 2.355 1 90.38 120 GLU B O 1
ATOM 2692 N N . HIS B 1 121 ? -11.469 2.551 3.463 1 88 121 HIS B N 1
ATOM 2693 C CA . HIS B 1 121 ? -10.453 1.523 3.662 1 88 121 HIS B CA 1
ATOM 2694 C C . HIS B 1 121 ? -9.961 0.973 2.328 1 88 121 HIS B C 1
ATOM 2696 O O . HIS B 1 121 ? -9.32 -0.083 2.285 1 88 121 HIS B O 1
ATOM 2702 N N . ARG B 1 122 ? -10.406 1.656 1.17 1 89.12 122 ARG B N 1
ATOM 2703 C CA . ARG B 1 122 ? -10.008 1.288 -0.186 1 89.12 122 ARG B CA 1
ATOM 2704 C C . ARG B 1 122 ? -9.672 2.525 -1.014 1 89.12 122 ARG B C 1
ATOM 2706 O O . ARG B 1 122 ? -10.227 3.602 -0.784 1 89.12 122 ARG B O 1
ATOM 2713 N N . SER B 1 123 ? -8.789 2.264 -1.938 1 91.5 123 SER B N 1
ATOM 2714 C CA . SER B 1 123 ? -8.453 3.375 -2.82 1 91.5 123 SER B CA 1
ATOM 2715 C C . SER B 1 123 ? -9.656 3.811 -3.645 1 91.5 123 SER B C 1
ATOM 2717 O O . SER B 1 123 ? -10.461 2.977 -4.066 1 91.5 123 SER B O 1
ATOM 2719 N N . ALA B 1 124 ? -9.688 5.098 -3.871 1 93.12 124 ALA B N 1
ATOM 2720 C CA . ALA B 1 124 ? -10.758 5.645 -4.699 1 93.12 124 ALA B CA 1
ATOM 2721 C C . ALA B 1 124 ? -10.609 5.207 -6.152 1 93.12 124 ALA B C 1
ATOM 2723 O O . ALA B 1 124 ? -9.625 4.566 -6.516 1 93.12 124 ALA B O 1
ATOM 2724 N N . ILE B 1 125 ? -11.648 5.539 -6.945 1 94.25 125 ILE B N 1
ATOM 2725 C CA . ILE B 1 125 ? -11.617 5.109 -8.336 1 94.25 125 ILE B CA 1
ATOM 2726 C C . ILE B 1 125 ? -11.93 6.293 -9.25 1 94.25 125 ILE B C 1
ATOM 2728 O O . ILE B 1 125 ? -12.438 7.32 -8.797 1 94.25 125 ILE B O 1
ATOM 2732 N N . GLY B 1 126 ? -11.617 6.113 -10.516 1 94.44 126 GLY B N 1
ATOM 2733 C CA . GLY B 1 126 ? -11.961 7.109 -11.516 1 94.44 126 GLY B CA 1
ATOM 2734 C C . GLY B 1 126 ? -11.422 8.484 -11.203 1 94.44 126 GLY B C 1
ATOM 2735 O O . GLY B 1 126 ? -10.234 8.633 -10.898 1 94.44 126 GLY B O 1
ATOM 2736 N N . ASN B 1 127 ? -12.273 9.461 -11.227 1 95.12 127 ASN B N 1
ATOM 2737 C CA . ASN B 1 127 ? -11.859 10.844 -11.023 1 95.12 127 ASN B CA 1
ATOM 2738 C C . ASN B 1 127 ? -11.398 11.086 -9.594 1 95.12 127 ASN B C 1
ATOM 2740 O O . ASN B 1 127 ? -10.547 11.945 -9.344 1 95.12 127 ASN B O 1
ATOM 2744 N N . GLU B 1 128 ? -11.906 10.336 -8.695 1 96.31 128 GLU B N 1
ATOM 2745 C CA . GLU B 1 128 ? -11.555 10.508 -7.285 1 96.31 128 GLU B CA 1
ATOM 2746 C C . GLU B 1 128 ? -10.133 10.039 -7.012 1 96.31 128 GLU B C 1
ATOM 2748 O O . GLU B 1 128 ? -9.562 10.336 -5.957 1 96.31 128 GLU B O 1
ATOM 2753 N N . LEU B 1 129 ? -9.555 9.344 -8.016 1 96.75 129 LEU B N 1
ATOM 2754 C CA . LEU B 1 129 ? -8.188 8.867 -7.883 1 96.75 129 LEU B CA 1
ATOM 2755 C C . LEU B 1 129 ? -7.191 9.961 -8.258 1 96.75 129 LEU B C 1
ATOM 2757 O O . LEU B 1 129 ? -5.996 9.852 -7.977 1 96.75 129 LEU B O 1
ATOM 2761 N N . LEU B 1 130 ? -7.629 11.055 -8.867 1 97.38 130 LEU B N 1
ATOM 2762 C CA . LEU B 1 130 ? -6.746 12.133 -9.305 1 97.38 130 LEU B CA 1
ATOM 2763 C C . LEU B 1 130 ? -6.324 13 -8.117 1 97.38 130 LEU B C 1
ATOM 2765 O O . LEU B 1 130 ? -7.164 13.391 -7.305 1 97.38 130 LEU B O 1
ATOM 2769 N N . ALA B 1 131 ? -5.055 13.336 -8.086 1 98.5 131 ALA B N 1
ATOM 2770 C CA . ALA B 1 131 ? -4.504 14.117 -6.98 1 98.5 131 ALA B CA 1
ATOM 2771 C C . ALA B 1 131 ? -5.238 15.445 -6.824 1 98.5 131 ALA B C 1
ATOM 2773 O O . ALA B 1 131 ? -5.441 15.922 -5.707 1 98.5 131 ALA B O 1
ATOM 2774 N N . SER B 1 132 ? -5.613 16.047 -7.91 1 98.44 132 SER B N 1
ATOM 2775 C CA . SER B 1 132 ? -6.332 17.312 -7.859 1 98.44 132 SER B CA 1
ATOM 2776 C C . SER B 1 132 ? -7.613 17.203 -7.039 1 98.44 132 SER B C 1
ATOM 2778 O O . SER B 1 132 ? -7.902 18.047 -6.199 1 98.44 132 SER B O 1
ATOM 2780 N N . ASN B 1 133 ? -8.352 16.109 -7.27 1 98.38 133 ASN B N 1
ATOM 2781 C CA . ASN B 1 133 ? -9.602 15.891 -6.551 1 98.38 133 ASN B CA 1
ATOM 2782 C C . ASN B 1 133 ? -9.359 15.555 -5.082 1 98.38 133 ASN B C 1
ATOM 2784 O O . ASN B 1 133 ? -10.148 15.93 -4.211 1 98.38 133 ASN B O 1
ATOM 2788 N N . VAL B 1 134 ? -8.297 14.828 -4.805 1 98.62 134 VAL B N 1
ATOM 2789 C CA . VAL B 1 134 ? -7.926 14.5 -3.434 1 98.62 134 VAL B CA 1
ATOM 2790 C C . VAL B 1 134 ? -7.617 15.773 -2.658 1 98.62 134 VAL B C 1
ATOM 2792 O O . VAL B 1 134 ? -8.156 15.992 -1.567 1 98.62 134 VAL B O 1
ATOM 2795 N N . VAL B 1 135 ? -6.785 16.672 -3.248 1 98.69 135 VAL B N 1
ATOM 2796 C CA . VAL B 1 135 ? -6.391 17.922 -2.609 1 98.69 135 VAL B CA 1
ATOM 2797 C C . VAL B 1 135 ? -7.625 18.797 -2.383 1 98.69 135 VAL B C 1
ATOM 2799 O O . VAL B 1 135 ? -7.812 19.344 -1.295 1 98.69 135 VAL B O 1
ATOM 2802 N N . ASP B 1 136 ? -8.453 18.859 -3.408 1 98.56 136 ASP B N 1
ATOM 2803 C CA . ASP B 1 136 ? -9.68 19.641 -3.291 1 98.56 136 ASP B CA 1
ATOM 2804 C C . ASP B 1 136 ? -10.547 19.125 -2.148 1 98.56 136 ASP B C 1
ATOM 2806 O O . ASP B 1 136 ? -11.109 19.906 -1.385 1 98.56 136 ASP B O 1
ATOM 2810 N N . SER B 1 137 ? -10.688 17.828 -2.045 1 98.31 137 SER B N 1
ATOM 2811 C CA . SER B 1 137 ? -11.516 17.219 -1.007 1 98.31 137 SER B CA 1
ATOM 2812 C C . SER B 1 137 ? -10.953 17.516 0.383 1 98.31 137 SER B C 1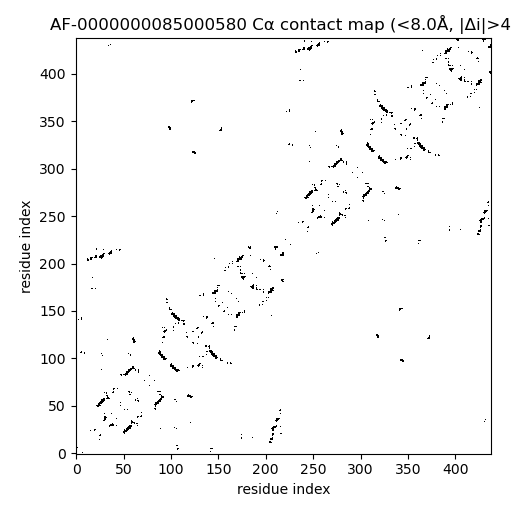
ATOM 2814 O O . SER B 1 137 ? -11.711 17.828 1.309 1 98.31 137 SER B O 1
ATOM 2816 N N . ILE B 1 138 ? -9.633 17.406 0.559 1 98.12 138 ILE B N 1
ATOM 2817 C CA . ILE B 1 138 ? -8.992 17.703 1.835 1 98.12 138 ILE B CA 1
ATOM 2818 C C . ILE B 1 138 ? -9.203 19.172 2.203 1 98.12 138 ILE B C 1
ATOM 2820 O O . ILE B 1 138 ? -9.555 19.484 3.344 1 98.12 138 ILE B O 1
ATOM 2824 N N . HIS B 1 139 ? -9.055 20.078 1.239 1 98 139 HIS B N 1
ATOM 2825 C CA . HIS B 1 139 ? -9.266 21.5 1.464 1 98 139 HIS B CA 1
ATOM 2826 C C . HIS B 1 139 ? -10.719 21.797 1.837 1 98 139 HIS B C 1
ATOM 2828 O O . HIS B 1 139 ? -10.984 22.578 2.756 1 98 139 HIS B O 1
ATOM 2834 N N . ASN B 1 140 ? -11.609 21.156 1.123 1 97.94 140 ASN B N 1
ATOM 2835 C CA . ASN B 1 140 ? -13.023 21.375 1.402 1 97.94 140 ASN B CA 1
ATOM 2836 C C . ASN B 1 140 ? -13.406 20.859 2.789 1 97.94 140 ASN B C 1
ATOM 2838 O O . ASN B 1 140 ? -14.398 21.297 3.367 1 97.94 140 ASN B O 1
ATOM 2842 N N . ALA B 1 141 ? -12.625 19.984 3.309 1 97.25 141 ALA B N 1
ATOM 2843 C CA . ALA B 1 141 ? -12.812 19.5 4.672 1 97.25 141 ALA B CA 1
ATOM 2844 C C . ALA B 1 141 ? -12.008 20.328 5.668 1 97.25 141 ALA B C 1
ATOM 2846 O O . ALA B 1 141 ? -11.898 19.969 6.844 1 97.25 141 ALA B O 1
ATOM 2847 N N . ASN B 1 142 ? -11.383 21.359 5.188 1 97 142 ASN B N 1
ATOM 2848 C CA . ASN B 1 142 ? -10.602 22.297 5.988 1 97 142 ASN B CA 1
ATOM 2849 C C . ASN B 1 142 ? -9.312 21.656 6.504 1 97 142 ASN B C 1
ATOM 2851 O O . ASN B 1 142 ? -8.938 21.859 7.66 1 97 142 ASN B O 1
ATOM 2855 N N . GLY B 1 143 ? -8.742 20.828 5.699 1 97.94 143 GLY B N 1
ATOM 2856 C CA . GLY B 1 143 ? -7.492 20.188 6.055 1 97.94 143 GLY B CA 1
ATOM 2857 C C . GLY B 1 143 ? -6.32 20.641 5.207 1 97.94 143 GLY B C 1
ATOM 2858 O O . GLY B 1 143 ? -6.484 21.469 4.316 1 97.94 143 GLY B O 1
ATOM 2859 N N . ILE B 1 144 ? -5.117 20.156 5.598 1 98.25 144 ILE B N 1
ATOM 2860 C CA . ILE B 1 144 ? -3.863 20.422 4.898 1 98.25 144 ILE B CA 1
ATOM 2861 C C . ILE B 1 144 ? -3.488 19.219 4.039 1 98.25 144 ILE B C 1
ATOM 2863 O O . ILE B 1 144 ? -3.498 18.078 4.512 1 98.25 144 ILE B O 1
ATOM 2867 N N . ALA B 1 145 ? -3.242 19.438 2.727 1 98.75 145 ALA B N 1
ATOM 2868 C CA . ALA B 1 145 ? -2.836 18.375 1.812 1 98.75 145 ALA B CA 1
ATOM 2869 C C . ALA B 1 145 ? -1.319 18.344 1.641 1 98.75 145 ALA B C 1
ATOM 2871 O O . ALA B 1 145 ? -0.713 19.359 1.262 1 98.75 145 ALA B O 1
ATOM 2872 N N . VAL B 1 146 ? -0.701 17.219 1.938 1 98.94 146 VAL B N 1
ATOM 2873 C CA . VAL B 1 146 ? 0.75 17.062 1.934 1 98.94 146 VAL B CA 1
ATOM 2874 C C . VAL B 1 146 ? 1.147 15.953 0.958 1 98.94 146 VAL B C 1
ATOM 2876 O O . VAL B 1 146 ? 0.622 14.836 1.026 1 98.94 146 VAL B O 1
ATOM 2879 N N . LEU B 1 147 ? 2.004 16.234 -0.044 1 98.94 147 LEU B N 1
ATOM 2880 C CA . LEU B 1 147 ? 2.615 15.164 -0.825 1 98.94 147 LEU B CA 1
ATOM 2881 C C . LEU B 1 147 ? 3.551 14.328 0.04 1 98.94 147 LEU B C 1
ATOM 2883 O O . LEU B 1 147 ? 4.59 14.812 0.489 1 98.94 147 LEU B O 1
ATOM 2887 N N . ALA B 1 148 ? 3.174 13.133 0.235 1 98.81 148 ALA B N 1
ATOM 2888 C CA . ALA B 1 148 ? 3.941 12.266 1.121 1 98.81 148 ALA B CA 1
ATOM 2889 C C . ALA B 1 148 ? 5.23 11.797 0.45 1 98.81 148 ALA B C 1
ATOM 2891 O O . ALA B 1 148 ? 5.242 11.508 -0.749 1 98.81 148 ALA B O 1
ATOM 2892 N N . HIS B 1 149 ? 6.289 11.734 1.104 1 98.31 149 HIS B N 1
ATOM 2893 C CA . HIS B 1 149 ? 7.605 11.188 0.792 1 98.31 149 HIS B CA 1
ATOM 2894 C C . HIS B 1 149 ? 7.875 11.227 -0.709 1 98.31 149 HIS B C 1
ATOM 2896 O O . HIS B 1 149 ? 8.023 10.18 -1.346 1 98.31 149 HIS B O 1
ATOM 2902 N N . PRO B 1 150 ? 8.109 12.422 -1.225 1 98.44 150 PRO B N 1
ATOM 2903 C CA . PRO B 1 150 ? 8.156 12.625 -2.674 1 98.44 150 PRO B CA 1
ATOM 2904 C C . PRO B 1 150 ? 9.344 11.93 -3.332 1 98.44 150 PRO B C 1
ATOM 2906 O O . PRO B 1 150 ? 9.367 11.758 -4.555 1 98.44 150 PRO B O 1
ATOM 2909 N N . ALA B 1 151 ? 10.312 11.469 -2.586 1 97.75 151 ALA B N 1
ATOM 2910 C CA . ALA B 1 151 ? 11.477 10.836 -3.197 1 97.75 151 ALA B CA 1
ATOM 2911 C C . ALA B 1 151 ? 11.352 9.312 -3.176 1 97.75 151 ALA B C 1
ATOM 2913 O O . ALA B 1 151 ? 12.336 8.602 -3.367 1 97.75 151 ALA B O 1
ATOM 2914 N N . ARG B 1 152 ? 10.141 8.836 -2.982 1 95.69 152 ARG B N 1
ATOM 2915 C CA . ARG B 1 152 ? 9.945 7.391 -2.904 1 95.69 152 ARG B CA 1
ATOM 2916 C C . ARG B 1 152 ? 9.164 6.879 -4.109 1 95.69 152 ARG B C 1
ATOM 2918 O O . ARG B 1 152 ? 8.742 5.719 -4.137 1 95.69 152 ARG B O 1
ATOM 2925 N N . TYR B 1 153 ? 8.992 7.715 -5.086 1 96.62 153 TYR B N 1
ATOM 2926 C CA . TYR B 1 153 ? 8.188 7.328 -6.238 1 96.62 153 TYR B CA 1
ATOM 2927 C C . TYR B 1 153 ? 9.047 7.16 -7.48 1 96.62 153 TYR B C 1
ATOM 2929 O O . TYR B 1 153 ? 10.242 7.461 -7.461 1 96.62 153 TYR B O 1
ATOM 2937 N N . LYS B 1 154 ? 8.383 6.609 -8.508 1 94.19 154 LYS B N 1
ATOM 2938 C CA . LYS B 1 154 ? 9.078 6.352 -9.766 1 94.19 154 LYS B CA 1
ATOM 2939 C C . LYS B 1 154 ? 9.516 7.656 -10.43 1 94.19 154 LYS B C 1
ATOM 2941 O O . LYS B 1 154 ? 10.625 7.754 -10.953 1 94.19 154 LYS B O 1
ATOM 2946 N N . LEU B 1 155 ? 8.656 8.672 -10.406 1 96.31 155 LEU B N 1
ATOM 2947 C CA . LEU B 1 155 ? 9.031 9.984 -10.906 1 96.31 155 LEU B CA 1
ATOM 2948 C C . LEU B 1 155 ? 9.914 10.719 -9.906 1 96.31 155 LEU B C 1
ATOM 2950 O O . LEU B 1 155 ? 9.695 10.641 -8.695 1 96.31 155 LEU B O 1
ATOM 2954 N N . PRO B 1 156 ? 10.875 11.508 -10.406 1 97.62 156 PRO B N 1
ATOM 2955 C CA . PRO B 1 156 ? 11.742 12.281 -9.516 1 97.62 156 PRO B CA 1
ATOM 2956 C C . PRO B 1 156 ? 10.969 13.273 -8.648 1 97.62 156 PRO B C 1
ATOM 2958 O O . PRO B 1 156 ? 9.969 13.836 -9.094 1 97.62 156 PRO B O 1
ATOM 2961 N N . PHE B 1 157 ? 11.5 13.461 -7.469 1 98.44 157 PHE B N 1
ATOM 2962 C CA . PHE B 1 157 ? 10.789 14.281 -6.492 1 98.44 157 PHE B CA 1
ATOM 2963 C C . PHE B 1 157 ? 10.602 15.703 -7.016 1 98.44 157 PHE B C 1
ATOM 2965 O O . PHE B 1 157 ? 9.594 16.344 -6.715 1 98.44 157 PHE B O 1
ATOM 2972 N N . ASP B 1 158 ? 11.562 16.25 -7.727 1 98.62 158 ASP B N 1
ATOM 2973 C CA . ASP B 1 158 ? 11.453 17.625 -8.203 1 98.62 158 ASP B CA 1
ATOM 2974 C C . ASP B 1 158 ? 10.312 17.781 -9.211 1 98.62 158 ASP B C 1
ATOM 2976 O O . ASP B 1 158 ? 9.617 18.797 -9.219 1 98.62 158 ASP B O 1
ATOM 2980 N N . ILE B 1 159 ? 10.117 16.75 -10.031 1 98.56 159 ILE B N 1
ATOM 2981 C CA . ILE B 1 159 ? 9 16.734 -10.969 1 98.56 159 ILE B CA 1
ATOM 2982 C C . ILE B 1 159 ? 7.68 16.672 -10.203 1 98.56 159 ILE B C 1
ATOM 2984 O O . ILE B 1 159 ? 6.738 17.406 -10.5 1 98.56 159 ILE B O 1
ATOM 2988 N N . LEU B 1 160 ? 7.617 15.812 -9.234 1 98.62 160 LEU B N 1
ATOM 2989 C CA . LEU B 1 160 ? 6.398 15.609 -8.469 1 98.62 160 LEU B CA 1
ATOM 2990 C C . LEU B 1 160 ? 6.051 16.859 -7.648 1 98.62 160 LEU B C 1
ATOM 2992 O O . LEU B 1 160 ? 4.883 17.234 -7.559 1 98.62 160 LEU B O 1
ATOM 2996 N N . ILE B 1 161 ? 7.055 17.469 -7.066 1 98.81 161 ILE B N 1
ATOM 2997 C CA . ILE B 1 161 ? 6.828 18.672 -6.266 1 98.81 161 ILE B CA 1
ATOM 2998 C C . ILE B 1 161 ? 6.359 19.812 -7.164 1 98.81 161 ILE B C 1
ATOM 3000 O O . ILE B 1 161 ? 5.461 20.578 -6.793 1 98.81 161 ILE B O 1
ATOM 3004 N N . ASN B 1 162 ? 6.953 19.906 -8.305 1 98.62 162 ASN B N 1
ATOM 3005 C CA . ASN B 1 162 ? 6.488 20.891 -9.273 1 98.62 162 ASN B CA 1
ATOM 3006 C C . ASN B 1 162 ? 5.02 20.672 -9.633 1 98.62 162 ASN B C 1
ATOM 3008 O O . ASN B 1 162 ? 4.238 21.625 -9.656 1 98.62 162 ASN B O 1
ATOM 3012 N N . GLU B 1 163 ? 4.668 19.469 -9.953 1 98.56 163 GLU B N 1
ATOM 3013 C CA . GLU B 1 163 ? 3.285 19.156 -10.297 1 98.56 163 GLU B CA 1
ATOM 3014 C C . GLU B 1 163 ? 2.352 19.422 -9.117 1 98.56 163 GLU B C 1
ATOM 3016 O O . GLU B 1 163 ? 1.235 19.906 -9.305 1 98.56 163 GLU B O 1
ATOM 3021 N N . ALA B 1 164 ? 2.777 19.047 -7.93 1 98.62 164 ALA B N 1
ATOM 3022 C CA . ALA B 1 164 ? 1.994 19.281 -6.719 1 98.62 164 ALA B CA 1
ATOM 3023 C C . ALA B 1 164 ? 1.717 20.781 -6.539 1 98.62 164 ALA B C 1
ATOM 3025 O O . ALA B 1 164 ? 0.617 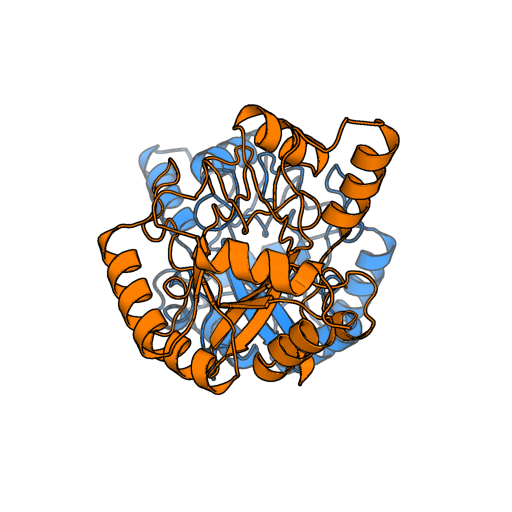21.172 -6.137 1 98.62 164 ALA B O 1
ATOM 3026 N N . SER B 1 165 ? 2.707 21.578 -6.777 1 98.06 165 SER B N 1
ATOM 3027 C CA . SER B 1 165 ? 2.555 23.016 -6.613 1 98.06 165 SER B CA 1
ATOM 3028 C C . SER B 1 165 ? 1.473 23.562 -7.535 1 98.06 165 SER B C 1
ATOM 3030 O O . SER B 1 165 ? 0.796 24.547 -7.195 1 98.06 165 SER B O 1
ATOM 3032 N N . LYS B 1 166 ? 1.23 22.938 -8.656 1 98.06 166 LYS B N 1
ATOM 3033 C CA . LYS B 1 166 ? 0.225 23.391 -9.617 1 98.06 166 LYS B CA 1
ATOM 3034 C C . LYS B 1 166 ? -1.178 22.984 -9.164 1 98.06 166 LYS B C 1
ATOM 3036 O O . LYS B 1 166 ? -2.17 23.516 -9.664 1 98.06 166 LYS B O 1
ATOM 3041 N N . LEU B 1 167 ? -1.263 22.016 -8.25 1 97.56 167 LEU B N 1
ATOM 3042 C CA . LEU B 1 167 ? -2.545 21.5 -7.789 1 97.56 167 LEU B CA 1
ATOM 3043 C C . LEU B 1 167 ? -2.883 22.047 -6.402 1 97.56 167 LEU B C 1
ATOM 3045 O O . LEU B 1 167 ? -3.812 21.562 -5.75 1 97.56 167 LEU B O 1
ATOM 3049 N N . ASN B 1 168 ? -2.178 22.969 -5.914 1 94.62 168 ASN B N 1
ATOM 3050 C CA . ASN B 1 168 ? -2.436 23.703 -4.676 1 94.62 168 ASN B CA 1
ATOM 3051 C C . ASN B 1 168 ? -2.162 22.828 -3.449 1 94.62 168 ASN B C 1
ATOM 3053 O O . ASN B 1 168 ? -2.914 22.875 -2.475 1 94.62 168 ASN B O 1
ATOM 3057 N N . PHE B 1 169 ? -1.308 21.859 -3.541 1 98.69 169 PHE B N 1
ATOM 3058 C CA . PHE B 1 169 ? -0.805 21.219 -2.326 1 98.69 169 PHE B CA 1
ATOM 3059 C C . PHE B 1 169 ? -0.303 22.266 -1.34 1 98.69 169 PHE B C 1
ATOM 3061 O O . PHE B 1 169 ? 0.157 23.344 -1.743 1 98.69 169 PHE B O 1
ATOM 3068 N N . ASP B 1 170 ? -0.419 21.938 -0.055 1 98.38 170 ASP B N 1
ATOM 3069 C CA . ASP B 1 170 ? 0.007 22.891 0.974 1 98.38 170 ASP B CA 1
ATOM 3070 C C . ASP B 1 170 ? 1.45 22.625 1.397 1 98.38 170 ASP B C 1
ATOM 3072 O O . ASP B 1 170 ? 2.16 23.547 1.812 1 98.38 170 ASP B O 1
ATOM 3076 N N . ALA B 1 171 ? 1.854 21.375 1.35 1 98.81 171 ALA B N 1
ATOM 3077 C CA . ALA B 1 171 ? 3.137 20.984 1.932 1 98.81 171 ALA B CA 1
ATOM 3078 C C . ALA B 1 171 ? 3.68 19.719 1.274 1 98.81 171 ALA B C 1
ATOM 3080 O O . ALA B 1 171 ? 3.012 19.109 0.435 1 98.81 171 ALA B O 1
ATOM 3081 N N . VAL B 1 172 ? 4.93 19.453 1.557 1 98.75 172 VAL B N 1
ATOM 3082 C CA . VAL B 1 172 ? 5.641 18.234 1.16 1 98.75 172 VAL B CA 1
ATOM 3083 C C . VAL B 1 172 ? 6.277 17.594 2.387 1 98.75 172 VAL B C 1
ATOM 3085 O O . VAL B 1 172 ? 6.746 18.281 3.291 1 98.75 172 VAL B O 1
ATOM 3088 N N . GLU B 1 173 ? 6.195 16.25 2.383 1 98.81 173 GLU B N 1
ATOM 3089 C CA . GLU B 1 173 ? 6.906 15.562 3.457 1 98.81 173 GLU B CA 1
ATOM 3090 C C . GLU B 1 173 ? 8.414 15.562 3.207 1 98.81 173 GLU B C 1
ATOM 3092 O O . GLU B 1 173 ? 8.938 14.625 2.598 1 98.81 173 GLU B O 1
ATOM 3097 N N . THR B 1 174 ? 9.008 16.531 3.717 1 98.75 174 THR B N 1
ATOM 3098 C CA . THR B 1 174 ? 10.414 16.812 3.471 1 98.75 174 THR B CA 1
ATOM 3099 C C . THR B 1 174 ? 11.305 15.93 4.344 1 98.75 174 THR B C 1
ATOM 3101 O O . THR B 1 174 ? 12.211 15.266 3.844 1 98.75 174 THR B O 1
ATOM 3104 N N . TRP B 1 175 ? 11.023 15.992 5.582 1 98.38 175 TRP B N 1
ATOM 3105 C CA . TRP B 1 175 ? 11.875 15.273 6.527 1 98.38 175 TRP B CA 1
ATOM 3106 C C . TRP B 1 175 ? 11.391 13.836 6.711 1 98.38 175 TRP B C 1
ATOM 3108 O O . TRP B 1 175 ? 10.359 13.602 7.348 1 98.38 175 TRP B O 1
ATOM 3118 N N . TYR B 1 176 ? 12.102 12.938 6.109 1 97.94 176 TYR B N 1
ATOM 3119 C CA . TYR B 1 176 ? 11.75 11.531 5.984 1 97.94 176 TYR B CA 1
ATOM 3120 C C . TYR B 1 176 ? 13 10.656 5.918 1 97.94 176 TYR B C 1
ATOM 3122 O O . TYR B 1 176 ? 14.086 11.148 5.598 1 97.94 176 TYR B O 1
ATOM 3130 N N . ASN B 1 177 ? 12.812 9.43 6.312 1 96.75 177 ASN B N 1
ATOM 3131 C CA . ASN B 1 177 ? 13.898 8.453 6.234 1 96.75 177 ASN B CA 1
ATOM 3132 C C . ASN B 1 177 ? 14 7.836 4.848 1 96.75 177 ASN B C 1
ATOM 3134 O O . ASN B 1 177 ? 13.711 6.648 4.672 1 96.75 177 ASN B O 1
ATOM 3138 N N . TYR B 1 178 ? 14.5 8.602 3.865 1 95.81 178 TYR B N 1
ATOM 3139 C CA . TYR B 1 178 ? 14.523 8.188 2.469 1 95.81 178 TYR B CA 1
ATOM 3140 C C . TYR B 1 178 ? 15.594 7.121 2.234 1 95.81 178 TYR B C 1
ATOM 3142 O O . TYR B 1 178 ? 15.516 6.352 1.274 1 95.81 178 TYR B O 1
ATOM 3150 N N . GLU B 1 179 ? 16.516 6.992 3.109 1 92.94 179 GLU B N 1
ATOM 3151 C CA . GLU B 1 179 ? 17.594 6.027 2.947 1 92.94 179 GLU B CA 1
ATOM 3152 C C . GLU B 1 179 ? 17.297 4.723 3.676 1 92.94 179 GLU B C 1
ATOM 3154 O O . GLU B 1 179 ? 18.094 3.791 3.66 1 92.94 179 GLU B O 1
ATOM 3159 N N . ARG B 1 180 ? 16.203 4.613 4.305 1 86.56 180 ARG B N 1
ATOM 3160 C CA . ARG B 1 180 ? 15.68 3.404 4.934 1 86.56 180 ARG B CA 1
ATOM 3161 C C . ARG B 1 180 ? 16.625 2.895 6.012 1 86.56 180 ARG B C 1
ATOM 3163 O O . ARG B 1 180 ? 16.953 1.707 6.043 1 86.56 180 ARG B O 1
ATOM 3170 N N . ALA B 1 181 ? 17.094 3.859 6.867 1 89.62 181 ALA B N 1
ATOM 3171 C CA . ALA B 1 181 ? 17.875 3.48 8.039 1 89.62 181 ALA B CA 1
ATOM 3172 C C . ALA B 1 181 ? 17.031 2.703 9.039 1 89.62 181 ALA B C 1
ATOM 3174 O O . ALA B 1 181 ? 15.82 2.924 9.141 1 89.62 181 ALA B O 1
ATOM 3175 N N . PRO B 1 182 ? 17.609 1.751 9.727 1 86.25 182 PRO B N 1
ATOM 3176 C CA . PRO B 1 182 ? 16.859 0.941 10.68 1 86.25 182 PRO B CA 1
ATOM 3177 C C . PRO B 1 182 ? 16.203 1.781 11.781 1 86.25 182 PRO B C 1
ATOM 3179 O O . PRO B 1 182 ? 15.062 1.519 12.164 1 86.25 182 PRO B O 1
ATOM 3182 N N . ILE B 1 183 ? 16.953 2.719 12.312 1 91.19 183 ILE B N 1
ATOM 3183 C CA . ILE B 1 183 ? 16.391 3.727 13.203 1 91.19 183 ILE B CA 1
ATOM 3184 C C . ILE B 1 183 ? 16.078 4.992 12.414 1 91.19 183 ILE B C 1
ATOM 3186 O O . ILE B 1 183 ? 16.891 5.465 11.625 1 91.19 183 ILE B O 1
ATOM 3190 N N . TRP B 1 184 ? 14.906 5.469 12.625 1 93.88 184 TRP B N 1
ATOM 3191 C CA . TRP B 1 184 ? 14.438 6.582 11.805 1 93.88 184 TRP B CA 1
ATOM 3192 C C . TRP B 1 184 ? 15.328 7.805 11.984 1 93.88 184 TRP B C 1
ATOM 3194 O O . TRP B 1 184 ? 15.594 8.234 13.109 1 93.88 184 TRP B O 1
ATOM 3204 N N . ILE B 1 185 ? 15.797 8.32 11.023 1 95.06 185 ILE B N 1
ATOM 3205 C CA . ILE B 1 185 ? 16.5 9.594 10.922 1 95.06 185 ILE B CA 1
ATOM 3206 C C . ILE B 1 185 ? 16.266 10.203 9.547 1 95.06 185 ILE B C 1
ATOM 3208 O O . ILE B 1 185 ? 16.188 9.492 8.539 1 95.06 185 ILE B O 1
ATOM 3212 N N . PRO B 1 186 ? 15.992 11.539 9.5 1 96.44 186 PRO B N 1
ATOM 3213 C CA . PRO B 1 186 ? 15.875 12.117 8.164 1 96.44 186 PRO B CA 1
ATOM 3214 C C . PRO B 1 186 ? 17.141 11.938 7.328 1 96.44 186 PRO B C 1
ATOM 3216 O O . PRO B 1 186 ? 18.25 12.055 7.852 1 96.44 186 PRO B O 1
ATOM 3219 N N . SER B 1 187 ? 16.938 11.555 6.059 1 97.06 187 SER B N 1
ATOM 3220 C CA . SER B 1 187 ? 18.062 11.461 5.141 1 97.06 187 SER B CA 1
ATOM 3221 C C . SER B 1 187 ? 18.578 12.844 4.738 1 97.06 187 SER B C 1
ATOM 3223 O O . SER B 1 187 ? 18.031 13.461 3.82 1 97.06 187 SER B O 1
ATOM 3225 N N . GLU B 1 188 ? 19.531 13.32 5.348 1 93.56 188 GLU B N 1
ATOM 3226 C CA . GLU B 1 188 ? 19.938 14.719 5.344 1 93.56 188 GLU B CA 1
ATOM 3227 C C . GLU B 1 188 ? 20.094 15.242 3.918 1 93.56 188 GLU B C 1
ATOM 3229 O O . GLU B 1 188 ? 19.438 16.219 3.533 1 93.56 188 GLU B O 1
ATOM 3234 N N . PHE B 1 189 ? 20.891 14.602 3.055 1 96.31 189 PHE B N 1
ATOM 3235 C CA . PHE B 1 189 ? 21.219 15.125 1.731 1 96.31 189 PHE B CA 1
ATOM 3236 C C . PHE B 1 189 ? 19.969 15.242 0.87 1 96.31 189 PHE B C 1
ATOM 3238 O O . PHE B 1 189 ? 19.688 16.312 0.319 1 96.31 189 PHE B O 1
ATOM 3245 N N . ILE B 1 190 ? 19.188 14.219 0.836 1 97.88 190 ILE B N 1
ATOM 3246 C CA . ILE B 1 190 ? 18 14.211 -0.013 1 97.88 190 ILE B CA 1
ATOM 3247 C C . ILE B 1 190 ? 16.938 15.117 0.592 1 97.88 190 ILE B C 1
ATOM 3249 O O . ILE B 1 190 ? 16.203 15.805 -0.134 1 97.88 190 ILE B O 1
ATOM 3253 N N . CYS B 1 191 ? 16.828 15.156 1.866 1 98.5 191 CYS B N 1
ATOM 3254 C CA . CYS B 1 191 ? 15.867 16.016 2.535 1 98.5 191 CYS B CA 1
ATOM 3255 C C . CYS B 1 191 ? 16.156 17.484 2.236 1 98.5 191 CYS B C 1
ATOM 3257 O O . CYS B 1 191 ? 15.227 18.266 2.004 1 98.5 191 CYS B O 1
ATOM 3259 N N . ASP B 1 192 ? 17.422 17.828 2.262 1 98.38 192 ASP B N 1
ATOM 3260 C CA . ASP B 1 192 ? 17.797 19.203 1.967 1 98.38 192 ASP B CA 1
ATOM 3261 C C . ASP B 1 192 ? 17.375 19.594 0.552 1 98.38 192 ASP B C 1
ATOM 3263 O O . ASP B 1 192 ? 16.906 20.703 0.329 1 98.38 192 ASP B O 1
ATOM 3267 N N . LYS B 1 193 ? 17.594 18.688 -0.366 1 98.69 193 LYS B N 1
ATOM 3268 C CA . LYS B 1 193 ? 17.188 18.953 -1.747 1 98.69 193 LYS B CA 1
ATOM 3269 C C . LYS B 1 193 ? 15.68 19.094 -1.868 1 98.69 193 LYS B C 1
ATOM 3271 O O . LYS B 1 193 ? 15.188 19.953 -2.598 1 98.69 193 LYS B O 1
ATOM 3276 N N . ILE B 1 194 ? 14.992 18.266 -1.187 1 98.75 194 ILE B N 1
ATOM 3277 C CA . ILE B 1 194 ? 13.531 18.328 -1.19 1 98.75 194 ILE B CA 1
ATOM 3278 C C . ILE B 1 194 ? 13.062 19.641 -0.557 1 98.75 194 ILE B C 1
ATOM 3280 O O . ILE B 1 194 ? 12.148 20.281 -1.063 1 98.75 194 ILE B O 1
ATOM 3284 N N . PHE B 1 195 ? 13.695 20 0.551 1 98.69 195 PHE B N 1
ATOM 3285 C CA . PHE B 1 195 ? 13.367 21.234 1.239 1 98.69 195 PHE B CA 1
ATOM 3286 C C . PHE B 1 195 ? 13.531 22.438 0.306 1 98.69 195 PHE B C 1
ATOM 3288 O O . PHE B 1 195 ? 12.641 23.281 0.21 1 98.69 195 PHE B O 1
ATOM 3295 N N . ASP B 1 196 ? 14.664 22.484 -0.336 1 98.69 196 ASP B N 1
ATOM 3296 C CA . ASP B 1 196 ? 14.938 23.578 -1.261 1 98.69 196 ASP B CA 1
ATOM 3297 C C . ASP B 1 196 ? 13.914 23.6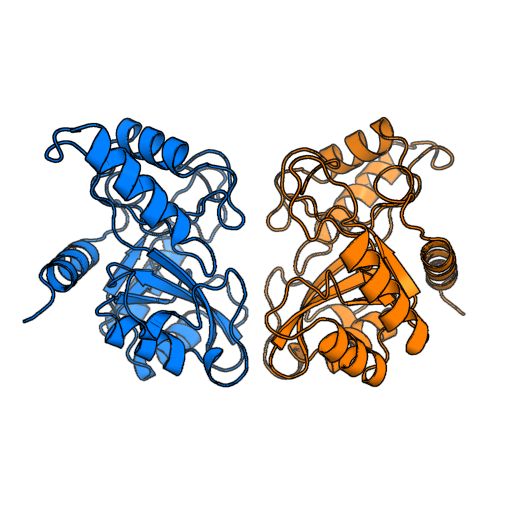09 -2.389 1 98.69 196 ASP B C 1
ATOM 3299 O O . ASP B 1 196 ? 13.438 24.688 -2.764 1 98.69 196 ASP B O 1
ATOM 3303 N N . CYS B 1 197 ? 13.625 22.469 -2.932 1 98.69 197 CYS B N 1
ATOM 3304 C CA . CYS B 1 197 ? 12.648 22.375 -4.012 1 98.69 197 CYS B CA 1
ATOM 3305 C C . CYS B 1 197 ? 11.273 22.828 -3.553 1 98.69 197 CYS B C 1
ATOM 3307 O O . CYS B 1 197 ? 10.633 23.641 -4.223 1 98.69 197 CYS B O 1
ATOM 3309 N N . ALA B 1 198 ? 10.828 22.312 -2.416 1 98.5 198 ALA B N 1
ATOM 3310 C CA . ALA B 1 198 ? 9.531 22.688 -1.859 1 98.5 198 ALA B CA 1
ATOM 3311 C C . ALA B 1 198 ? 9.461 24.188 -1.606 1 98.5 198 ALA B C 1
ATOM 3313 O O . ALA B 1 198 ? 8.469 24.844 -1.946 1 98.5 198 ALA B O 1
ATOM 3314 N N . ASN B 1 199 ? 10.484 24.703 -1.026 1 98 199 ASN B N 1
ATOM 3315 C CA . ASN B 1 199 ? 10.555 26.125 -0.705 1 98 199 ASN B CA 1
ATOM 3316 C C . ASN B 1 199 ? 10.453 26.984 -1.959 1 98 199 ASN B C 1
ATOM 3318 O O . ASN B 1 199 ? 9.859 28.062 -1.93 1 98 199 ASN B O 1
ATOM 3322 N N . SER B 1 200 ? 11.078 26.531 -3 1 98.38 200 SER B N 1
ATOM 3323 C CA . SER B 1 200 ? 11.047 27.281 -4.246 1 98.38 200 SER B CA 1
ATOM 3324 C C . SER B 1 200 ? 9.625 27.422 -4.777 1 98.38 200 SER B C 1
ATOM 3326 O O . SER B 1 200 ? 9.328 28.344 -5.547 1 98.38 200 SER B O 1
ATOM 3328 N N . TYR B 1 201 ? 8.711 26.578 -4.402 1 98.25 201 TYR B N 1
ATOM 3329 C CA . TYR B 1 201 ? 7.312 26.641 -4.82 1 98.25 201 TYR B CA 1
ATOM 3330 C C . TYR B 1 201 ? 6.422 27.125 -3.682 1 98.25 201 TYR B C 1
ATOM 3332 O O . TYR B 1 201 ? 5.195 27.047 -3.764 1 98.25 201 TYR B O 1
ATOM 3340 N N . SER B 1 202 ? 6.996 27.547 -2.568 1 97.81 202 SER B N 1
ATOM 3341 C CA . SER B 1 202 ? 6.301 28.062 -1.391 1 97.81 202 SER B CA 1
ATOM 3342 C C . SER B 1 202 ? 5.441 26.984 -0.743 1 97.81 202 SER B C 1
ATOM 3344 O O . SER B 1 202 ? 4.336 27.266 -0.271 1 97.81 202 SER B O 1
ATOM 3346 N N . LEU B 1 203 ? 5.887 25.766 -0.85 1 98.56 203 LEU B N 1
ATOM 3347 C CA . LEU B 1 203 ? 5.27 24.656 -0.136 1 98.56 203 LEU B CA 1
ATOM 3348 C C . LEU B 1 203 ? 5.918 24.469 1.229 1 98.56 203 LEU B C 1
ATOM 3350 O O . LEU B 1 203 ? 7.137 24.578 1.365 1 98.56 203 LEU B O 1
ATOM 3354 N N . LEU B 1 204 ? 5.113 24.188 2.244 1 98.5 204 LEU B N 1
ATOM 3355 C CA . LEU B 1 204 ? 5.629 23.922 3.582 1 98.5 204 LEU B CA 1
ATOM 3356 C C . LEU B 1 204 ? 6.246 22.531 3.656 1 98.5 204 LEU B C 1
ATOM 3358 O O . LEU B 1 204 ? 6.102 21.734 2.729 1 98.5 204 LEU B O 1
ATOM 3362 N N . SER B 1 205 ? 6.992 22.297 4.73 1 98.56 205 SER B N 1
ATOM 3363 C CA . SER B 1 205 ? 7.637 21 4.953 1 98.56 205 SER B CA 1
ATOM 3364 C C . SER B 1 205 ? 7.059 20.297 6.18 1 98.56 205 SER B C 1
ATOM 3366 O O . SER B 1 205 ? 6.875 20.922 7.227 1 98.56 205 SER B O 1
ATOM 3368 N N . THR B 1 206 ? 6.73 19.047 5.988 1 98.56 206 THR B N 1
ATOM 3369 C CA . THR B 1 206 ? 6.273 18.234 7.102 1 98.56 206 THR B CA 1
ATOM 3370 C C . THR B 1 206 ? 7.262 17.094 7.371 1 98.56 206 THR B C 1
ATOM 3372 O O . THR B 1 206 ? 8.328 17.031 6.75 1 98.56 206 THR B O 1
ATOM 3375 N N . CYS B 1 207 ? 6.938 16.344 8.484 1 98.5 207 CYS B N 1
ATOM 3376 C CA . CYS B 1 207 ? 7.785 15.227 8.883 1 98.5 207 CYS B CA 1
ATOM 3377 C C . CYS B 1 207 ? 6.953 14.094 9.477 1 98.5 207 CYS B C 1
ATOM 3379 O O . CYS B 1 207 ? 5.852 14.328 9.969 1 98.5 207 CYS B O 1
ATOM 3381 N N . GLY B 1 208 ? 7.449 12.945 9.375 1 98.31 208 GLY B N 1
ATOM 3382 C CA . GLY B 1 208 ? 6.809 11.773 9.961 1 98.31 208 GLY B CA 1
ATOM 3383 C C . GLY B 1 208 ? 7.609 10.5 9.789 1 98.31 208 GLY B C 1
ATOM 3384 O O . GLY B 1 208 ? 8.391 10.383 8.836 1 98.31 208 GLY B O 1
ATOM 3385 N N . THR B 1 209 ? 7.383 9.562 10.648 1 97.69 209 THR B N 1
ATOM 3386 C CA . THR B 1 209 ? 8.164 8.328 10.656 1 97.69 209 THR B CA 1
ATOM 3387 C C . THR B 1 209 ? 7.621 7.332 9.641 1 97.69 209 THR B C 1
ATOM 3389 O O . THR B 1 209 ? 8.336 6.426 9.211 1 97.69 209 THR B O 1
ATOM 3392 N N . ASP B 1 210 ? 6.359 7.574 9.25 1 96.81 210 ASP B N 1
ATOM 3393 C CA . ASP B 1 210 ? 5.715 6.59 8.391 1 96.81 210 ASP B CA 1
ATOM 3394 C C . ASP B 1 210 ? 5.773 5.195 9.016 1 96.81 210 ASP B C 1
ATOM 3396 O O . ASP B 1 210 ? 6.055 4.211 8.328 1 96.81 210 ASP B O 1
ATOM 3400 N N . THR B 1 211 ? 5.539 5.105 10.32 1 94.88 211 THR B N 1
ATOM 3401 C CA . THR B 1 211 ? 5.652 3.875 11.094 1 94.88 211 THR B CA 1
ATOM 3402 C C . THR B 1 211 ? 4.594 2.863 10.648 1 94.88 211 THR B C 1
ATOM 3404 O O . THR B 1 211 ? 3.41 3.193 10.562 1 94.88 211 THR B O 1
ATOM 3407 N N . HIS B 1 212 ? 5.055 1.624 10.438 1 91 212 HIS B N 1
ATOM 3408 C CA . HIS B 1 212 ? 4.199 0.476 10.164 1 91 212 HIS B CA 1
ATOM 3409 C C . HIS B 1 212 ? 4.418 -0.631 11.188 1 91 212 HIS B C 1
ATOM 3411 O O . HIS B 1 212 ? 3.582 -1.525 11.336 1 91 212 HIS B O 1
ATOM 3417 N N . GLY B 1 213 ? 5.574 -0.566 11.844 1 88.19 213 GLY B N 1
ATOM 3418 C CA . GLY B 1 213 ? 5.949 -1.63 12.758 1 88.19 213 GLY B CA 1
ATOM 3419 C C . GLY B 1 213 ? 5.508 -1.368 14.188 1 88.19 213 GLY B C 1
ATOM 3420 O O . GLY B 1 213 ? 4.48 -0.73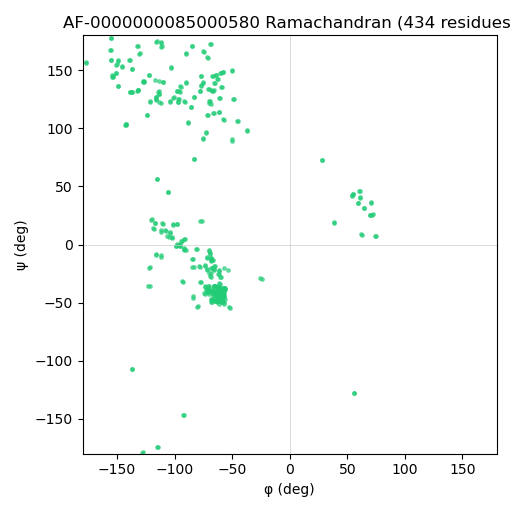2 14.422 1 88.19 213 GLY B O 1
ATOM 3421 N N . LEU B 1 214 ? 6.285 -1.818 15.117 1 91.31 214 LEU B N 1
ATOM 3422 C CA . LEU B 1 214 ? 5.867 -1.838 16.516 1 91.31 214 LEU B CA 1
ATOM 3423 C C . LEU B 1 214 ? 6.5 -0.688 17.297 1 91.31 214 LEU B C 1
ATOM 3425 O O . LEU B 1 214 ? 6.34 -0.589 18.516 1 91.31 214 LEU B O 1
ATOM 3429 N N . SER B 1 215 ? 7.223 0.21 16.594 1 94.25 215 SER B N 1
ATOM 3430 C CA . SER B 1 215 ? 7.91 1.322 17.25 1 94.25 215 SER B CA 1
ATOM 3431 C C . SER B 1 215 ? 7.77 2.607 16.438 1 94.25 215 SER B C 1
ATOM 3433 O O . SER B 1 215 ? 8.047 2.627 15.242 1 94.25 215 SER B O 1
ATOM 3435 N N . LEU B 1 216 ? 7.379 3.693 17.141 1 95.81 216 LEU B N 1
ATOM 3436 C CA . LEU B 1 216 ? 7.23 4.984 16.469 1 95.81 216 LEU B CA 1
ATOM 3437 C C . LEU B 1 216 ? 8.586 5.547 16.062 1 95.81 216 LEU B C 1
ATOM 3439 O O . LEU B 1 216 ? 8.664 6.539 15.336 1 95.81 216 LEU B O 1
ATOM 3443 N N . LEU B 1 217 ? 9.664 4.848 16.453 1 94.75 217 LEU B N 1
ATOM 3444 C CA . LEU B 1 217 ? 11.016 5.305 16.141 1 94.75 217 LEU B CA 1
ATOM 3445 C C . LEU B 1 217 ? 11.531 4.656 14.867 1 94.75 217 LEU B C 1
ATOM 3447 O O . LEU B 1 217 ? 12.672 4.887 14.469 1 94.75 217 LEU B O 1
ATOM 3451 N N . ARG B 1 218 ? 10.688 3.902 14.281 1 89.94 218 ARG B N 1
ATOM 3452 C CA . ARG B 1 218 ? 11.023 3.189 13.055 1 89.94 218 ARG B CA 1
ATOM 3453 C C . ARG B 1 218 ? 9.867 3.221 12.07 1 89.94 218 ARG B C 1
ATOM 3455 O O . ARG B 1 218 ? 8.727 3.514 12.445 1 89.94 218 ARG B O 1
ATOM 3462 N N . ARG B 1 219 ? 10.219 3.01 10.859 1 87.69 219 ARG B N 1
ATOM 3463 C CA . ARG B 1 219 ? 9.148 2.812 9.891 1 87.69 219 ARG B CA 1
ATOM 3464 C C . ARG B 1 219 ? 8.477 1.455 10.086 1 87.69 219 ARG B C 1
ATOM 3466 O O . ARG B 1 219 ? 9.156 0.442 10.266 1 87.69 219 ARG B O 1
#

Nearest PDB structures (foldseek):
  7ug9-assembly1_A  TM=8.523E-01  e=1.749E-15  Escherichia coli
  9etk-assembly1_A  TM=8.569E-01  e=6.912E-14  Vibrio cholerae
  3e0f-assembly1_A  TM=7.623E-01  e=1.559E-12  Bifidobacterium adolescentis ATCC 15703
  2anu-assembly1_A  TM=6.443E-01  e=2.599E-08  Thermotoga maritima MSB8
  2anu-assembly2_F  TM=6.392E-01  e=3.549E-08  Thermotoga maritima MSB8

Organism: Prochlorococcus marinus (strain NATL2A) (NCBI:txid59920)

Solvent-accessible surface area (backbone atoms only — not comparable to full-atom values): 21620 Å² total; per-residue (Å²): 126,81,57,66,56,35,60,49,48,51,53,53,38,67,66,50,53,79,73,28,47,65,49,35,31,29,56,27,24,31,24,54,73,43,79,16,62,25,46,51,67,56,48,51,53,48,35,55,74,55,55,22,49,38,33,20,54,22,16,49,14,25,52,58,49,52,59,52,42,53,54,51,51,64,66,61,66,54,70,65,87,82,44,50,42,79,39,42,21,24,25,39,60,26,36,53,92,55,28,69,45,44,33,33,34,34,35,34,49,88,81,37,73,56,45,55,68,42,54,63,68,25,62,33,43,57,70,57,18,30,37,56,49,45,36,49,23,28,44,74,22,46,23,43,28,24,42,42,53,45,78,65,43,73,59,56,35,69,60,51,51,53,55,37,52,75,50,66,45,50,26,32,31,28,36,30,47,80,74,66,54,81,62,59,49,58,30,61,72,64,26,51,53,42,43,53,53,34,48,75,65,72,29,39,42,37,38,25,50,52,16,32,41,88,41,77,60,17,73,128,80,58,64,54,32,60,49,46,52,52,54,38,67,65,49,54,77,75,26,46,63,48,36,30,30,56,28,23,32,25,54,75,43,80,16,62,24,44,52,66,54,48,50,52,47,36,54,73,56,55,20,49,37,35,18,53,22,15,48,14,24,52,58,51,51,60,52,44,52,54,52,51,63,68,62,64,54,70,64,88,83,44,50,42,78,40,43,22,24,25,39,61,26,36,52,93,53,28,70,45,43,34,32,35,34,34,35,48,89,81,37,74,56,44,54,69,43,54,63,68,24,62,34,45,57,70,58,19,30,38,55,49,46,37,48,22,29,45,74,23,45,22,44,28,24,43,42,52,46,77,65,45,72,59,57,33,69,61,52,50,54,55,37,52,76,49,66,45,49,27,31,31,27,36,30,48,80,74,66,56,81,59,59,50,56,31,62,72,63,25,51,54,42,43,53,54,34,48,74,62,72,29,40,42,37,37,26,51,53,15,32,40,88,42,78,60,18,72

Secondary structure (DSSP, 8-state):
---HHHHHHHHHHHT--TT-TTTTEE--B--TTTT-SS-HHHHHHHHHHTT-SEEE---BT--HHHHHHHHHHHHTT--GGGSPEEEPEEEEEEEETTEEEEEEEES--TT-GGGGGG-SSS--BGGGGBHHHHHHHHHHTT-EEEE--GGGSSS-HHHHHHHHHHTT--EEEEE--TT--SS----HHHHHHHHHHHHHTT-EEEE---B-SS-TT--/---HHHHHHHHHHHT--TT-TTTTEE--B--TTTT-SS-HHHHHHHHHHTT-SEEE---BT--HHHHHHHHHHHHTT--GGGSPEEEPEEEEEEEETTEEEEEEEES--TT-GGGGGG-SSS--BGGGGBHHHHHHHHHHTT-EEEE--GGGSSS-HHHHHHHHHHTT--EEEEE--TT--SS----HHHHHHHHHHHHHTT-EEEE---B-SS-TT--

Radius of gyration: 21.86 Å; Cα contacts (8 Å, |Δi|>4): 1018; chains: 2; bounding box: 44×64×56 Å